Protein AF-A0A2V5PJJ2-F1 (afdb_monomer)

Foldseek 3Di:
DDDDDDDPPDDDDDDDDDDDDDDPDPDDDDDDDDDDDDDDDDDCDDDDPDDPDPPPPPDPDPDDDPPDPQEFEEEEADPDPVLVVVLVVLCVVVVHHYDYDYDHDPVVLVVCLVPPPGQEYEYEQDHPPQGVLNSLVVCCVSPVLHAYEYEYQDDDPVNLVVCVVSPHQYYHYSVPSNCVVVSSVVSSVVSVVVVVVVVVVVVVVVVVVVVLCVQQVDQQKWKFWAFLQQATQDTHNNVCNVQVDDCVRRHRHHPCQFPDPVCVVVVVSVVQSVCCLVVQKDWDFDWTAHPVRDIFTKTKIKGFDADPVRHTGTIIIMIGTCRVVVVVVVVVVVVVVVVVVVVVVVVVVVVVVLVVCLVVLVVVLVVLLVVLVVQLVVLVCCCVPPVVPDDPVVVVVSVVSNVVSVVVNVVSVVSNVVSDDPVPPVPDDDDD

Radius of gyration: 50.94 Å; Cα contacts (8 Å, |Δi|>4): 460; chains: 1; bounding box: 122×83×133 Å

Solvent-accessible surface area (backbone atoms only — not comparable to full-atom values): 25271 Å² total; per-residue (Å²): 135,90,82,89,84,84,83,85,84,74,77,82,83,83,84,81,80,87,82,81,95,82,85,85,85,85,73,100,69,89,80,81,89,80,82,89,80,86,86,87,83,94,72,95,72,77,81,80,77,83,78,92,65,91,76,82,72,87,64,81,76,90,78,69,83,71,77,74,73,82,51,44,36,37,36,34,40,50,82,51,69,67,58,55,52,52,54,52,48,52,39,49,75,71,70,53,54,64,49,79,46,81,29,69,48,64,68,52,48,52,51,40,59,74,78,48,77,52,54,32,36,41,26,33,50,87,39,90,95,50,42,30,68,61,50,46,56,51,39,49,73,79,42,65,67,43,35,36,29,39,44,30,86,75,78,57,74,68,58,55,51,51,42,53,74,74,59,46,70,48,74,35,42,62,90,45,50,85,52,41,56,64,50,52,56,48,43,44,50,55,33,48,52,51,51,51,50,54,52,51,53,50,53,48,52,51,51,52,51,53,52,50,52,58,53,44,68,39,55,79,36,23,44,32,36,26,38,78,86,41,24,23,76,47,67,26,53,5,29,28,70,70,33,62,45,54,56,93,78,43,59,71,40,55,60,56,73,34,42,46,73,68,46,52,75,69,42,45,57,60,49,47,53,49,43,7,63,75,70,44,47,31,76,49,78,45,71,31,40,30,71,87,64,51,75,44,36,29,41,38,40,36,32,46,37,58,51,98,86,65,50,80,63,19,29,44,38,40,37,32,77,39,44,69,60,54,50,52,53,49,50,52,51,53,51,50,54,52,49,55,49,52,50,52,53,51,51,52,51,52,51,52,51,52,53,49,50,57,50,52,51,53,48,52,45,51,66,54,45,56,60,39,51,52,50,42,52,51,47,51,48,45,54,71,76,46,42,90,81,49,58,69,73,58,51,53,52,53,48,52,52,42,52,49,37,51,51,51,53,51,51,44,51,47,56,66,60,70,61,62,70,76,87,62,72,82,78,70,77,79,91,125

Nearest PDB structures (foldseek):
  8vc9-assembly1_B  TM=4.827E-01  e=1.337E-12  Leptospira interrogans serovar Copenhageni
  8vc9-assembly3_E  TM=4.798E-01  e=1.418E-12  Leptospira interrogans serovar Copenhageni
  8vc9-assembly2_D  TM=4.820E-01  e=1.693E-12  Leptospira interrogans serovar Copenhageni
  8vc9-assembly3_F  TM=4.786E-01  e=1.119E-11  Leptospira interrogans serovar Copenhageni
  6swl-assembly2_B  TM=8.635E-01  e=5.830E-06  Geobacillus stearothermophilus

Structure (mmCIF, N/CA/C/O backbone):
data_AF-A0A2V5PJJ2-F1
#
_entry.id   AF-A0A2V5PJJ2-F1
#
loop_
_atom_site.group_PDB
_atom_site.id
_atom_site.type_symbol
_atom_site.label_atom_id
_atom_site.label_alt_id
_atom_site.label_comp_id
_atom_site.label_asym_id
_atom_site.label_entity_id
_atom_site.label_seq_id
_atom_site.pdbx_PDB_ins_code
_atom_site.Cartn_x
_atom_site.Cartn_y
_atom_site.Cartn_z
_atom_site.occupancy
_atom_site.B_iso_or_equiv
_atom_site.auth_seq_id
_atom_site.auth_comp_id
_atom_site.auth_asym_id
_atom_site.auth_atom_id
_atom_site.pdbx_PDB_model_num
ATOM 1 N N . MET A 1 1 ? -48.631 -39.611 38.299 1.00 34.31 1 MET A N 1
ATOM 2 C CA . MET A 1 1 ? -47.329 -39.352 38.954 1.00 34.31 1 MET A CA 1
ATOM 3 C C . MET A 1 1 ? -46.693 -38.197 38.195 1.00 34.31 1 MET A C 1
ATOM 5 O O . MET A 1 1 ? -46.495 -38.346 37.002 1.00 34.31 1 MET A O 1
ATOM 9 N N . ASN A 1 2 ? -46.783 -36.979 38.740 1.00 28.08 2 ASN A N 1
ATOM 10 C CA . ASN A 1 2 ? -45.735 -36.306 39.544 1.00 28.08 2 ASN A CA 1
ATOM 11 C C . ASN A 1 2 ? -44.535 -35.857 38.683 1.00 28.08 2 ASN A C 1
ATOM 13 O O . ASN A 1 2 ? -43.983 -36.711 38.009 1.00 28.08 2 ASN A O 1
ATOM 17 N N . VAL A 1 3 ? -43.994 -34.630 38.684 1.00 30.36 3 VAL A N 1
ATOM 18 C CA . VAL A 1 3 ? -44.287 -33.280 39.227 1.00 30.36 3 VAL A CA 1
ATOM 19 C C . VAL A 1 3 ? -43.427 -32.291 38.392 1.00 30.36 3 VAL A C 1
ATOM 21 O O . VAL A 1 3 ? -42.408 -32.683 37.837 1.00 30.36 3 VAL A O 1
ATOM 24 N N . ALA A 1 4 ? -43.875 -31.033 38.331 1.00 31.45 4 ALA A N 1
ATOM 25 C CA . ALA A 1 4 ? -43.323 -29.788 37.771 1.00 31.45 4 ALA A CA 1
ATOM 26 C C . ALA A 1 4 ? -41.798 -29.494 37.779 1.00 31.45 4 ALA A C 1
ATOM 28 O O . ALA A 1 4 ? -41.095 -29.831 38.726 1.00 31.45 4 ALA A O 1
ATOM 29 N N . ALA A 1 5 ? -41.378 -28.649 36.819 1.00 31.38 5 ALA A N 1
ATOM 30 C CA . ALA A 1 5 ? -40.707 -27.349 37.046 1.00 31.38 5 ALA A CA 1
ATOM 31 C C . ALA A 1 5 ? -40.902 -26.418 35.810 1.00 31.38 5 ALA A C 1
ATOM 33 O O . ALA A 1 5 ? -41.086 -26.944 34.713 1.00 31.38 5 ALA A O 1
ATOM 34 N N . PRO A 1 6 ? -40.936 -25.074 35.961 1.00 36.25 6 PRO A N 1
ATOM 35 C CA . PRO A 1 6 ? -41.589 -24.159 35.015 1.00 36.25 6 PRO A CA 1
ATOM 36 C C . PRO A 1 6 ? -40.621 -23.446 34.051 1.00 36.25 6 PRO A C 1
ATOM 38 O O . PRO A 1 6 ? -39.551 -23.000 34.457 1.00 36.25 6 PRO A O 1
ATOM 41 N N . GLU A 1 7 ? -41.028 -23.281 32.787 1.00 37.22 7 GLU A N 1
ATOM 42 C CA . GLU A 1 7 ? -40.354 -22.403 31.821 1.00 37.22 7 GLU A CA 1
ATOM 43 C C . GLU A 1 7 ? -40.846 -20.956 31.980 1.00 37.22 7 GLU A C 1
ATOM 45 O O . GLU A 1 7 ? -42.015 -20.633 31.754 1.00 37.22 7 GLU A O 1
ATOM 50 N N . ASP A 1 8 ? -39.921 -20.085 32.384 1.00 33.59 8 ASP A N 1
ATOM 51 C CA . ASP A 1 8 ? -40.071 -18.634 32.458 1.00 33.59 8 ASP A CA 1
ATOM 52 C C . ASP A 1 8 ? -40.306 -18.027 31.061 1.00 33.59 8 ASP A C 1
ATOM 54 O O . ASP A 1 8 ? -39.381 -17.663 30.333 1.00 33.59 8 ASP A O 1
ATOM 58 N N . GLY A 1 9 ? -41.577 -17.861 30.698 1.00 41.53 9 GLY A N 1
ATOM 59 C CA . GLY A 1 9 ? -42.033 -17.099 29.535 1.00 41.53 9 GLY A CA 1
ATOM 60 C C . GLY A 1 9 ? -41.952 -15.581 29.737 1.00 41.53 9 GLY A C 1
ATOM 61 O O . GLY A 1 9 ? -42.978 -14.901 29.738 1.00 41.53 9 GLY A O 1
ATOM 62 N N . ARG A 1 10 ? -40.743 -15.023 29.899 1.00 32.12 10 ARG A N 1
ATOM 63 C CA . ARG A 1 10 ? -40.535 -13.562 29.857 1.00 32.12 10 ARG A CA 1
ATOM 64 C C . ARG A 1 10 ? -40.328 -13.078 28.422 1.00 32.12 10 ARG A C 1
ATOM 66 O O . ARG A 1 10 ? -39.287 -13.307 27.812 1.00 32.12 10 ARG A O 1
ATOM 73 N N . ALA A 1 11 ? -41.326 -12.359 27.916 1.00 36.31 11 ALA A N 1
ATOM 74 C CA . ALA A 1 11 ? -41.232 -11.532 26.718 1.00 36.31 11 ALA A CA 1
ATOM 75 C C . ALA A 1 11 ? -40.171 -10.413 26.885 1.00 36.31 11 ALA A C 1
ATOM 77 O O . ALA A 1 11 ? -39.984 -9.910 27.997 1.00 36.31 11 ALA A O 1
ATOM 78 N N . PRO A 1 12 ? -39.475 -9.996 25.809 1.00 34.31 12 PRO A N 1
ATOM 79 C CA . PRO A 1 12 ? -38.529 -8.880 25.858 1.00 34.31 12 PRO A CA 1
ATOM 80 C C . PRO A 1 12 ? -39.252 -7.531 26.088 1.00 34.31 12 PRO A C 1
ATOM 82 O O . PRO A 1 12 ? -40.381 -7.362 25.626 1.00 34.31 12 PRO A O 1
ATOM 85 N N . PRO A 1 13 ? -38.627 -6.554 26.776 1.00 32.12 13 PRO A N 1
ATOM 86 C CA . PRO A 1 13 ? -39.255 -5.267 27.089 1.00 32.12 13 PRO A CA 1
ATOM 87 C C . PRO A 1 13 ? -39.427 -4.362 25.846 1.00 32.12 13 PRO A C 1
ATOM 89 O O . PRO A 1 13 ? -38.644 -4.463 24.896 1.00 32.12 13 PRO A O 1
ATOM 92 N N . PRO A 1 14 ? -40.423 -3.452 25.842 1.00 33.00 14 PRO A N 1
ATOM 93 C CA . PRO A 1 14 ? -40.750 -2.615 24.689 1.00 33.00 14 PRO A CA 1
ATOM 94 C C . PRO A 1 14 ? -39.746 -1.473 24.460 1.00 33.00 14 PRO A C 1
ATOM 96 O O . PRO A 1 14 ? -39.260 -0.829 25.389 1.00 33.00 14 PRO A O 1
ATOM 99 N N . LEU A 1 15 ? -39.477 -1.202 23.179 1.00 31.00 15 LEU A N 1
ATOM 100 C CA . LEU A 1 15 ? -38.665 -0.091 22.679 1.00 31.00 15 LEU A CA 1
ATOM 101 C C . LEU A 1 15 ? -39.305 1.264 23.040 1.00 31.00 15 LEU A C 1
ATOM 103 O O . LEU A 1 15 ? -40.432 1.557 22.639 1.00 31.00 15 LEU A O 1
ATOM 107 N N . LEU A 1 16 ? -38.557 2.101 23.762 1.00 29.33 16 LEU A N 1
ATOM 108 C CA . LEU A 1 16 ? -38.912 3.482 24.100 1.00 29.33 16 LEU A CA 1
ATOM 109 C C . LEU A 1 16 ? -39.176 4.326 22.838 1.00 29.33 16 LEU A C 1
ATOM 111 O O . LEU A 1 16 ? -38.367 4.364 21.908 1.00 29.33 16 LEU A O 1
ATOM 115 N N . ARG A 1 17 ? -40.308 5.042 22.829 1.00 30.59 17 ARG A N 1
ATOM 116 C CA . ARG A 1 17 ? -40.621 6.094 21.847 1.00 30.59 17 ARG A CA 1
ATOM 117 C C . ARG A 1 17 ? -39.748 7.337 22.111 1.00 30.59 17 ARG A C 1
ATOM 119 O O . ARG A 1 17 ? -39.588 7.705 23.272 1.00 30.59 17 ARG A O 1
ATOM 126 N N . PRO A 1 18 ? -39.227 8.026 21.080 1.00 31.95 18 PRO A N 1
ATOM 127 C CA . PRO A 1 18 ? -38.468 9.261 21.270 1.00 31.95 18 PRO A CA 1
ATOM 128 C C . PRO A 1 18 ? -39.393 10.457 21.548 1.00 31.95 18 PRO A C 1
ATOM 130 O O . PRO A 1 18 ? -40.303 10.742 20.767 1.00 31.95 18 PRO A O 1
ATOM 133 N N . TYR A 1 19 ? -39.127 11.165 22.647 1.00 29.16 19 TYR A N 1
ATOM 134 C CA . TYR A 1 19 ? -39.723 12.457 22.990 1.00 29.16 19 TYR A CA 1
ATOM 135 C C . TYR A 1 19 ? -39.132 13.602 22.140 1.00 29.16 19 TYR A C 1
ATOM 137 O O . TYR A 1 19 ? -37.920 13.714 21.980 1.00 29.16 19 TYR A O 1
ATOM 145 N N . ASN A 1 20 ? -40.040 14.432 21.619 1.00 28.12 20 ASN A N 1
ATOM 146 C CA . ASN A 1 20 ? -40.000 15.883 21.383 1.00 28.12 20 ASN A CA 1
ATOM 147 C C . ASN A 1 20 ? -38.699 16.559 20.890 1.00 28.12 20 ASN A C 1
ATOM 149 O O . ASN A 1 20 ? -37.826 16.939 21.665 1.00 28.12 20 ASN A O 1
ATOM 153 N N . LEU A 1 21 ? -38.677 16.865 19.584 1.00 30.42 21 LEU A N 1
ATOM 154 C CA . LEU A 1 21 ? -37.924 17.975 18.987 1.00 30.42 21 LEU A CA 1
ATOM 155 C C . LEU A 1 21 ? -38.714 19.288 19.160 1.00 30.42 21 LEU A C 1
ATOM 157 O O . LEU A 1 21 ? -39.452 19.671 18.261 1.00 30.42 21 LEU A O 1
ATOM 161 N N . GLU A 1 22 ? -38.526 20.003 20.266 1.00 32.28 22 GLU A N 1
ATOM 162 C CA . GLU A 1 22 ? -38.847 21.439 20.363 1.00 32.28 22 GLU A CA 1
ATOM 163 C C . GLU A 1 22 ? -37.824 22.133 21.274 1.00 32.28 22 GLU A C 1
ATOM 165 O O . GLU A 1 22 ? -38.106 22.456 22.419 1.00 32.28 22 GLU A O 1
ATOM 170 N N . PHE A 1 23 ? -36.589 22.312 20.785 1.00 30.09 23 PHE A N 1
ATOM 171 C CA . PHE A 1 23 ? -35.569 23.133 21.468 1.00 30.09 23 PHE A CA 1
ATOM 172 C C . PHE A 1 23 ? -34.610 23.887 20.514 1.00 30.09 23 PHE A C 1
ATOM 174 O O . PHE A 1 23 ? -33.620 24.459 20.956 1.00 30.09 23 PHE A O 1
ATOM 181 N N . PHE A 1 24 ? -34.892 23.940 19.202 1.00 31.02 24 PHE A N 1
ATOM 182 C CA . PHE A 1 24 ? -33.995 24.524 18.182 1.00 31.02 24 PHE A CA 1
ATOM 183 C C . PHE A 1 24 ? -34.667 25.595 17.297 1.00 31.02 24 PHE A C 1
ATOM 185 O O . PHE A 1 24 ? -34.608 25.534 16.072 1.00 31.02 24 PHE A O 1
ATOM 192 N N . THR A 1 25 ? -35.291 26.611 17.899 1.00 33.81 25 THR A N 1
ATOM 193 C CA . THR A 1 25 ? -35.859 27.766 17.162 1.00 33.81 25 THR A CA 1
ATOM 194 C C . THR A 1 25 ? -35.338 29.134 17.617 1.00 33.81 25 THR A C 1
ATOM 196 O O . THR A 1 25 ? -35.936 30.149 17.278 1.00 33.81 25 THR A O 1
ATOM 199 N N . MET A 1 26 ? -34.193 29.204 18.315 1.00 30.38 26 MET A N 1
ATOM 200 C CA . MET A 1 26 ? -33.644 30.489 18.798 1.00 30.38 26 MET A CA 1
ATOM 201 C C . MET A 1 26 ? -32.336 30.963 18.130 1.00 30.38 26 MET A C 1
ATOM 203 O O . MET A 1 26 ? -31.901 32.076 18.394 1.00 30.38 26 MET A O 1
ATOM 207 N N . TRP A 1 27 ? -31.728 30.193 17.219 1.00 31.12 27 TRP A N 1
ATOM 208 C CA . TRP A 1 27 ? -30.491 30.602 16.524 1.00 31.12 27 TRP A CA 1
ATOM 209 C C . TRP A 1 27 ? -30.518 30.207 15.045 1.00 31.12 27 TRP A C 1
ATOM 211 O O . TRP A 1 27 ? -29.916 29.212 14.663 1.00 31.12 27 TRP A O 1
ATOM 221 N N . GLY A 1 28 ? -31.257 30.962 14.223 1.00 35.97 28 GLY A N 1
ATOM 222 C CA . GLY A 1 28 ? -31.558 30.687 12.809 1.00 35.97 28 GLY A CA 1
ATOM 223 C C . GLY A 1 28 ? -30.394 30.211 11.923 1.00 35.97 28 GLY A C 1
ATOM 224 O O . GLY A 1 28 ? -29.808 30.992 11.179 1.00 35.97 28 GLY A O 1
ATOM 225 N N . VAL A 1 29 ? -30.142 28.900 11.929 1.00 32.53 29 VAL A N 1
ATOM 226 C CA . VAL A 1 29 ? -29.219 28.186 11.037 1.00 32.53 29 VAL A CA 1
ATOM 227 C C . VAL A 1 29 ? -29.986 27.017 10.395 1.00 32.53 29 VAL A C 1
ATOM 229 O O . VAL A 1 29 ? -30.621 26.244 11.115 1.00 32.53 29 VAL A O 1
ATOM 232 N N . PRO A 1 30 ? -29.980 26.857 9.058 1.00 31.14 30 PRO A N 1
ATOM 233 C CA . PRO A 1 30 ? -30.742 25.805 8.386 1.00 31.14 30 PRO A CA 1
ATOM 234 C C . PRO A 1 30 ? -30.088 24.419 8.539 1.00 31.14 30 PRO A C 1
ATOM 236 O O . PRO A 1 30 ? -28.897 24.248 8.281 1.00 31.14 30 PRO A O 1
ATOM 239 N N . LEU A 1 31 ? -30.882 23.406 8.910 1.00 33.09 31 LEU A N 1
ATOM 240 C CA . LEU A 1 31 ? -30.454 22.003 9.008 1.00 33.09 31 LEU A CA 1
ATOM 241 C C . LEU A 1 31 ? -30.411 21.303 7.628 1.00 33.09 31 LEU A C 1
ATOM 243 O O . LEU A 1 31 ? -31.325 21.484 6.816 1.00 33.09 31 LEU A O 1
ATOM 247 N N . PRO A 1 32 ? -29.415 20.433 7.362 1.00 29.34 32 PRO A N 1
ATOM 248 C CA . PRO A 1 32 ? -29.382 19.578 6.177 1.00 29.34 32 PRO A CA 1
ATOM 249 C C . PRO A 1 32 ? -30.393 18.420 6.286 1.00 29.34 32 PRO A C 1
ATOM 251 O O . PRO A 1 32 ? -30.570 17.809 7.339 1.00 29.34 32 PRO A O 1
ATOM 254 N N . LYS A 1 33 ? -31.062 18.093 5.173 1.00 29.94 33 LYS A N 1
ATOM 255 C CA . LYS A 1 33 ? -32.092 17.040 5.097 1.00 29.94 33 LYS A CA 1
ATOM 256 C C . LYS A 1 33 ? -31.496 15.645 5.354 1.00 29.94 33 LYS A C 1
ATOM 258 O O . LYS A 1 33 ? -30.850 15.079 4.475 1.00 29.94 33 LYS A O 1
ATOM 263 N N . LEU A 1 34 ? -31.786 15.055 6.514 1.00 28.03 34 LEU A N 1
ATOM 264 C CA . LEU A 1 34 ? -31.514 13.645 6.823 1.00 28.03 34 LEU A CA 1
ATOM 265 C C . LEU A 1 34 ? -32.703 12.761 6.404 1.00 28.03 34 LEU A C 1
ATOM 267 O O . LEU A 1 34 ? -33.797 12.850 6.961 1.00 28.03 34 LEU A O 1
ATOM 271 N N . ARG A 1 35 ? -32.485 11.884 5.414 1.00 29.08 35 ARG A N 1
ATOM 272 C CA . ARG A 1 35 ? -33.383 10.765 5.074 1.00 29.08 35 ARG A CA 1
ATOM 273 C C . ARG A 1 35 ? -33.261 9.674 6.147 1.00 29.08 35 ARG A C 1
ATOM 275 O O . ARG A 1 35 ? -32.163 9.190 6.403 1.00 29.08 35 ARG A O 1
ATOM 282 N N . ARG A 1 36 ? -34.389 9.260 6.735 1.00 26.20 36 ARG A N 1
ATOM 283 C CA . ARG A 1 36 ? -34.495 8.086 7.621 1.00 26.20 36 ARG A CA 1
ATOM 284 C C . ARG A 1 36 ? -34.288 6.788 6.823 1.00 26.20 36 ARG A C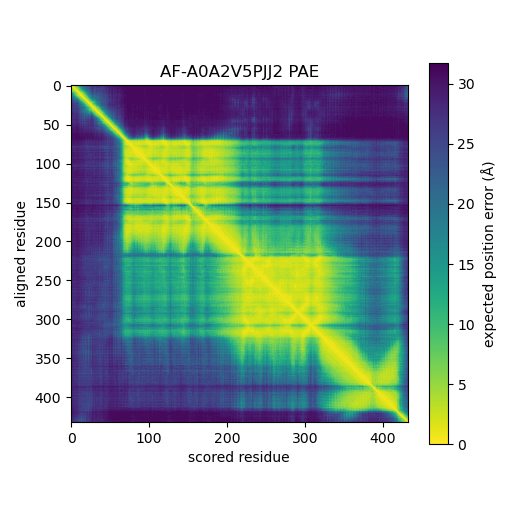 1
ATOM 286 O O . ARG A 1 36 ? -34.937 6.606 5.798 1.00 26.20 36 ARG A O 1
ATOM 293 N N . PHE A 1 37 ? -33.463 5.876 7.336 1.00 26.89 37 PHE A N 1
ATOM 294 C CA . PHE A 1 37 ? -33.451 4.454 6.964 1.00 26.89 37 PHE A CA 1
ATOM 295 C C . PHE A 1 37 ? -33.938 3.621 8.165 1.00 26.89 37 PHE A C 1
ATOM 297 O O . PHE A 1 37 ? -33.459 3.862 9.273 1.00 26.89 37 PHE A O 1
ATOM 304 N N . PRO A 1 38 ? -34.866 2.660 7.992 1.00 30.97 38 PRO A N 1
ATOM 305 C CA . PRO A 1 38 ? -35.230 1.706 9.038 1.00 30.97 38 PRO A CA 1
ATOM 306 C C . PRO A 1 38 ? -34.303 0.474 9.045 1.00 30.97 38 PRO A C 1
ATOM 308 O O . PRO A 1 38 ? -33.752 0.081 8.015 1.00 30.97 38 PRO A O 1
ATOM 311 N N . HIS A 1 39 ? -34.147 -0.145 10.219 1.00 26.19 39 HIS A N 1
ATOM 312 C CA . HIS A 1 39 ? -33.363 -1.363 10.444 1.00 26.19 39 HIS A CA 1
ATOM 313 C C . HIS A 1 39 ? -34.140 -2.665 10.141 1.00 26.19 39 HIS A C 1
ATOM 315 O O . HIS A 1 39 ? -35.292 -2.804 10.531 1.00 26.19 39 HIS A O 1
ATOM 321 N N . ARG A 1 40 ? -33.387 -3.626 9.570 1.00 29.72 40 ARG A N 1
ATOM 322 C CA . ARG A 1 40 ? -33.490 -5.109 9.572 1.00 29.72 40 ARG A CA 1
ATOM 323 C C . ARG A 1 40 ? -34.710 -5.801 8.932 1.00 29.72 40 ARG A C 1
ATOM 325 O O . ARG A 1 40 ? -35.758 -5.925 9.545 1.00 29.72 40 ARG A O 1
ATOM 332 N N . ASN A 1 41 ? -34.473 -6.466 7.794 1.00 25.38 41 ASN A N 1
ATOM 333 C CA . ASN A 1 41 ? -34.427 -7.937 7.721 1.00 25.38 41 ASN A CA 1
ATOM 334 C C . ASN A 1 41 ? -33.809 -8.416 6.394 1.00 25.38 41 ASN A C 1
ATOM 336 O O . ASN A 1 41 ? -33.916 -7.768 5.357 1.00 25.38 41 ASN A O 1
ATOM 340 N N . SER A 1 42 ? -33.120 -9.548 6.470 1.00 28.88 42 SER A N 1
ATOM 341 C CA . SER A 1 42 ? -32.433 -10.267 5.400 1.00 28.88 42 SER A CA 1
ATOM 342 C C . SER A 1 42 ? -33.382 -10.818 4.331 1.00 28.88 42 SER A C 1
ATOM 344 O O . SER A 1 42 ? -34.179 -11.692 4.646 1.00 28.88 42 SER A O 1
ATOM 346 N N . VAL A 1 43 ? -33.201 -10.405 3.072 1.00 25.45 43 VAL A N 1
ATOM 347 C CA . VAL A 1 43 ? -33.351 -11.245 1.867 1.00 25.45 43 VAL A CA 1
ATOM 348 C C . VAL A 1 43 ? -32.394 -10.678 0.811 1.00 25.45 43 VAL A C 1
ATOM 350 O O . VAL A 1 43 ? -32.633 -9.605 0.256 1.00 25.45 43 VAL A O 1
ATOM 353 N N . LEU A 1 44 ? -31.292 -11.380 0.530 1.00 26.55 44 LEU A N 1
ATOM 354 C CA . LEU A 1 44 ? -30.521 -11.171 -0.699 1.00 26.55 44 LEU A CA 1
ATOM 355 C C . LEU A 1 44 ? -31.448 -11.503 -1.873 1.00 26.55 44 LEU A C 1
ATOM 357 O O . LEU A 1 44 ? -31.682 -12.666 -2.187 1.00 26.55 44 LEU A O 1
ATOM 361 N N . THR A 1 45 ? -32.016 -10.467 -2.481 1.00 22.34 45 THR A N 1
ATOM 362 C CA . THR A 1 45 ? -32.741 -10.561 -3.755 1.00 22.34 45 THR A CA 1
ATOM 363 C C . THR A 1 45 ? -31.755 -10.125 -4.849 1.00 22.34 45 THR A C 1
ATOM 365 O O . THR A 1 45 ? -30.903 -9.270 -4.594 1.00 22.34 45 THR A O 1
ATOM 368 N N . PRO A 1 46 ? -31.767 -10.779 -6.018 1.00 24.38 46 PRO A N 1
ATOM 369 C CA . PRO A 1 46 ? -30.583 -11.006 -6.833 1.00 24.38 46 PRO A CA 1
ATOM 370 C C . PRO A 1 46 ? -30.132 -9.749 -7.579 1.00 24.38 46 PRO A C 1
ATOM 372 O O . PRO A 1 46 ? -30.939 -8.886 -7.928 1.00 24.38 46 PRO A O 1
ATOM 375 N N . LEU A 1 47 ? -28.825 -9.688 -7.852 1.00 26.42 47 LEU A N 1
ATOM 376 C CA . LEU A 1 47 ? -28.192 -8.690 -8.717 1.00 26.42 47 LEU A CA 1
ATOM 377 C C . LEU A 1 47 ? -29.030 -8.468 -9.993 1.00 26.42 47 LEU A C 1
ATOM 379 O O . LEU A 1 47 ? -29.389 -9.448 -10.658 1.00 26.42 47 LEU A O 1
ATOM 383 N N . PRO A 1 48 ? -29.344 -7.214 -10.367 1.00 24.95 48 PRO A N 1
ATOM 384 C CA . PRO A 1 48 ? -30.133 -6.949 -11.558 1.00 24.95 48 PRO A CA 1
ATOM 385 C C . PRO A 1 48 ? -29.393 -7.450 -12.802 1.00 24.95 48 PRO A C 1
ATOM 387 O O . PRO A 1 48 ? -28.214 -7.163 -13.023 1.00 24.95 48 PRO A O 1
ATOM 390 N N . LYS A 1 49 ? -30.119 -8.215 -13.623 1.00 30.64 49 LYS A N 1
ATOM 391 C CA . LYS A 1 49 ? -29.696 -8.650 -14.956 1.00 30.64 49 LYS A CA 1
ATOM 392 C C . LYS A 1 49 ? -29.231 -7.443 -15.776 1.00 30.64 49 LYS A C 1
ATOM 394 O O . LYS A 1 49 ? -29.932 -6.438 -15.835 1.00 30.64 49 LYS A O 1
ATOM 399 N N . ARG A 1 50 ? -28.066 -7.609 -16.419 1.00 35.50 50 ARG A N 1
ATOM 400 C CA . ARG A 1 50 ? -27.521 -6.851 -17.563 1.00 35.50 50 ARG A CA 1
ATOM 401 C C . ARG A 1 50 ? -28.280 -5.556 -17.885 1.00 35.50 50 ARG A C 1
ATOM 403 O O . ARG A 1 50 ? -29.193 -5.557 -18.705 1.00 35.50 50 ARG A O 1
ATOM 410 N N . VAL A 1 51 ? -27.808 -4.438 -17.341 1.00 28.70 51 VAL A N 1
ATOM 411 C CA . VAL A 1 51 ? -28.046 -3.136 -17.968 1.00 28.70 51 VAL A CA 1
ATOM 412 C C . VAL A 1 51 ? -26.971 -2.959 -19.035 1.00 28.70 51 VAL A C 1
ATOM 414 O O . VAL A 1 51 ? -25.808 -2.692 -18.738 1.00 28.70 51 VAL A O 1
ATOM 417 N N . SER A 1 52 ? -27.359 -3.155 -20.294 1.00 35.41 52 SER A N 1
ATOM 418 C CA . SER A 1 52 ? -26.591 -2.761 -21.474 1.00 35.41 52 SER A CA 1
ATOM 419 C C . SER A 1 52 ? -26.533 -1.231 -21.553 1.00 35.41 52 SER A C 1
ATOM 421 O O . SER A 1 52 ? -27.268 -0.601 -22.309 1.00 35.41 52 SER A O 1
ATOM 423 N N . GLY A 1 53 ? -25.686 -0.621 -20.730 1.00 25.80 53 GLY A N 1
ATOM 424 C CA . GLY A 1 53 ? -25.388 0.806 -20.758 1.00 25.80 53 GLY A CA 1
ATOM 425 C C . GLY A 1 53 ? -23.912 0.995 -21.066 1.00 25.80 53 GLY A C 1
ATOM 426 O O . GLY A 1 53 ? -23.065 0.652 -20.247 1.00 25.80 53 GLY A O 1
ATOM 427 N N . LYS A 1 54 ? -23.596 1.521 -22.253 1.00 30.88 54 LYS A N 1
ATOM 428 C CA . LYS A 1 54 ? -22.242 1.943 -22.636 1.00 30.88 54 LYS A CA 1
ATOM 429 C C . LYS A 1 54 ? -21.757 3.026 -21.663 1.00 30.88 54 LYS A C 1
ATOM 431 O O . LYS A 1 54 ? -21.994 4.210 -21.884 1.00 30.88 54 LYS A O 1
ATOM 436 N N . VAL A 1 55 ? -21.061 2.630 -20.600 1.00 27.83 55 VAL A N 1
ATOM 437 C CA . VAL A 1 55 ? -20.281 3.554 -19.772 1.00 27.83 55 VAL A CA 1
ATOM 438 C C . VAL A 1 55 ? -19.016 3.883 -20.554 1.00 27.83 55 VAL A C 1
ATOM 440 O O . VAL A 1 55 ? -18.107 3.068 -20.697 1.00 27.83 55 VAL A O 1
ATOM 443 N N . ARG A 1 56 ? -18.992 5.086 -21.126 1.00 26.11 56 ARG A N 1
ATOM 444 C CA . ARG A 1 56 ? -17.859 5.629 -21.874 1.00 26.11 56 ARG A CA 1
ATOM 445 C C . ARG A 1 56 ? -16.774 6.031 -20.868 1.00 26.11 56 ARG A C 1
ATOM 447 O O . ARG A 1 56 ? -16.675 7.190 -20.477 1.00 26.11 56 ARG A O 1
ATOM 454 N N . TYR A 1 57 ? -15.977 5.063 -20.426 1.00 26.20 57 TYR A N 1
ATOM 455 C CA . TYR A 1 57 ? -14.712 5.341 -19.753 1.00 26.20 57 TYR A CA 1
ATOM 456 C C . TYR A 1 57 ? -13.820 6.122 -20.726 1.00 26.20 57 TYR A C 1
ATOM 458 O O . TYR A 1 57 ? -13.416 5.600 -21.763 1.00 26.20 57 TYR A O 1
ATOM 466 N N . ARG A 1 58 ? -13.480 7.373 -20.395 1.00 29.83 58 ARG A N 1
ATOM 467 C CA . ARG A 1 58 ? -12.324 8.071 -20.984 1.00 29.83 58 ARG A CA 1
ATOM 468 C C . ARG A 1 58 ? -11.037 7.507 -20.364 1.00 29.83 58 ARG A C 1
ATOM 470 O O . ARG A 1 58 ? -10.273 8.222 -19.728 1.00 29.83 58 ARG A O 1
ATOM 477 N N . GLY A 1 59 ? -10.824 6.203 -20.518 1.00 27.14 59 GLY A N 1
ATOM 478 C CA . GLY A 1 59 ? -9.506 5.604 -20.368 1.00 27.14 59 GLY A CA 1
ATOM 479 C C . GLY A 1 59 ? -8.739 5.891 -21.649 1.00 27.14 59 GLY A C 1
ATOM 480 O O . GLY A 1 59 ? -9.201 5.527 -22.729 1.00 27.14 59 GLY A O 1
ATOM 481 N N . LYS A 1 60 ? -7.598 6.582 -21.560 1.00 31.81 60 LYS A N 1
ATOM 482 C CA . LYS A 1 60 ? -6.625 6.557 -22.654 1.00 31.81 60 LYS A CA 1
ATOM 483 C C . LYS A 1 60 ? -6.244 5.092 -22.848 1.00 31.81 60 LYS A C 1
ATOM 485 O O . LYS A 1 60 ? -5.677 4.484 -21.946 1.00 31.81 60 LYS A O 1
ATOM 490 N N . ALA A 1 61 ? -6.646 4.534 -23.983 1.00 27.80 61 ALA A N 1
ATOM 491 C CA . ALA A 1 61 ? -6.290 3.195 -24.401 1.00 27.80 61 ALA A CA 1
ATOM 492 C C . ALA A 1 61 ? -4.762 3.095 -24.460 1.00 27.80 61 ALA A C 1
ATOM 494 O O . ALA A 1 61 ? -4.125 3.691 -25.323 1.00 27.80 61 ALA A O 1
ATOM 495 N N . TYR A 1 62 ? -4.178 2.356 -23.523 1.00 31.28 62 TYR A N 1
ATOM 496 C CA . TYR A 1 62 ? -2.840 1.799 -23.670 1.00 31.28 62 TYR A CA 1
ATOM 497 C C . TYR A 1 62 ? -2.994 0.424 -24.309 1.00 31.28 62 TYR A C 1
ATOM 499 O O . TYR A 1 62 ? -2.825 -0.578 -23.641 1.00 31.28 62 TYR A O 1
ATOM 507 N N . MET A 1 63 ? -3.422 0.389 -25.567 1.00 32.72 63 MET A N 1
ATOM 508 C CA . MET A 1 63 ? -3.294 -0.749 -26.478 1.00 32.72 63 MET A CA 1
ATOM 509 C C . MET A 1 63 ? -3.659 -0.233 -27.863 1.00 32.72 63 MET A C 1
ATOM 511 O O . MET A 1 63 ? -4.827 -0.184 -28.220 1.00 32.72 63 MET A O 1
ATOM 515 N N . GLU A 1 64 ? -2.650 0.217 -28.591 1.00 31.73 64 GLU A N 1
ATOM 516 C CA . GLU A 1 64 ? -2.526 0.090 -30.041 1.00 31.73 64 GLU A CA 1
ATOM 517 C C . GLU A 1 64 ? -1.135 0.628 -30.365 1.00 31.73 64 GLU A C 1
ATOM 519 O O . GLU A 1 64 ? -0.786 1.751 -29.990 1.00 31.73 64 GLU A O 1
ATOM 524 N N . GLY A 1 65 ? -0.296 -0.200 -30.994 1.00 34.91 65 GLY A N 1
ATOM 525 C CA . GLY A 1 65 ? 0.913 0.305 -31.628 1.00 34.91 65 GLY A CA 1
ATOM 526 C C . GLY A 1 65 ? 0.493 1.479 -32.499 1.00 34.91 65 GLY A C 1
ATOM 527 O O . GLY A 1 65 ? -0.347 1.303 -33.381 1.00 34.91 65 GLY A O 1
ATOM 528 N N . GLY A 1 66 ? 1.001 2.676 -32.183 1.00 30.20 66 GLY A N 1
ATOM 529 C CA . GLY A 1 66 ? 0.690 3.878 -32.949 1.00 30.20 66 GLY A CA 1
ATOM 530 C C . GLY A 1 66 ? 0.829 3.575 -34.442 1.00 30.20 66 GLY A C 1
ATOM 531 O O . GLY A 1 66 ? 1.701 2.772 -34.792 1.00 30.20 66 GLY A O 1
ATOM 532 N N . PRO A 1 67 ? -0.042 4.145 -35.295 1.00 38.03 67 PRO A N 1
ATOM 533 C CA . PRO A 1 67 ? -0.139 3.760 -36.696 1.00 38.03 67 PRO A CA 1
ATOM 534 C C . PRO A 1 67 ? 1.265 3.712 -37.281 1.00 38.03 67 PRO A C 1
ATOM 536 O O . PRO A 1 67 ? 2.018 4.682 -37.134 1.00 38.03 67 PRO A O 1
ATOM 539 N N . ALA A 1 68 ? 1.631 2.563 -37.861 1.00 50.41 68 ALA A N 1
ATOM 540 C CA . ALA A 1 68 ? 2.901 2.408 -38.552 1.00 50.41 68 ALA A CA 1
ATOM 541 C C . ALA A 1 68 ? 3.069 3.644 -39.434 1.00 50.41 68 ALA A C 1
ATOM 543 O O . ALA A 1 68 ? 2.167 3.966 -40.213 1.00 50.41 68 ALA A O 1
ATOM 544 N N . LYS A 1 69 ? 4.148 4.408 -39.222 1.00 59.69 69 LYS A N 1
ATOM 545 C CA . LYS A 1 69 ? 4.409 5.605 -40.019 1.00 59.69 69 LYS A CA 1
ATOM 546 C C . LYS A 1 69 ? 4.304 5.190 -41.480 1.00 59.69 69 LYS A C 1
ATOM 548 O O . LYS A 1 69 ? 5.114 4.401 -41.954 1.00 59.69 69 LYS A O 1
ATOM 553 N N . ASN A 1 70 ? 3.297 5.720 -42.168 1.00 69.25 70 ASN A N 1
ATOM 554 C CA . ASN A 1 70 ? 3.030 5.365 -43.557 1.00 69.25 70 ASN A CA 1
ATOM 555 C C . ASN A 1 70 ? 4.128 5.881 -44.497 1.00 69.25 70 ASN A C 1
ATOM 557 O O . ASN A 1 70 ? 4.103 5.577 -45.678 1.00 69.25 70 ASN A O 1
ATOM 561 N N . GLU A 1 71 ? 5.056 6.689 -43.981 1.00 88.44 71 GLU A N 1
ATOM 562 C CA . GLU A 1 71 ? 6.156 7.306 -44.701 1.00 88.44 71 GLU A CA 1
ATOM 563 C C . GLU A 1 71 ? 7.330 7.516 -43.730 1.00 88.44 71 GLU A C 1
ATOM 565 O O . GLU A 1 71 ? 7.153 8.117 -42.664 1.00 88.44 71 GLU A O 1
ATOM 570 N N . ILE A 1 72 ? 8.521 7.013 -44.070 1.00 92.44 72 ILE A N 1
ATOM 571 C CA . ILE A 1 72 ? 9.733 7.203 -43.258 1.00 92.44 72 ILE A CA 1
ATOM 572 C C . ILE A 1 72 ? 10.441 8.513 -43.616 1.00 92.44 72 ILE A C 1
ATOM 574 O O . ILE A 1 72 ? 10.407 8.960 -44.761 1.00 92.44 72 ILE A O 1
ATOM 578 N N . ARG A 1 73 ? 11.117 9.141 -42.655 1.00 94.38 73 ARG A N 1
ATOM 579 C CA . ARG A 1 73 ? 11.942 10.333 -42.896 1.00 94.38 73 ARG A CA 1
ATOM 580 C C . ARG A 1 73 ? 13.411 9.946 -43.004 1.00 94.38 73 ARG A C 1
ATOM 582 O O . ARG A 1 73 ? 13.998 9.490 -42.027 1.00 94.38 73 ARG A O 1
ATOM 589 N N . VAL A 1 74 ? 13.993 10.148 -44.174 1.00 95.75 74 VAL A N 1
ATOM 590 C CA . VAL A 1 74 ? 15.392 9.852 -44.480 1.00 95.75 74 VAL A CA 1
ATOM 591 C C . VAL A 1 74 ? 16.157 11.170 -44.520 1.00 95.75 74 VAL A C 1
ATOM 593 O O . VAL A 1 74 ? 15.829 12.049 -45.316 1.00 95.75 74 VAL A O 1
ATOM 596 N N . LEU A 1 75 ? 17.164 11.314 -43.663 1.00 96.69 75 LEU A N 1
ATOM 597 C CA . LEU A 1 75 ? 18.137 12.401 -43.764 1.00 96.69 75 LEU A CA 1
ATOM 598 C C . LEU A 1 75 ? 19.351 11.869 -44.522 1.00 96.69 75 LEU A C 1
ATOM 600 O O . LEU A 1 75 ? 19.931 10.870 -44.106 1.00 96.69 75 LEU A O 1
ATOM 604 N N . VAL A 1 76 ? 19.704 12.508 -45.633 1.00 96.00 76 VAL A N 1
ATOM 605 C CA . VAL A 1 76 ? 20.836 12.112 -46.474 1.00 96.00 76 VAL A CA 1
ATOM 606 C C . VAL A 1 76 ? 21.910 13.189 -46.389 1.00 96.00 76 VAL A C 1
ATOM 608 O O . VAL A 1 76 ? 21.685 14.309 -46.844 1.00 96.00 76 VAL A O 1
ATOM 611 N N . LEU A 1 77 ? 23.052 12.856 -45.791 1.00 94.81 77 LEU A N 1
ATOM 612 C CA . LEU A 1 77 ? 24.235 13.708 -45.734 1.00 94.81 77 LEU A CA 1
ATOM 613 C C . LEU A 1 77 ? 25.170 13.322 -46.890 1.00 94.81 77 LEU A C 1
ATOM 615 O O . LEU A 1 77 ? 25.815 12.279 -46.839 1.00 94.81 77 LEU A O 1
ATOM 619 N N . GLU A 1 78 ? 25.166 14.123 -47.955 1.00 92.25 78 GLU A N 1
ATOM 620 C CA . GLU A 1 78 ? 25.803 13.790 -49.238 1.00 92.25 78 GLU A CA 1
ATOM 621 C C . GLU A 1 78 ? 26.070 15.065 -50.057 1.00 92.25 78 GLU A C 1
ATOM 623 O O . GLU A 1 78 ? 25.131 15.810 -50.362 1.00 92.25 78 GLU A O 1
ATOM 628 N N . ASP A 1 79 ? 27.318 15.305 -50.463 1.00 89.56 79 ASP A N 1
ATOM 629 C CA . ASP A 1 79 ? 27.771 16.478 -51.230 1.00 89.56 79 ASP A CA 1
ATOM 630 C C . ASP A 1 79 ? 27.593 16.310 -52.753 1.00 89.56 79 ASP A C 1
ATOM 632 O O . ASP A 1 79 ? 27.516 17.303 -53.484 1.00 89.56 79 ASP A O 1
ATOM 636 N N . VAL A 1 80 ? 27.363 15.081 -53.231 1.00 89.25 80 VAL A N 1
ATOM 637 C CA . VAL A 1 80 ? 27.035 14.796 -54.634 1.00 89.25 80 VAL A CA 1
ATOM 638 C C . VAL A 1 80 ? 25.529 14.587 -54.838 1.00 89.25 80 VAL A C 1
ATOM 640 O O . VAL A 1 80 ? 24.945 13.559 -54.498 1.00 89.25 80 VAL A O 1
ATOM 643 N N . ALA A 1 81 ? 24.869 15.540 -55.507 1.00 89.25 81 ALA A N 1
ATOM 644 C CA . ALA A 1 81 ? 23.425 15.477 -55.778 1.00 89.25 81 ALA A CA 1
ATOM 645 C C . ALA A 1 81 ? 22.992 14.204 -56.535 1.00 89.25 81 ALA A C 1
ATOM 647 O O . ALA A 1 81 ? 21.898 13.684 -56.303 1.00 89.25 81 ALA A O 1
ATOM 648 N N . ALA A 1 82 ? 23.844 13.704 -57.437 1.00 89.44 82 ALA A N 1
ATOM 649 C CA . ALA A 1 82 ? 23.578 12.499 -58.220 1.00 89.44 82 ALA A CA 1
ATOM 650 C C . ALA A 1 82 ? 23.457 11.243 -57.338 1.00 89.44 82 ALA A C 1
ATOM 652 O O . ALA A 1 82 ? 22.582 10.410 -57.585 1.00 89.44 82 ALA A O 1
ATOM 653 N N . ASP A 1 83 ? 24.247 11.142 -56.269 1.00 89.25 83 ASP A N 1
ATOM 654 C CA . ASP A 1 83 ? 24.224 9.989 -55.365 1.00 89.25 83 ASP A CA 1
ATOM 655 C C . ASP A 1 83 ? 22.924 9.947 -54.556 1.00 89.25 83 ASP A C 1
ATOM 657 O O . ASP A 1 83 ? 22.308 8.890 -54.405 1.00 89.25 83 ASP A O 1
ATOM 661 N N . VAL A 1 84 ? 22.403 11.112 -54.158 1.00 91.44 84 VAL A N 1
ATOM 662 C CA . VAL A 1 84 ? 21.077 11.220 -53.525 1.00 91.44 84 VAL A CA 1
ATOM 663 C C . VAL A 1 84 ? 19.957 10.786 -54.472 1.00 91.44 84 VAL A C 1
ATOM 665 O O . VAL A 1 84 ? 18.989 10.151 -54.041 1.00 91.44 84 VAL A O 1
ATOM 668 N N . VAL A 1 85 ? 20.069 11.088 -55.771 1.00 93.19 85 VAL A N 1
ATOM 669 C CA . VAL A 1 85 ? 19.103 10.621 -56.780 1.00 93.19 85 VAL A CA 1
ATOM 670 C C . VAL A 1 85 ? 19.124 9.094 -56.883 1.00 93.19 85 VAL A C 1
ATOM 672 O O . VAL A 1 85 ? 18.051 8.487 -56.910 1.00 93.19 85 VAL A O 1
ATOM 675 N N . LEU A 1 86 ? 20.307 8.471 -56.876 1.00 91.12 86 LEU A N 1
ATOM 676 C CA . LEU A 1 86 ? 20.461 7.011 -56.913 1.00 91.12 86 LEU A CA 1
ATOM 677 C C . LEU A 1 86 ? 19.919 6.335 -55.645 1.00 91.12 86 LEU A C 1
ATOM 679 O O . LEU A 1 86 ? 19.142 5.384 -55.741 1.00 91.12 86 LEU A O 1
ATOM 683 N N . ILE A 1 87 ? 20.247 6.865 -54.463 1.00 92.75 87 ILE A N 1
ATOM 684 C CA . ILE A 1 87 ? 19.702 6.416 -53.171 1.00 92.75 87 ILE A CA 1
ATOM 685 C C . ILE A 1 87 ? 18.169 6.459 -53.200 1.00 92.75 87 ILE A C 1
ATOM 687 O O . ILE A 1 87 ? 17.498 5.465 -52.912 1.00 92.75 87 ILE A O 1
ATOM 691 N N . ASN A 1 88 ? 17.598 7.596 -53.606 1.00 93.62 88 ASN A N 1
ATOM 692 C CA . ASN A 1 88 ? 16.150 7.766 -53.682 1.00 93.62 88 ASN A CA 1
ATOM 693 C C . ASN A 1 88 ? 15.510 6.839 -54.731 1.00 93.62 88 ASN A C 1
ATOM 695 O O . ASN A 1 88 ? 14.386 6.378 -54.523 1.00 93.62 88 ASN A O 1
ATOM 699 N N . HIS A 1 89 ? 16.192 6.559 -55.847 1.00 92.94 89 HIS A N 1
ATOM 700 C CA . HIS A 1 89 ? 15.719 5.615 -56.859 1.00 92.94 89 HIS A CA 1
ATOM 701 C C . HIS A 1 89 ? 15.589 4.198 -56.289 1.00 92.94 89 HIS A C 1
ATOM 703 O O . HIS A 1 89 ? 14.523 3.595 -56.419 1.00 92.94 89 HIS A O 1
ATOM 709 N N . GLU A 1 90 ? 16.616 3.690 -55.602 1.00 92.31 90 GLU A N 1
ATOM 710 C CA . GLU A 1 90 ? 16.588 2.341 -55.017 1.00 92.31 90 GLU A CA 1
ATOM 711 C C . GLU A 1 90 ? 15.522 2.203 -53.919 1.00 92.31 90 GLU A C 1
ATOM 713 O O . GLU A 1 90 ? 14.774 1.221 -53.895 1.00 92.31 90 GLU A O 1
ATOM 718 N N . LEU A 1 91 ? 15.365 3.218 -53.059 1.00 91.81 91 LEU A N 1
ATOM 719 C CA . LEU A 1 91 ? 14.305 3.231 -52.045 1.00 91.81 91 LEU A CA 1
ATOM 720 C C . LEU A 1 91 ? 12.897 3.205 -52.680 1.00 91.81 91 LEU A C 1
ATOM 722 O O . LEU A 1 91 ? 12.032 2.449 -52.227 1.00 91.81 91 LEU A O 1
ATOM 726 N N . ARG A 1 92 ? 12.668 3.983 -53.754 1.00 92.38 92 ARG A N 1
ATOM 727 C CA . ARG A 1 92 ? 11.381 4.016 -54.484 1.00 92.38 92 ARG A CA 1
ATOM 728 C C . ARG A 1 92 ? 11.101 2.709 -55.213 1.00 92.38 92 ARG A C 1
ATOM 730 O O . ARG A 1 92 ? 9.979 2.214 -55.156 1.00 92.38 92 ARG A O 1
ATOM 737 N N . LYS A 1 93 ? 12.111 2.139 -55.873 1.00 91.25 93 LYS A N 1
ATOM 738 C CA . LYS A 1 93 ? 12.019 0.871 -56.611 1.00 91.25 93 LYS A CA 1
ATOM 739 C C . LYS A 1 93 ? 11.549 -0.277 -55.720 1.00 91.25 93 LYS A C 1
ATOM 741 O O . LYS A 1 93 ? 10.791 -1.130 -56.168 1.00 91.25 93 LYS A O 1
ATOM 746 N N . ALA A 1 94 ? 11.946 -0.275 -54.450 1.00 87.62 94 ALA A N 1
ATOM 747 C CA . ALA A 1 94 ? 11.513 -1.270 -53.475 1.00 87.62 94 ALA A CA 1
ATOM 748 C C . ALA A 1 94 ? 10.162 -0.965 -52.795 1.00 87.62 94 ALA A C 1
ATOM 750 O O . ALA A 1 94 ? 9.775 -1.673 -51.857 1.00 87.62 94 ALA A O 1
ATOM 751 N N . GLY A 1 95 ? 9.456 0.083 -53.235 1.00 86.62 95 GLY A N 1
ATOM 752 C CA . GLY A 1 95 ? 8.135 0.458 -52.734 1.00 86.62 95 GLY A CA 1
ATOM 753 C C . GLY A 1 95 ? 8.135 0.977 -51.296 1.00 86.62 95 GLY A C 1
ATOM 754 O O . GLY A 1 95 ? 7.120 0.864 -50.614 1.00 86.62 95 GLY A O 1
ATOM 755 N N . LEU A 1 96 ? 9.262 1.497 -50.800 1.00 86.19 96 LEU A N 1
ATOM 756 C CA . LEU A 1 96 ? 9.325 2.107 -49.476 1.00 86.19 96 LEU A CA 1
ATOM 757 C C . LEU A 1 96 ? 8.758 3.536 -49.566 1.00 86.19 96 LEU A C 1
ATOM 759 O O . LEU A 1 96 ? 9.280 4.332 -50.345 1.00 86.19 96 LEU A O 1
ATOM 763 N N . PRO A 1 97 ? 7.709 3.900 -48.815 1.00 90.31 97 PRO A N 1
ATOM 764 C CA . PRO A 1 97 ? 7.242 5.280 -48.768 1.00 90.31 97 PRO A CA 1
ATOM 765 C C . PRO A 1 97 ? 8.181 6.114 -47.887 1.00 90.31 97 PRO A C 1
ATOM 767 O O . PRO A 1 97 ? 8.399 5.780 -46.720 1.00 90.31 97 PRO A O 1
ATOM 770 N N . PHE A 1 98 ? 8.751 7.195 -48.425 1.00 93.94 98 PHE A N 1
ATOM 771 C CA . PHE A 1 98 ? 9.675 8.050 -47.678 1.00 93.94 98 PHE A CA 1
ATOM 772 C C . PHE A 1 98 ? 9.649 9.519 -48.110 1.00 93.94 98 PHE A C 1
ATOM 774 O O . PHE A 1 98 ? 9.421 9.837 -49.277 1.00 93.94 98 PHE A O 1
ATOM 781 N N . ARG A 1 99 ? 10.033 10.395 -47.175 1.00 94.00 99 ARG A N 1
ATOM 782 C CA . ARG A 1 99 ? 10.537 11.747 -47.455 1.00 94.00 99 ARG A CA 1
ATOM 783 C C . ARG A 1 99 ? 12.037 11.758 -47.279 1.00 94.00 99 ARG A C 1
ATOM 785 O O . ARG A 1 99 ? 12.528 11.287 -46.259 1.00 94.00 99 ARG A O 1
ATOM 792 N N . SER A 1 100 ? 12.744 12.306 -48.256 1.00 94.12 100 SER A N 1
ATOM 793 C CA . SER A 1 100 ? 14.198 12.429 -48.228 1.00 94.12 100 SER A CA 1
ATOM 794 C C . SER A 1 100 ? 14.573 13.900 -48.162 1.00 94.12 100 SER A C 1
ATOM 796 O O . SER A 1 100 ? 14.087 14.694 -48.968 1.00 94.12 100 SER A O 1
ATOM 798 N N . GLN A 1 101 ? 15.398 14.250 -47.181 1.00 95.38 101 GLN A N 1
ATOM 799 C CA . GLN A 1 101 ? 15.980 15.575 -47.030 1.00 95.38 101 GLN A CA 1
ATOM 800 C C . GLN A 1 101 ? 17.487 15.453 -47.207 1.00 95.38 101 GLN A C 1
ATOM 802 O O . GLN A 1 101 ? 18.142 14.739 -46.451 1.00 95.38 101 GLN A O 1
ATOM 807 N N . ARG A 1 102 ? 18.029 16.164 -48.195 1.00 95.44 102 ARG A N 1
ATOM 808 C CA . ARG A 1 102 ? 19.472 16.266 -48.405 1.00 95.44 102 ARG A CA 1
ATOM 809 C C . ARG A 1 102 ? 20.053 17.388 -47.549 1.00 95.44 102 ARG A C 1
ATOM 811 O O . ARG A 1 102 ? 19.419 18.437 -47.417 1.00 95.44 102 ARG A O 1
ATOM 818 N N . VAL A 1 103 ? 21.241 17.154 -47.011 1.00 94.38 103 VAL A N 1
ATOM 819 C CA . VAL A 1 103 ? 22.106 18.146 -46.368 1.00 94.38 103 VAL A CA 1
ATOM 820 C C . VAL A 1 103 ? 23.547 17.913 -46.809 1.00 94.38 103 VAL A C 1
ATOM 822 O O . VAL A 1 103 ? 23.927 16.782 -47.106 1.00 94.38 103 VAL A O 1
ATOM 825 N N . GLU A 1 104 ? 24.334 18.978 -46.867 1.00 91.81 104 GLU A N 1
ATOM 826 C CA . GLU A 1 104 ? 25.726 18.938 -47.335 1.00 91.81 104 GLU A CA 1
ATOM 827 C C . GLU A 1 104 ? 26.683 19.429 -46.244 1.00 91.81 104 GLU A C 1
ATOM 829 O O . GLU A 1 104 ? 27.806 18.947 -46.120 1.00 91.81 104 GLU A O 1
ATOM 834 N N . THR A 1 105 ? 26.229 20.364 -45.403 1.00 92.31 105 THR A N 1
ATOM 835 C CA . THR A 1 105 ? 27.077 20.996 -44.385 1.00 92.31 105 THR A CA 1
ATOM 836 C C . THR A 1 105 ? 26.713 20.580 -42.961 1.00 92.31 105 THR A C 1
ATOM 838 O O . THR A 1 105 ? 25.573 20.229 -42.644 1.00 92.31 105 THR A O 1
ATOM 841 N N . LYS A 1 106 ? 27.678 20.708 -42.040 1.00 92.38 106 LYS A N 1
ATOM 842 C CA . LYS A 1 106 ? 27.462 20.487 -40.600 1.00 92.38 106 LYS A CA 1
ATOM 843 C C . LYS A 1 106 ? 26.316 21.333 -40.034 1.00 92.38 106 LYS A C 1
ATOM 845 O O . LYS A 1 106 ? 25.560 20.850 -39.194 1.00 92.38 106 LYS A O 1
ATOM 850 N N . ALA A 1 107 ? 26.198 22.589 -40.469 1.00 92.00 107 ALA A N 1
ATOM 851 C CA . ALA A 1 107 ? 25.165 23.504 -39.989 1.00 92.00 107 ALA A CA 1
ATOM 852 C C . ALA A 1 107 ? 23.761 23.025 -40.389 1.00 92.00 107 ALA A C 1
ATOM 854 O O . ALA A 1 107 ? 22.868 22.970 -39.546 1.00 92.00 107 ALA A O 1
ATOM 855 N N . GLU A 1 108 ? 23.594 22.601 -41.643 1.00 92.81 108 GLU A N 1
ATOM 856 C CA . GLU A 1 108 ? 22.340 22.034 -42.145 1.00 92.81 108 GLU A CA 1
ATOM 857 C C . GLU A 1 108 ? 21.991 20.717 -41.446 1.00 92.81 108 GLU A C 1
ATOM 859 O O . GLU A 1 108 ? 20.844 20.517 -41.045 1.00 92.81 108 GLU A O 1
ATOM 864 N N . PHE A 1 109 ? 22.978 19.836 -41.246 1.00 93.69 109 PHE A N 1
ATOM 865 C CA . PHE A 1 109 ? 22.791 18.570 -40.535 1.00 93.69 109 PHE A CA 1
ATOM 866 C C . PHE A 1 109 ? 22.293 18.794 -39.100 1.00 93.69 109 PHE A C 1
ATOM 868 O O . PHE A 1 109 ? 21.299 18.198 -38.684 1.00 93.69 109 PHE A O 1
ATOM 875 N N . LEU A 1 110 ? 22.928 19.708 -38.358 1.00 92.06 110 LEU A N 1
ATOM 876 C CA . LEU A 1 110 ? 22.512 20.075 -37.000 1.00 92.06 110 LEU A CA 1
ATOM 877 C C . LEU A 1 110 ? 21.107 20.687 -36.976 1.00 92.06 110 LEU A C 1
ATOM 879 O O . LEU A 1 110 ? 20.278 20.276 -36.161 1.00 92.06 110 LEU A O 1
ATOM 883 N N . GLN A 1 111 ? 20.823 21.622 -37.887 1.00 91.81 111 GLN A N 1
ATOM 884 C CA . GLN A 1 111 ? 19.514 22.264 -37.985 1.00 91.81 111 GLN A CA 1
ATOM 885 C C . GLN A 1 111 ? 18.408 21.233 -38.242 1.00 91.81 111 GLN A C 1
ATOM 887 O O . GLN A 1 111 ? 17.356 21.289 -37.597 1.00 91.81 111 GLN A O 1
ATOM 892 N N . GLN A 1 112 ? 18.648 20.277 -39.144 1.00 92.06 112 GLN A N 1
ATOM 893 C CA . GLN A 1 112 ? 17.694 19.214 -39.446 1.00 92.06 112 GLN A CA 1
ATOM 894 C C . GLN A 1 112 ? 17.452 18.302 -38.245 1.00 92.06 112 GLN A C 1
ATOM 896 O O . GLN A 1 112 ? 16.296 18.048 -37.916 1.00 92.06 112 GLN A O 1
ATOM 901 N N . LEU A 1 113 ? 18.495 17.868 -37.532 1.00 90.25 113 LEU A N 1
ATOM 902 C CA . LEU A 1 113 ? 18.323 17.018 -36.347 1.00 90.25 113 LEU A CA 1
ATOM 903 C C . LEU A 1 113 ? 17.527 17.697 -35.221 1.00 90.25 113 LEU A C 1
ATOM 905 O O . LEU A 1 113 ? 16.796 17.018 -34.497 1.00 90.25 113 LEU A O 1
ATOM 909 N N . GLU A 1 114 ? 17.640 19.019 -35.079 1.00 86.94 114 GLU A N 1
ATOM 910 C CA . GLU A 1 114 ? 16.916 19.786 -34.058 1.00 86.94 114 GLU A CA 1
ATOM 911 C C . GLU A 1 114 ? 15.441 19.999 -34.402 1.00 86.94 114 GLU A C 1
ATOM 913 O O . GLU A 1 114 ? 14.573 19.816 -33.547 1.00 86.94 114 GLU A O 1
ATOM 918 N N . HIS A 1 115 ? 15.138 20.355 -35.651 1.00 84.25 115 HIS A N 1
ATOM 919 C CA . HIS A 1 115 ? 13.780 20.731 -36.053 1.00 84.25 115 HIS A CA 1
ATOM 920 C C . HIS A 1 115 ? 12.967 19.536 -36.564 1.00 84.25 115 HIS A C 1
ATOM 922 O O . HIS A 1 115 ? 11.736 19.512 -36.449 1.00 84.25 115 HIS A O 1
ATOM 928 N N . HIS A 1 116 ? 13.629 18.524 -37.128 1.00 85.69 116 HIS A N 1
ATOM 929 C CA . HIS A 1 116 ? 12.998 17.430 -37.858 1.00 85.69 116 HIS A CA 1
ATOM 930 C C . HIS A 1 116 ? 13.682 16.090 -37.563 1.00 85.69 116 HIS A C 1
ATOM 932 O O . HIS A 1 116 ? 14.600 15.677 -38.258 1.00 85.69 116 HIS A O 1
ATOM 938 N N . ARG A 1 117 ? 13.182 15.333 -36.573 1.00 86.50 117 ARG A N 1
ATOM 939 C CA . ARG A 1 117 ? 13.752 14.009 -36.250 1.00 86.50 117 ARG A CA 1
ATOM 940 C C . ARG A 1 117 ? 13.621 13.008 -37.415 1.00 86.50 117 ARG A C 1
ATOM 942 O O . ARG A 1 117 ? 12.477 12.622 -37.718 1.00 86.50 117 ARG A O 1
ATOM 949 N N . PRO A 1 118 ? 14.730 12.536 -38.017 1.00 93.88 118 PRO A N 1
ATOM 950 C CA . PRO A 1 118 ? 14.692 11.490 -39.033 1.00 93.88 118 PRO A CA 1
ATOM 951 C C . PRO A 1 118 ? 14.395 10.114 -38.421 1.00 93.88 118 PRO A C 1
ATOM 953 O O . PRO A 1 118 ? 14.544 9.906 -37.219 1.00 93.88 118 PRO A O 1
ATOM 956 N N . ASP A 1 119 ? 13.937 9.190 -39.262 1.00 93.31 119 ASP A N 1
ATOM 957 C CA . ASP A 1 119 ? 13.784 7.768 -38.936 1.00 93.31 119 ASP A CA 1
ATOM 958 C C . ASP A 1 119 ? 15.049 6.972 -39.287 1.00 93.31 119 ASP A C 1
ATOM 960 O O . ASP A 1 119 ? 15.296 5.934 -38.688 1.00 93.31 119 ASP A O 1
ATOM 964 N N . VAL A 1 120 ? 15.859 7.460 -40.231 1.00 95.75 120 VAL A N 1
ATOM 965 C CA . VAL A 1 120 ? 17.169 6.906 -40.596 1.00 95.75 120 VAL A CA 1
ATOM 966 C C . VAL A 1 120 ? 18.060 8.006 -41.172 1.00 95.75 120 VAL A C 1
ATOM 968 O O . VAL A 1 120 ? 17.569 8.917 -41.847 1.00 95.75 120 VAL A O 1
ATOM 971 N N . ILE A 1 121 ? 19.362 7.920 -40.905 1.00 96.81 121 ILE A N 1
ATOM 972 C CA . ILE A 1 121 ? 20.386 8.801 -41.468 1.00 96.81 121 ILE A CA 1
ATOM 973 C C . ILE A 1 121 ? 21.249 7.979 -42.426 1.00 96.81 121 ILE A C 1
ATOM 975 O O . ILE A 1 121 ? 21.792 6.946 -42.038 1.00 96.81 121 ILE A O 1
ATOM 979 N N . LEU A 1 122 ? 21.354 8.437 -43.670 1.00 95.81 122 LEU A N 1
ATOM 980 C CA . LEU A 1 122 ? 22.269 7.907 -44.676 1.00 95.81 122 LEU A CA 1
ATOM 981 C C . LEU A 1 122 ? 23.381 8.933 -44.868 1.00 95.81 122 LEU A C 1
ATOM 983 O O . LEU A 1 122 ? 23.084 10.095 -45.130 1.00 95.81 122 LEU A O 1
ATOM 987 N N . SER A 1 123 ? 24.636 8.532 -44.720 1.00 94.44 123 SER A N 1
ATOM 988 C CA . SER A 1 123 ? 25.766 9.463 -44.787 1.00 94.44 123 SER A CA 1
ATOM 989 C C . SER A 1 123 ? 26.824 8.960 -45.741 1.00 94.44 123 SER A C 1
ATOM 991 O O . SER A 1 123 ? 27.269 7.820 -45.596 1.00 94.44 123 SER A O 1
ATOM 993 N N . ASP A 1 124 ? 27.305 9.818 -46.635 1.00 90.25 124 ASP A N 1
ATOM 994 C CA . ASP A 1 124 ? 28.629 9.589 -47.201 1.00 90.25 124 ASP A CA 1
ATOM 995 C C . ASP A 1 124 ? 29.676 9.725 -46.090 1.00 90.25 124 ASP A C 1
ATOM 997 O O . ASP A 1 124 ? 29.530 10.480 -45.125 1.00 90.25 124 ASP A O 1
ATOM 1001 N N . HIS A 1 125 ? 30.719 8.925 -46.209 1.00 82.44 125 HIS A N 1
ATOM 1002 C CA . HIS A 1 125 ? 31.900 8.986 -45.379 1.00 82.44 125 HIS A CA 1
ATOM 1003 C C . HIS A 1 125 ? 32.832 10.135 -45.817 1.00 82.44 125 HIS A C 1
ATOM 1005 O O . HIS A 1 125 ? 33.375 10.839 -44.965 1.00 82.44 125 HIS A O 1
ATOM 1011 N N . GLY A 1 126 ? 33.019 10.328 -47.130 1.00 76.81 126 GLY A N 1
ATOM 1012 C CA . GLY A 1 126 ? 34.098 11.132 -47.726 1.00 76.81 126 GLY A CA 1
ATOM 1013 C C . GLY A 1 126 ? 33.775 12.601 -48.019 1.00 76.81 126 GLY A C 1
ATOM 1014 O O . GLY A 1 126 ? 34.151 13.096 -49.075 1.00 76.81 126 GLY A O 1
ATOM 1015 N N . LEU A 1 127 ? 33.094 13.295 -47.109 1.00 79.69 127 LEU A N 1
ATOM 1016 C CA . LEU A 1 127 ? 32.575 14.650 -47.340 1.00 79.69 127 LEU A CA 1
ATOM 1017 C C . LEU A 1 127 ? 33.632 15.754 -47.105 1.00 79.69 127 LEU A C 1
ATOM 1019 O O . LEU A 1 127 ? 34.259 15.788 -46.037 1.00 79.69 127 LEU A O 1
ATOM 1023 N N . PRO A 1 128 ? 33.807 16.718 -48.030 1.00 74.50 128 PRO A N 1
ATOM 1024 C CA . PRO A 1 128 ? 34.732 17.835 -47.859 1.00 74.50 128 PRO A CA 1
ATOM 1025 C C . PRO A 1 128 ? 34.323 18.753 -46.694 1.00 74.50 128 PRO A C 1
ATOM 1027 O O . PRO A 1 128 ? 33.289 19.415 -46.729 1.00 74.50 128 PRO A O 1
ATOM 1030 N N . GLY A 1 129 ? 35.152 18.831 -45.650 1.00 77.56 129 GLY A N 1
ATOM 1031 C CA . GLY A 1 129 ? 34.971 19.767 -44.529 1.00 77.56 129 GLY A CA 1
ATOM 1032 C C . GLY A 1 129 ? 33.992 19.328 -43.428 1.00 77.56 129 GLY A C 1
ATOM 1033 O O . GLY A 1 129 ? 33.941 19.978 -42.383 1.00 77.56 129 GLY A O 1
ATOM 1034 N N . PHE A 1 130 ? 33.258 18.226 -43.606 1.00 87.31 130 PHE A N 1
ATOM 1035 C CA . PHE A 1 130 ? 32.424 17.628 -42.559 1.00 87.31 130 PHE A CA 1
ATOM 1036 C C . PHE A 1 130 ? 32.318 16.112 -42.736 1.00 87.31 130 PHE A C 1
ATOM 1038 O O . PHE A 1 130 ? 31.383 15.627 -43.360 1.00 87.31 130 PHE A O 1
ATOM 1045 N N . ASP A 1 131 ? 33.276 15.368 -42.182 1.00 86.12 131 ASP A N 1
ATOM 1046 C CA . ASP A 1 131 ? 33.325 13.915 -42.356 1.00 86.12 131 ASP A CA 1
ATOM 1047 C C . ASP A 1 131 ? 32.132 13.177 -41.711 1.00 86.12 131 ASP A C 1
ATOM 1049 O O . ASP A 1 131 ? 31.523 13.614 -40.723 1.00 86.12 131 ASP A O 1
ATOM 1053 N N . GLY A 1 132 ? 31.797 12.017 -42.281 1.00 86.75 132 GLY A N 1
ATOM 1054 C CA . GLY A 1 132 ? 30.649 11.230 -41.837 1.00 86.75 132 GLY A CA 1
ATOM 1055 C C . GLY A 1 132 ? 30.807 10.616 -40.434 1.00 86.75 132 GLY A C 1
ATOM 1056 O O . GLY A 1 132 ? 29.808 10.341 -39.770 1.00 86.75 132 GLY A O 1
ATOM 1057 N N . PHE A 1 133 ? 32.032 10.444 -39.922 1.00 89.19 133 PHE A N 1
ATOM 1058 C CA . PHE A 1 133 ? 32.264 9.970 -38.547 1.00 89.19 133 PHE A CA 1
ATOM 1059 C C . PHE A 1 133 ? 31.957 11.045 -37.499 1.00 89.19 133 PHE A C 1
ATOM 1061 O O . PHE A 1 133 ? 31.373 10.759 -36.452 1.00 89.19 133 PHE A O 1
ATOM 1068 N N . THR A 1 134 ? 32.273 12.300 -37.798 1.00 90.75 134 THR A N 1
ATOM 1069 C CA . THR A 1 134 ? 31.883 13.461 -37.002 1.00 90.75 134 THR A CA 1
ATOM 1070 C C . THR A 1 134 ? 30.364 13.614 -37.026 1.00 90.75 134 THR A C 1
ATOM 1072 O O . THR A 1 134 ? 29.758 13.888 -35.987 1.00 90.75 134 THR A O 1
ATOM 1075 N N . ALA A 1 135 ? 29.722 13.375 -38.175 1.00 92.25 135 ALA A N 1
ATOM 1076 C CA . ALA A 1 135 ? 28.264 13.335 -38.273 1.00 92.25 135 ALA A CA 1
ATOM 1077 C C . ALA A 1 135 ? 27.646 12.215 -37.416 1.00 92.25 135 ALA A C 1
ATOM 1079 O O . ALA A 1 135 ? 26.664 12.464 -36.713 1.00 92.25 135 ALA A O 1
ATOM 1080 N N . LEU A 1 136 ? 28.243 11.018 -37.396 1.00 93.25 136 LEU A N 1
ATOM 1081 C CA . LEU A 1 136 ? 27.827 9.913 -36.526 1.00 93.25 136 LEU A CA 1
ATOM 1082 C C . LEU A 1 136 ? 27.950 10.276 -35.041 1.00 93.25 136 LEU A C 1
ATOM 1084 O O . LEU A 1 136 ? 27.021 10.024 -34.275 1.00 93.25 136 LEU A O 1
ATOM 1088 N N . ALA A 1 137 ? 29.060 10.891 -34.626 1.00 91.62 137 ALA A N 1
ATOM 1089 C CA . ALA A 1 137 ? 29.245 11.330 -33.242 1.00 91.62 137 ALA A CA 1
ATOM 1090 C C . ALA A 1 137 ? 28.154 12.330 -32.815 1.00 91.62 137 ALA A C 1
ATOM 1092 O O . ALA A 1 137 ? 27.568 12.193 -31.742 1.00 91.62 137 ALA A O 1
ATOM 1093 N N . ILE A 1 138 ? 27.815 13.282 -33.692 1.00 92.81 138 ILE A N 1
ATOM 1094 C CA . ILE A 1 138 ? 26.717 14.236 -33.475 1.00 92.81 138 ILE A CA 1
ATOM 1095 C C . ILE A 1 138 ? 25.361 13.519 -33.406 1.00 92.81 138 ILE A C 1
ATOM 1097 O O . ILE A 1 138 ? 24.541 13.825 -32.539 1.00 92.81 138 ILE A O 1
ATOM 1101 N N . ALA A 1 139 ? 25.108 12.570 -34.310 1.00 93.31 139 ALA A N 1
ATOM 1102 C CA . ALA A 1 139 ? 23.861 11.813 -34.338 1.00 93.31 139 ALA A CA 1
ATOM 1103 C C . ALA A 1 139 ? 23.680 10.968 -33.070 1.00 93.31 139 ALA A C 1
ATOM 1105 O O . ALA A 1 139 ? 22.579 10.911 -32.530 1.00 93.31 139 ALA A O 1
ATOM 1106 N N . LYS A 1 140 ? 24.751 10.367 -32.545 1.00 91.62 140 LYS A N 1
ATOM 1107 C CA . LYS A 1 140 ? 24.714 9.613 -31.285 1.00 91.62 140 LYS A CA 1
ATOM 1108 C C . LYS A 1 140 ? 24.372 10.478 -30.078 1.00 91.62 140 LYS A C 1
ATOM 1110 O O . LYS A 1 140 ? 23.648 10.018 -29.204 1.00 91.62 140 LYS A O 1
ATOM 1115 N N . ASP A 1 141 ? 24.864 11.711 -30.041 1.00 92.25 141 ASP A N 1
ATOM 1116 C CA . ASP A 1 141 ? 24.566 12.653 -28.961 1.00 92.25 141 ASP A CA 1
ATOM 1117 C C . ASP A 1 141 ? 23.111 13.156 -29.027 1.00 92.25 141 ASP A C 1
ATOM 1119 O O . ASP A 1 141 ? 22.367 13.095 -28.048 1.00 92.25 141 ASP A O 1
ATOM 1123 N N . LYS A 1 142 ? 22.651 13.592 -30.208 1.00 91.00 142 LYS A N 1
ATOM 1124 C CA . LYS A 1 142 ? 21.319 14.211 -30.361 1.00 91.00 142 LYS A CA 1
ATOM 1125 C C . LYS A 1 142 ? 20.175 13.209 -30.540 1.00 91.00 142 LYS A C 1
ATOM 1127 O O . LYS A 1 142 ? 19.040 13.460 -30.115 1.00 91.00 142 LYS A O 1
ATOM 1132 N N . CYS A 1 143 ? 20.427 12.090 -31.211 1.00 90.50 143 CYS A N 1
ATOM 1133 C CA . CYS A 1 143 ? 19.423 11.090 -31.566 1.00 90.50 143 CYS A CA 1
ATOM 1134 C C . CYS A 1 143 ? 19.995 9.655 -31.554 1.00 90.50 143 CYS A C 1
ATOM 1136 O O . CYS A 1 143 ? 19.994 8.992 -32.592 1.00 90.50 143 CYS A O 1
ATOM 1138 N N . PRO A 1 144 ? 20.408 9.136 -30.381 1.00 89.19 144 PRO A N 1
ATOM 1139 C CA . PRO A 1 144 ? 21.062 7.824 -30.249 1.00 89.19 144 PRO A CA 1
ATOM 1140 C C . PRO A 1 144 ? 20.226 6.644 -30.765 1.00 89.19 144 PRO A C 1
ATOM 1142 O O . PRO A 1 144 ? 20.766 5.608 -31.146 1.00 89.19 144 PRO A O 1
ATOM 1145 N N . ASP A 1 145 ? 18.902 6.792 -30.792 1.00 89.12 145 ASP A N 1
ATOM 1146 C CA . ASP A 1 145 ? 17.985 5.745 -31.243 1.00 89.12 145 ASP A CA 1
ATOM 1147 C C . ASP A 1 145 ? 17.838 5.672 -32.769 1.00 89.12 145 ASP A C 1
ATOM 1149 O O . ASP A 1 145 ? 17.273 4.702 -33.277 1.00 89.12 145 ASP A O 1
ATOM 1153 N N . VAL A 1 146 ? 18.309 6.687 -33.503 1.00 93.38 146 VAL A N 1
ATOM 1154 C CA . VAL A 1 146 ? 18.152 6.761 -34.958 1.00 93.38 146 VAL A CA 1
ATOM 1155 C C . VAL A 1 146 ? 19.277 5.979 -35.635 1.00 93.38 146 VAL A C 1
ATOM 1157 O O . VAL A 1 146 ? 20.449 6.251 -35.373 1.00 93.38 146 VAL A O 1
ATOM 1160 N N . PRO A 1 147 ? 18.955 5.026 -36.525 1.00 95.19 147 PRO A N 1
ATOM 1161 C CA . PRO A 1 147 ? 19.964 4.280 -37.248 1.00 95.19 147 PRO A CA 1
ATOM 1162 C C . PRO A 1 147 ? 20.769 5.192 -38.175 1.00 95.19 147 PRO A C 1
ATOM 1164 O O . PRO A 1 147 ? 20.204 5.976 -38.942 1.00 95.19 147 PRO A O 1
ATOM 1167 N N . PHE A 1 148 ? 22.089 5.045 -38.115 1.00 95.69 148 PHE A N 1
ATOM 1168 C CA . PHE A 1 148 ? 23.047 5.765 -38.948 1.00 95.69 148 PHE A CA 1
ATOM 1169 C C . PHE A 1 148 ? 23.759 4.759 -39.848 1.00 95.69 148 PHE A C 1
ATOM 1171 O O . PHE A 1 148 ? 24.425 3.849 -39.348 1.00 95.69 148 PHE A O 1
ATOM 1178 N N . ILE A 1 149 ? 23.582 4.897 -41.159 1.00 94.56 149 ILE A N 1
ATOM 1179 C CA . ILE A 1 149 ? 24.107 3.971 -42.162 1.00 94.56 149 ILE A CA 1
ATOM 1180 C C . ILE A 1 149 ? 25.048 4.733 -43.086 1.00 94.56 149 ILE A C 1
ATOM 1182 O O . ILE A 1 149 ? 24.658 5.729 -43.699 1.00 94.56 149 ILE A O 1
ATOM 1186 N N . PHE A 1 150 ? 26.274 4.242 -43.225 1.00 93.00 150 PHE A N 1
ATOM 1187 C CA . PHE A 1 150 ? 27.211 4.803 -44.194 1.00 93.00 150 PHE A CA 1
ATOM 1188 C C . PHE A 1 150 ? 26.890 4.339 -45.616 1.00 93.00 150 PHE A C 1
ATOM 1190 O O . PHE A 1 150 ? 26.614 3.164 -45.838 1.00 93.00 150 PHE A O 1
ATOM 1197 N N . VAL A 1 151 ? 26.967 5.241 -46.592 1.00 91.38 151 VAL A N 1
ATOM 1198 C CA . VAL A 1 151 ? 26.845 4.948 -48.023 1.00 91.38 151 VAL A CA 1
ATOM 1199 C C . VAL A 1 151 ? 28.139 5.397 -48.703 1.00 91.38 151 VAL A C 1
ATOM 1201 O O . VAL A 1 151 ? 28.313 6.576 -48.969 1.00 91.38 151 VAL A O 1
ATOM 1204 N N . THR A 1 152 ? 29.073 4.476 -48.951 1.00 86.25 152 THR A N 1
ATOM 1205 C CA . THR A 1 152 ? 30.473 4.806 -49.311 1.00 86.25 152 THR A CA 1
ATOM 1206 C C . THR A 1 152 ? 30.920 4.198 -50.648 1.00 86.25 152 THR A C 1
ATOM 1208 O O . THR A 1 152 ? 30.472 3.116 -51.029 1.00 86.25 152 THR A O 1
ATOM 1211 N N . SER A 1 153 ? 31.803 4.880 -51.385 1.00 79.44 153 SER A N 1
ATOM 1212 C CA . SER A 1 153 ? 32.321 4.460 -52.701 1.00 79.44 153 SER A CA 1
ATOM 1213 C C . SER A 1 153 ? 33.432 3.403 -52.642 1.00 79.44 153 SER A C 1
ATOM 1215 O O . SER A 1 153 ? 33.585 2.637 -53.596 1.00 79.44 153 SER A O 1
ATOM 1217 N N . ALA A 1 154 ? 34.162 3.302 -51.530 1.00 67.69 154 ALA A N 1
ATOM 1218 C CA . ALA A 1 154 ? 35.209 2.306 -51.325 1.00 67.69 154 ALA A CA 1
ATOM 1219 C C . ALA A 1 154 ? 35.331 1.935 -49.840 1.00 67.69 154 ALA A C 1
ATOM 1221 O O . ALA A 1 154 ? 35.208 2.791 -48.965 1.00 67.69 154 ALA A O 1
ATOM 1222 N N . LEU A 1 155 ? 35.603 0.658 -49.559 1.00 63.00 155 LEU A N 1
ATOM 1223 C CA . LEU A 1 155 ? 35.959 0.187 -48.220 1.00 63.00 155 LEU A CA 1
ATOM 1224 C C . LEU A 1 155 ? 37.250 -0.624 -48.298 1.00 63.00 155 LEU A C 1
ATOM 1226 O O . LEU A 1 155 ? 37.294 -1.657 -48.963 1.00 63.00 155 LEU A O 1
ATOM 1230 N N . GLY A 1 156 ? 38.288 -0.149 -47.611 1.00 63.25 156 GLY A N 1
ATOM 1231 C CA . GLY A 1 156 ? 39.372 -1.009 -47.141 1.00 63.25 156 GLY A CA 1
ATOM 1232 C C . GLY A 1 156 ? 38.944 -1.760 -45.872 1.00 63.25 156 GLY A C 1
ATOM 1233 O O . GLY A 1 156 ? 37.971 -1.372 -45.217 1.00 63.25 156 GLY A O 1
ATOM 1234 N N . GLU A 1 157 ? 39.663 -2.825 -45.506 1.00 59.66 157 GLU A N 1
ATOM 1235 C CA . GLU A 1 157 ? 39.385 -3.608 -44.287 1.00 59.66 157 GLU A CA 1
ATOM 1236 C C . GLU A 1 157 ? 39.409 -2.736 -43.015 1.00 59.66 157 GLU A C 1
ATOM 1238 O O . GLU A 1 157 ? 38.495 -2.826 -42.197 1.00 59.66 157 GLU A O 1
ATOM 1243 N N . GLU A 1 158 ? 40.366 -1.808 -42.896 1.00 61.66 158 GLU A N 1
ATOM 1244 C CA . GLU A 1 158 ? 40.487 -0.884 -41.752 1.00 61.66 158 GLU A CA 1
ATOM 1245 C C . GLU A 1 158 ? 39.264 0.033 -41.586 1.00 61.66 158 GLU A C 1
ATOM 1247 O O . GLU A 1 158 ? 38.764 0.230 -40.478 1.00 61.66 158 GLU A O 1
ATOM 1252 N N . LEU A 1 159 ? 38.716 0.538 -42.695 1.00 63.12 159 LEU A N 1
ATOM 1253 C CA . LEU A 1 159 ? 37.570 1.453 -42.673 1.00 63.12 159 LEU A CA 1
ATOM 1254 C C . LEU A 1 159 ? 36.260 0.728 -42.305 1.00 63.12 159 LEU A C 1
ATOM 1256 O O . LEU A 1 159 ? 35.344 1.323 -41.733 1.00 63.12 159 LEU A O 1
ATOM 1260 N N . THR A 1 160 ? 36.185 -0.580 -42.577 1.00 65.44 160 THR A N 1
ATOM 1261 C CA . THR A 1 160 ? 35.058 -1.432 -42.165 1.00 65.44 160 THR A CA 1
ATOM 1262 C C . THR A 1 160 ? 35.068 -1.655 -40.650 1.00 65.44 160 THR A C 1
ATOM 1264 O O . THR A 1 160 ? 34.022 -1.558 -40.010 1.00 65.44 160 THR A O 1
ATOM 1267 N N . ILE A 1 161 ? 36.247 -1.879 -40.057 1.00 63.59 161 ILE A N 1
ATOM 1268 C CA . ILE A 1 161 ? 36.419 -2.033 -38.602 1.00 63.59 161 ILE A CA 1
ATOM 1269 C C . ILE A 1 161 ? 36.053 -0.727 -37.883 1.00 63.59 161 ILE A C 1
ATOM 1271 O O . ILE A 1 161 ? 35.206 -0.730 -36.988 1.00 63.59 161 ILE A O 1
ATOM 1275 N N . GLN A 1 162 ? 36.583 0.406 -38.352 1.00 72.75 162 GLN A N 1
ATOM 1276 C CA . GLN A 1 162 ? 36.307 1.727 -37.778 1.00 72.75 162 GLN A CA 1
ATOM 1277 C C . GLN A 1 162 ? 34.810 2.095 -37.817 1.00 72.75 162 GLN A C 1
ATOM 1279 O O . GLN A 1 162 ? 34.297 2.755 -36.910 1.00 72.75 162 GLN A O 1
ATOM 1284 N N . THR A 1 163 ? 34.075 1.635 -38.833 1.00 77.38 163 THR A N 1
ATOM 1285 C CA . THR A 1 163 ? 32.623 1.852 -38.959 1.00 77.38 163 THR A CA 1
ATOM 1286 C C . THR A 1 163 ? 31.828 1.200 -37.824 1.00 77.38 163 THR A C 1
ATOM 1288 O O . THR A 1 163 ? 30.921 1.818 -37.261 1.00 77.38 163 THR A O 1
ATOM 1291 N N . PHE A 1 164 ? 32.191 -0.023 -37.438 1.00 78.12 164 PHE A N 1
ATOM 1292 C CA . PHE A 1 164 ? 31.522 -0.717 -36.339 1.00 78.12 164 PHE A CA 1
ATOM 1293 C C . PHE A 1 164 ? 32.038 -0.278 -34.967 1.00 78.12 164 PHE A C 1
ATOM 1295 O O . PHE A 1 164 ? 31.233 -0.120 -34.051 1.00 78.12 164 PHE A O 1
ATOM 1302 N N . GLU A 1 165 ? 33.336 0.003 -34.821 1.00 79.12 165 GLU A N 1
ATOM 1303 C CA . GLU A 1 165 ? 33.906 0.517 -33.565 1.00 79.12 165 GLU A CA 1
ATOM 1304 C C . GLU A 1 165 ? 33.354 1.899 -33.199 1.00 79.12 165 GLU A C 1
ATOM 1306 O O . GLU A 1 165 ? 33.014 2.165 -32.045 1.00 79.12 165 GLU A O 1
ATOM 1311 N N . SER A 1 166 ? 33.169 2.768 -34.194 1.00 81.69 166 SER A N 1
ATOM 1312 C CA . SER A 1 166 ? 32.504 4.063 -34.012 1.00 81.69 166 SER A CA 1
ATOM 1313 C C . SER A 1 166 ? 30.996 3.933 -33.774 1.00 81.69 166 SER A C 1
ATOM 1315 O O . SER A 1 166 ? 30.354 4.910 -33.387 1.00 81.69 166 SER A O 1
ATOM 1317 N N . GLY A 1 167 ? 30.437 2.727 -33.937 1.00 84.62 167 GLY A N 1
ATOM 1318 C CA . GLY A 1 167 ? 29.064 2.313 -33.662 1.00 84.62 167 GLY A CA 1
ATOM 1319 C C . GLY A 1 167 ? 28.013 2.918 -34.585 1.00 84.62 167 GLY A C 1
ATOM 1320 O O . GLY A 1 167 ? 26.936 3.291 -34.113 1.00 84.62 167 GLY A O 1
ATOM 1321 N N . ALA A 1 168 ? 28.323 3.012 -35.879 1.00 88.75 168 ALA A N 1
ATOM 1322 C CA . ALA A 1 168 ? 27.291 3.104 -36.902 1.00 88.75 168 ALA A CA 1
ATOM 1323 C C . ALA A 1 168 ? 26.416 1.847 -36.875 1.00 88.75 168 ALA A C 1
ATOM 1325 O O . ALA A 1 168 ? 26.831 0.780 -36.423 1.00 88.75 168 ALA A O 1
ATOM 1326 N N . THR A 1 169 ? 25.181 1.976 -37.350 1.00 90.38 169 THR A N 1
ATOM 1327 C CA . THR A 1 169 ? 24.258 0.839 -37.399 1.00 90.38 169 THR A CA 1
ATOM 1328 C C . THR A 1 169 ? 24.648 -0.141 -38.495 1.00 90.38 169 THR A C 1
ATOM 1330 O O . THR A 1 169 ? 24.547 -1.347 -38.293 1.00 90.38 169 THR A O 1
ATOM 1333 N N . ASP A 1 170 ? 25.070 0.370 -39.653 1.00 91.31 170 ASP A N 1
ATOM 1334 C CA . ASP A 1 170 ? 25.475 -0.453 -40.790 1.00 91.31 170 ASP A CA 1
ATOM 1335 C C . ASP A 1 170 ? 26.204 0.373 -41.864 1.00 91.31 170 ASP A C 1
ATOM 1337 O O . ASP A 1 170 ? 26.365 1.590 -41.728 1.00 91.31 170 ASP A O 1
ATOM 1341 N N . TYR A 1 171 ? 26.575 -0.269 -42.971 1.00 90.88 171 TYR A N 1
ATOM 1342 C CA . TYR A 1 171 ? 27.073 0.402 -44.168 1.00 90.88 171 TYR A CA 1
ATOM 1343 C C . TYR A 1 171 ? 26.565 -0.235 -45.470 1.00 90.88 171 TYR A C 1
ATOM 1345 O O . TYR A 1 171 ? 26.135 -1.386 -45.525 1.00 90.88 171 TYR A O 1
ATOM 1353 N N . VAL A 1 172 ? 26.649 0.528 -46.559 1.00 91.12 172 VAL A N 1
ATOM 1354 C CA . VAL A 1 172 ? 26.289 0.127 -47.919 1.00 91.12 172 VAL A CA 1
ATOM 1355 C C . VAL A 1 172 ? 27.319 0.694 -48.891 1.00 91.12 172 VAL A C 1
ATOM 1357 O O . VAL A 1 172 ? 27.710 1.855 -48.801 1.00 91.12 172 VAL A O 1
ATOM 1360 N N . LEU A 1 173 ? 27.759 -0.116 -49.852 1.00 89.31 173 LEU A N 1
ATOM 1361 C CA . LEU A 1 173 ? 28.658 0.345 -50.910 1.00 89.31 173 LEU A CA 1
ATOM 1362 C C . LEU A 1 173 ? 27.870 1.035 -52.038 1.00 89.31 173 LEU A C 1
ATOM 1364 O O . LEU A 1 173 ? 26.890 0.469 -52.528 1.00 89.31 173 LEU A O 1
ATOM 1368 N N . LYS A 1 174 ? 28.333 2.197 -52.525 1.00 87.31 174 LYS A N 1
ATOM 1369 C CA . LYS A 1 174 ? 27.731 2.944 -53.654 1.00 87.31 174 LYS A CA 1
ATOM 1370 C C . LYS A 1 174 ? 27.699 2.115 -54.953 1.00 87.31 174 LYS A C 1
ATOM 1372 O O . LYS A 1 174 ? 26.803 2.282 -55.771 1.00 87.31 174 LYS A O 1
ATOM 1377 N N . ASN A 1 175 ? 28.601 1.141 -55.120 1.00 85.94 175 ASN A N 1
ATOM 1378 C CA . ASN A 1 175 ? 28.578 0.191 -56.247 1.00 85.94 175 ASN A CA 1
ATOM 1379 C C . ASN A 1 175 ? 27.622 -1.012 -56.052 1.00 85.94 175 ASN A C 1
ATOM 1381 O O . ASN A 1 175 ? 27.462 -1.821 -56.965 1.00 85.94 175 ASN A O 1
ATOM 1385 N N . ARG A 1 176 ? 26.988 -1.146 -54.878 1.00 87.81 176 ARG A N 1
ATOM 1386 C CA . ARG A 1 176 ? 26.029 -2.209 -54.514 1.00 87.81 176 ARG A CA 1
ATOM 1387 C C . ARG A 1 176 ? 24.806 -1.635 -53.786 1.00 87.81 176 ARG A C 1
ATOM 1389 O O . ARG A 1 176 ? 24.327 -2.208 -52.805 1.00 87.81 176 ARG A O 1
ATOM 1396 N N . LEU A 1 177 ? 24.270 -0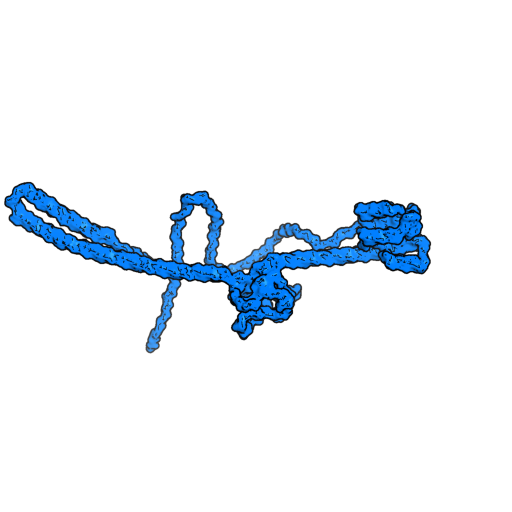.517 -54.283 1.00 88.81 177 LEU A N 1
ATOM 1397 C CA . LEU A 1 177 ? 23.106 0.159 -53.691 1.00 88.81 177 LEU A CA 1
ATOM 1398 C C . LEU A 1 177 ? 21.839 -0.707 -53.631 1.00 88.81 177 LEU A C 1
ATOM 1400 O O . LEU A 1 177 ? 20.966 -0.439 -52.811 1.00 88.81 177 LEU A O 1
ATOM 1404 N N . SER A 1 178 ? 21.757 -1.798 -54.398 1.00 87.62 178 SER A N 1
ATOM 1405 C CA . SER A 1 178 ? 20.684 -2.795 -54.270 1.00 87.62 178 SER A CA 1
ATOM 1406 C C . SER A 1 178 ? 20.552 -3.370 -52.850 1.00 87.62 178 SER A C 1
ATOM 1408 O O . SER A 1 178 ? 19.473 -3.816 -52.460 1.00 87.62 178 SER A O 1
ATOM 1410 N N . ASN A 1 179 ? 21.629 -3.341 -52.055 1.00 89.94 179 ASN A N 1
ATOM 1411 C CA . ASN A 1 179 ? 21.637 -3.803 -50.664 1.00 89.94 179 ASN A CA 1
ATOM 1412 C C . ASN A 1 179 ? 21.151 -2.745 -49.661 1.00 89.94 179 ASN A C 1
ATOM 1414 O O . ASN A 1 179 ? 20.920 -3.078 -48.498 1.00 89.94 179 ASN A O 1
ATOM 1418 N N . LEU A 1 180 ? 20.946 -1.496 -50.094 1.00 92.56 180 LEU A N 1
ATOM 1419 C CA . LEU A 1 180 ? 20.517 -0.401 -49.225 1.00 92.56 180 LEU A CA 1
ATOM 1420 C C . LEU A 1 180 ? 19.178 -0.693 -48.554 1.00 92.56 180 LEU A C 1
ATOM 1422 O O . LEU A 1 180 ? 19.022 -0.499 -47.352 1.00 92.56 180 LEU A O 1
ATOM 1426 N N . VAL A 1 181 ? 18.203 -1.183 -49.318 1.00 92.75 181 VAL A N 1
ATOM 1427 C CA . VAL A 1 181 ? 16.846 -1.387 -48.803 1.00 92.75 181 VAL A CA 1
ATOM 1428 C C . VAL A 1 181 ? 16.795 -2.473 -47.719 1.00 92.75 181 VAL A C 1
ATOM 1430 O O . VAL A 1 181 ? 16.201 -2.207 -46.671 1.00 92.75 181 VAL A O 1
ATOM 1433 N N . PRO A 1 182 ? 17.391 -3.673 -47.900 1.00 92.81 182 PRO A N 1
ATOM 1434 C CA . PRO A 1 182 ? 17.496 -4.658 -46.824 1.00 92.81 182 PRO A CA 1
ATOM 1435 C C . PRO A 1 182 ? 18.130 -4.099 -45.545 1.00 92.81 182 PRO A C 1
ATOM 1437 O O . PRO A 1 182 ? 17.586 -4.309 -44.460 1.00 92.81 182 PRO A O 1
ATOM 1440 N N . VAL A 1 183 ? 19.226 -3.345 -45.682 1.00 94.19 183 VAL A N 1
ATOM 1441 C CA . VAL A 1 183 ? 19.954 -2.728 -44.564 1.00 94.19 183 VAL A CA 1
ATOM 1442 C C . VAL A 1 183 ? 19.081 -1.709 -43.831 1.00 94.19 183 VAL A C 1
ATOM 1444 O O . VAL A 1 183 ? 18.886 -1.820 -42.622 1.00 94.19 183 VAL A O 1
ATOM 1447 N N . VAL A 1 184 ? 18.455 -0.781 -44.560 1.00 93.62 184 VAL A N 1
ATOM 1448 C CA . VAL A 1 184 ? 17.542 0.223 -43.991 1.00 93.62 184 VAL A CA 1
ATOM 1449 C C . VAL A 1 184 ? 16.353 -0.442 -43.294 1.00 93.62 184 VAL A C 1
ATOM 1451 O O . VAL A 1 184 ? 16.010 -0.069 -42.175 1.00 93.62 184 VAL A O 1
ATOM 1454 N N . ARG A 1 185 ? 15.733 -1.464 -43.902 1.00 92.88 185 ARG A N 1
ATOM 1455 C CA . ARG A 1 185 ? 14.602 -2.188 -43.290 1.00 92.88 185 ARG A CA 1
ATOM 1456 C C . ARG A 1 185 ? 14.994 -2.891 -41.992 1.00 92.88 185 ARG A C 1
ATOM 1458 O O . ARG A 1 185 ? 14.210 -2.867 -41.044 1.00 92.88 185 ARG A O 1
ATOM 1465 N N . ARG A 1 186 ? 16.173 -3.520 -41.950 1.00 93.62 186 ARG A N 1
ATOM 1466 C CA . ARG A 1 186 ? 16.703 -4.153 -40.735 1.00 93.62 186 ARG A CA 1
ATOM 1467 C C . ARG A 1 186 ? 16.953 -3.111 -39.648 1.00 93.62 186 ARG A C 1
ATOM 1469 O O . ARG A 1 186 ? 16.393 -3.226 -38.562 1.00 93.62 186 ARG A O 1
ATOM 1476 N N . ALA A 1 187 ? 17.710 -2.069 -39.980 1.00 93.44 187 ALA A N 1
ATOM 1477 C CA . ALA A 1 187 ? 18.088 -1.012 -39.052 1.00 93.44 187 ALA A CA 1
ATOM 1478 C C . ALA A 1 187 ? 16.865 -0.302 -38.442 1.00 93.44 187 ALA A C 1
ATOM 1480 O O . ALA A 1 187 ? 16.818 -0.064 -37.236 1.00 93.44 187 ALA A O 1
ATOM 1481 N N . LEU A 1 188 ? 15.839 -0.021 -39.255 1.00 92.56 188 LEU A N 1
ATOM 1482 C CA . LEU A 1 188 ? 14.580 0.566 -38.790 1.00 92.56 188 LEU A CA 1
ATOM 1483 C C . LEU A 1 188 ? 13.815 -0.359 -37.837 1.00 92.56 188 LEU A C 1
ATOM 1485 O O . LEU A 1 188 ? 13.297 0.112 -36.827 1.00 92.56 188 LEU A O 1
ATOM 1489 N N . ARG A 1 189 ? 13.752 -1.665 -38.132 1.00 91.50 189 ARG A N 1
ATOM 1490 C CA . ARG A 1 189 ? 13.074 -2.644 -37.268 1.00 91.50 189 ARG A CA 1
ATOM 1491 C C . ARG A 1 189 ? 13.741 -2.724 -35.898 1.00 91.50 189 ARG A C 1
ATOM 1493 O O . ARG A 1 189 ? 13.062 -2.624 -34.882 1.00 91.50 189 ARG A O 1
ATOM 1500 N N . GLU A 1 190 ? 15.064 -2.845 -35.876 1.00 91.75 190 GLU A N 1
ATOM 1501 C CA . GLU A 1 190 ? 15.842 -2.922 -34.637 1.00 91.75 190 GLU A CA 1
ATOM 1502 C C . GLU A 1 190 ? 15.738 -1.630 -33.816 1.00 91.75 190 GLU A C 1
ATOM 1504 O O . GLU A 1 190 ? 15.594 -1.673 -32.593 1.00 91.75 190 GLU A O 1
ATOM 1509 N N . ALA A 1 191 ? 15.771 -0.469 -34.477 1.00 90.75 191 ALA A N 1
ATOM 1510 C CA . ALA A 1 191 ? 15.560 0.820 -33.824 1.00 90.75 191 ALA A CA 1
ATOM 1511 C C . ALA A 1 191 ? 14.146 0.939 -33.233 1.00 90.75 191 ALA A C 1
ATOM 1513 O O . ALA A 1 191 ? 13.969 1.429 -32.115 1.00 90.75 191 ALA A O 1
ATOM 1514 N N . GLU A 1 192 ? 13.127 0.456 -33.947 1.00 90.06 192 GLU A N 1
ATOM 1515 C CA . GLU A 1 192 ? 11.754 0.448 -33.452 1.00 90.06 192 GLU A CA 1
ATOM 1516 C C . GLU A 1 192 ? 11.589 -0.465 -32.231 1.00 90.06 192 GLU A C 1
ATOM 1518 O O . GLU A 1 192 ? 10.957 -0.059 -31.254 1.00 90.06 192 GLU A O 1
ATOM 1523 N N . GLU A 1 193 ? 12.167 -1.665 -32.258 1.00 90.56 193 GLU A N 1
ATOM 1524 C CA . GLU A 1 193 ? 12.151 -2.606 -31.134 1.00 90.56 193 GLU A CA 1
ATOM 1525 C C . GLU A 1 193 ? 12.859 -2.034 -29.903 1.00 90.56 193 GLU A C 1
ATOM 1527 O O . GLU A 1 193 ? 12.288 -2.050 -28.809 1.00 90.56 193 GLU A O 1
ATOM 1532 N N . ARG A 1 194 ? 14.048 -1.439 -30.079 1.00 89.06 194 ARG A N 1
ATOM 1533 C CA . ARG A 1 194 ? 14.769 -0.748 -28.998 1.00 89.06 194 ARG A CA 1
ATOM 1534 C C . ARG A 1 194 ? 13.930 0.367 -28.381 1.00 89.06 194 ARG A C 1
ATOM 1536 O O . ARG A 1 194 ? 13.776 0.416 -27.162 1.00 89.06 194 ARG A O 1
ATOM 1543 N N . ARG A 1 195 ? 13.310 1.209 -29.212 1.00 88.00 195 ARG A N 1
ATOM 1544 C CA . ARG A 1 195 ? 12.446 2.304 -28.748 1.00 88.00 195 ARG A CA 1
ATOM 1545 C C . ARG A 1 195 ? 11.198 1.792 -28.026 1.00 88.00 195 ARG A C 1
ATOM 1547 O O . ARG A 1 195 ? 10.814 2.356 -27.003 1.00 88.00 195 ARG A O 1
ATOM 1554 N N . LYS A 1 196 ? 10.556 0.734 -28.537 1.00 89.25 196 LYS A N 1
ATOM 1555 C CA . LYS A 1 196 ? 9.398 0.097 -27.883 1.00 89.25 196 LYS A CA 1
ATOM 1556 C C . LYS A 1 196 ? 9.776 -0.445 -26.510 1.00 89.25 196 LYS A C 1
ATOM 1558 O O . LYS A 1 196 ? 9.048 -0.198 -25.553 1.00 89.25 196 LYS A O 1
ATOM 1563 N N . ARG A 1 197 ? 10.917 -1.129 -26.411 1.00 90.38 197 ARG A N 1
ATOM 1564 C CA . ARG A 1 197 ? 11.429 -1.667 -25.150 1.00 90.38 197 ARG A CA 1
ATOM 1565 C C . ARG A 1 197 ? 11.732 -0.559 -24.144 1.00 90.38 197 ARG A C 1
ATOM 1567 O O . ARG A 1 197 ? 11.191 -0.599 -23.046 1.00 90.38 197 ARG A O 1
ATOM 1574 N N . ALA A 1 198 ? 12.495 0.458 -24.543 1.00 88.25 198 ALA A N 1
ATOM 1575 C CA . ALA A 1 198 ? 12.829 1.587 -23.675 1.00 88.25 198 ALA A CA 1
ATOM 1576 C C . ALA A 1 198 ? 11.571 2.318 -23.172 1.00 88.25 198 ALA A C 1
ATOM 1578 O O . ALA A 1 198 ? 11.467 2.653 -21.995 1.00 88.25 198 ALA A O 1
ATOM 1579 N N . HIS A 1 199 ? 10.573 2.515 -24.040 1.00 88.69 199 HIS A N 1
ATOM 1580 C CA . HIS A 1 199 ? 9.305 3.124 -23.642 1.00 88.69 199 HIS A CA 1
ATOM 1581 C C . HIS A 1 199 ? 8.495 2.230 -22.689 1.00 88.69 199 HIS A C 1
ATOM 1583 O O . HIS A 1 199 ? 7.874 2.739 -21.759 1.00 88.69 199 HIS A O 1
ATOM 1589 N N . ALA A 1 200 ? 8.466 0.912 -22.908 1.00 88.44 200 ALA A N 1
ATOM 1590 C CA . ALA A 1 200 ? 7.777 -0.024 -22.018 1.00 88.44 200 ALA A CA 1
ATOM 1591 C C . ALA A 1 200 ? 8.436 -0.077 -20.631 1.00 88.44 200 ALA A C 1
ATOM 1593 O O . ALA A 1 200 ? 7.734 -0.016 -19.624 1.00 88.44 200 ALA A O 1
ATOM 1594 N N . GLU A 1 201 ? 9.768 -0.116 -20.578 1.00 91.00 201 GLU A N 1
ATOM 1595 C CA . GLU A 1 201 ? 10.543 -0.078 -19.334 1.00 91.00 201 GLU A CA 1
ATOM 1596 C C . GLU A 1 201 ? 10.330 1.248 -18.585 1.00 91.00 201 GLU A C 1
ATOM 1598 O O . GLU A 1 201 ? 10.051 1.236 -17.387 1.00 91.00 201 GLU A O 1
ATOM 1603 N N . ALA A 1 202 ? 10.356 2.387 -19.286 1.00 90.69 202 ALA A N 1
ATOM 1604 C CA . ALA A 1 202 ? 10.084 3.694 -18.685 1.00 90.69 202 ALA A CA 1
ATOM 1605 C C . ALA A 1 202 ? 8.648 3.808 -18.147 1.00 90.69 202 ALA A C 1
ATOM 1607 O O . ALA A 1 202 ? 8.439 4.296 -17.037 1.00 90.69 202 ALA A O 1
ATOM 1608 N N . ALA A 1 203 ? 7.654 3.329 -18.902 1.00 87.88 203 ALA A N 1
ATOM 1609 C CA . ALA A 1 203 ? 6.258 3.335 -18.469 1.00 87.88 203 ALA A CA 1
ATOM 1610 C C . ALA A 1 203 ? 6.026 2.421 -17.254 1.00 87.88 203 ALA A C 1
ATOM 1612 O O . ALA A 1 203 ? 5.274 2.782 -16.345 1.00 87.88 203 ALA A O 1
ATOM 1613 N N . LEU A 1 204 ? 6.682 1.255 -17.216 1.00 90.50 204 LEU A N 1
ATOM 1614 C CA . LEU A 1 204 ? 6.647 0.358 -16.065 1.00 90.50 204 LEU A CA 1
ATOM 1615 C C . LEU A 1 204 ? 7.274 1.027 -14.837 1.00 90.50 204 LEU A C 1
ATOM 1617 O O . LEU A 1 204 ? 6.632 1.079 -13.791 1.00 90.50 204 LEU A O 1
ATOM 1621 N N . ALA A 1 205 ? 8.466 1.611 -14.982 1.00 87.88 205 ALA A N 1
ATOM 1622 C CA . ALA A 1 205 ? 9.152 2.313 -13.900 1.00 87.88 205 ALA A CA 1
ATOM 1623 C C . ALA A 1 205 ? 8.321 3.486 -13.347 1.00 87.88 205 ALA A C 1
ATOM 1625 O O . ALA A 1 205 ? 8.197 3.637 -12.131 1.00 87.88 205 ALA A O 1
ATOM 1626 N N . GLU A 1 206 ? 7.685 4.279 -14.218 1.00 90.88 206 GLU A N 1
ATOM 1627 C CA . GLU A 1 206 ? 6.792 5.366 -13.799 1.00 90.88 206 GLU A CA 1
ATOM 1628 C C . GLU A 1 206 ? 5.566 4.832 -13.039 1.00 90.88 206 GLU A C 1
ATOM 1630 O O . GLU A 1 206 ? 5.159 5.394 -12.018 1.00 90.88 206 GLU A O 1
ATOM 1635 N N . SER A 1 207 ? 4.973 3.733 -13.514 1.00 88.25 207 SER A N 1
ATOM 1636 C CA . SER A 1 207 ? 3.834 3.089 -12.855 1.00 88.25 207 SER A CA 1
ATOM 1637 C C . SER A 1 207 ? 4.211 2.544 -11.474 1.00 88.25 207 SER A C 1
ATOM 1639 O O . SER A 1 207 ? 3.490 2.779 -10.500 1.00 88.25 207 SER A O 1
ATOM 1641 N N . GLU A 1 208 ? 5.350 1.858 -11.365 1.00 88.00 208 GLU A N 1
ATOM 1642 C CA . GLU A 1 208 ? 5.879 1.346 -10.099 1.00 88.00 208 GLU A CA 1
ATOM 1643 C C . GLU A 1 208 ? 6.177 2.474 -9.110 1.00 88.00 208 GLU A C 1
ATOM 1645 O O . GLU A 1 208 ? 5.807 2.390 -7.937 1.00 88.00 208 GLU A O 1
ATOM 1650 N N . GLU A 1 209 ? 6.798 3.560 -9.572 1.00 86.88 209 GLU A N 1
ATOM 1651 C CA . GLU A 1 209 ? 7.092 4.712 -8.728 1.00 86.88 209 GLU A CA 1
ATOM 1652 C C . GLU A 1 209 ? 5.811 5.404 -8.250 1.00 86.88 209 GLU A C 1
ATOM 1654 O O . GLU A 1 209 ? 5.674 5.732 -7.068 1.00 86.88 209 GLU A O 1
ATOM 1659 N N . ARG A 1 210 ? 4.831 5.582 -9.141 1.00 86.44 210 ARG A N 1
ATOM 1660 C CA . ARG A 1 210 ? 3.528 6.154 -8.789 1.00 86.44 210 ARG A CA 1
ATOM 1661 C C . ARG A 1 210 ? 2.813 5.307 -7.739 1.00 86.44 210 ARG A C 1
ATOM 1663 O O . ARG A 1 210 ? 2.297 5.859 -6.767 1.00 86.44 210 ARG A O 1
ATOM 1670 N N . PHE A 1 211 ? 2.803 3.984 -7.906 1.00 80.38 211 PHE A N 1
ATOM 1671 C CA . PHE A 1 211 ? 2.223 3.064 -6.929 1.00 80.38 211 PHE A CA 1
ATOM 1672 C C . PHE A 1 211 ? 2.948 3.138 -5.580 1.00 80.38 211 PHE A C 1
ATOM 1674 O O . PHE A 1 211 ? 2.299 3.270 -4.540 1.00 80.38 211 PHE A O 1
ATOM 1681 N N . ARG A 1 212 ? 4.288 3.143 -5.591 1.00 81.75 212 ARG A N 1
ATOM 1682 C CA . ARG A 1 212 ? 5.111 3.283 -4.383 1.00 81.75 212 ARG A CA 1
ATOM 1683 C C . ARG A 1 212 ? 4.752 4.550 -3.605 1.00 81.75 212 ARG A C 1
ATOM 1685 O O . ARG A 1 212 ? 4.452 4.465 -2.417 1.00 81.75 212 ARG A O 1
ATOM 1692 N N . ARG A 1 213 ? 4.673 5.702 -4.283 1.00 83.19 213 ARG A N 1
ATOM 1693 C CA . ARG A 1 213 ? 4.311 6.987 -3.655 1.00 83.19 213 ARG A CA 1
ATOM 1694 C C . ARG A 1 213 ? 2.906 6.974 -3.044 1.00 83.19 213 ARG A C 1
ATOM 1696 O O . ARG A 1 213 ? 2.714 7.526 -1.963 1.00 83.19 213 ARG A O 1
ATOM 1703 N N . LEU A 1 214 ? 1.927 6.342 -3.700 1.00 84.81 214 LEU A N 1
ATOM 1704 C CA . LEU A 1 214 ? 0.567 6.215 -3.156 1.00 84.81 214 LEU A CA 1
ATOM 1705 C C . LEU A 1 214 ? 0.552 5.417 -1.848 1.00 84.81 214 LEU A C 1
ATOM 1707 O O . LEU A 1 214 ? -0.083 5.832 -0.882 1.00 84.81 214 LEU A O 1
ATOM 1711 N N . VAL A 1 215 ? 1.271 4.296 -1.801 1.00 83.88 215 VAL A N 1
ATOM 1712 C CA . VAL A 1 215 ? 1.321 3.419 -0.622 1.00 83.88 215 VAL A CA 1
ATOM 1713 C C . VAL A 1 215 ? 2.141 4.035 0.520 1.00 83.88 215 VAL A C 1
ATOM 1715 O O . VAL A 1 215 ? 1.793 3.871 1.692 1.00 83.88 215 VAL A O 1
ATOM 1718 N N . GLU A 1 216 ? 3.210 4.769 0.205 1.00 77.56 216 GLU A N 1
ATOM 1719 C CA . GLU A 1 216 ? 4.033 5.486 1.189 1.00 77.56 216 GLU A CA 1
ATOM 1720 C C . GLU A 1 216 ? 3.335 6.720 1.777 1.00 77.56 216 GLU A C 1
ATOM 1722 O O . GLU A 1 216 ? 3.566 7.059 2.940 1.00 77.56 216 GLU A O 1
ATOM 1727 N N . GLY A 1 217 ? 2.457 7.373 1.008 1.00 75.06 217 GLY A N 1
ATOM 1728 C CA . GLY A 1 217 ? 1.700 8.544 1.455 1.00 75.06 217 GLY A CA 1
ATOM 1729 C C . GLY A 1 217 ? 0.669 8.247 2.551 1.00 75.06 217 GLY A C 1
ATOM 1730 O O . GLY A 1 217 ? 0.300 9.148 3.305 1.00 75.06 217 GLY A O 1
ATOM 1731 N N . VAL A 1 218 ? 0.225 6.992 2.685 1.00 81.50 218 VAL A N 1
ATOM 1732 C CA . VAL A 1 218 ? -0.759 6.581 3.696 1.00 81.50 218 VAL A CA 1
ATOM 1733 C C . VAL A 1 218 ? -0.050 6.232 5.008 1.00 81.50 218 VAL A C 1
ATOM 1735 O O . VAL A 1 218 ? 0.469 5.129 5.180 1.00 81.50 218 VAL A O 1
ATOM 1738 N N . LYS A 1 219 ? -0.033 7.179 5.954 1.00 75.25 219 LYS A N 1
ATOM 1739 C CA . LYS A 1 219 ? 0.629 7.007 7.261 1.00 75.25 219 LYS A CA 1
ATOM 1740 C C . LYS A 1 219 ? -0.249 6.359 8.334 1.00 75.25 219 LYS A C 1
ATOM 1742 O O . LYS A 1 219 ? 0.286 5.665 9.192 1.00 75.25 219 LYS A O 1
ATOM 1747 N N . ASP A 1 220 ? -1.569 6.521 8.254 1.00 81.62 220 ASP A N 1
ATOM 1748 C CA . ASP A 1 220 ? -2.508 6.016 9.274 1.00 81.62 220 ASP A CA 1
ATOM 1749 C C . ASP A 1 220 ? -2.743 4.498 9.194 1.00 81.62 220 ASP A C 1
ATOM 1751 O O . ASP A 1 220 ? -3.389 3.907 10.063 1.00 81.62 220 ASP A O 1
ATOM 1755 N N . TYR A 1 221 ? -2.222 3.856 8.144 1.00 90.12 221 TYR A N 1
ATOM 1756 C CA . TYR A 1 221 ? -2.376 2.430 7.895 1.00 90.12 221 TYR A CA 1
ATOM 1757 C C . TYR A 1 221 ? -1.017 1.760 7.723 1.00 90.12 221 TYR A C 1
ATOM 1759 O O . TYR A 1 221 ? -0.188 2.180 6.913 1.00 90.12 221 TYR A O 1
ATOM 1767 N N . ALA A 1 222 ? -0.825 0.647 8.427 1.00 94.75 222 ALA A N 1
ATOM 1768 C CA . ALA A 1 222 ? 0.227 -0.296 8.087 1.00 94.75 222 ALA A CA 1
ATOM 1769 C C . ALA A 1 222 ? -0.251 -1.174 6.936 1.00 94.75 222 ALA A C 1
ATOM 1771 O O . ALA A 1 222 ? -1.208 -1.932 7.106 1.00 94.75 222 ALA A O 1
ATOM 1772 N N . ILE A 1 223 ? 0.422 -1.078 5.794 1.00 95.56 223 ILE A N 1
ATOM 1773 C CA . ILE A 1 223 ? 0.122 -1.850 4.590 1.00 95.56 223 ILE A CA 1
ATOM 1774 C C . ILE A 1 223 ? 1.376 -2.635 4.224 1.00 95.56 223 ILE A C 1
ATOM 1776 O O . ILE A 1 223 ? 2.445 -2.062 4.005 1.00 95.56 223 ILE A O 1
ATOM 1780 N N . TYR A 1 224 ? 1.250 -3.955 4.182 1.00 95.94 224 TYR A N 1
ATOM 1781 C CA . TYR A 1 224 ? 2.339 -4.848 3.809 1.00 95.94 224 TYR A CA 1
ATOM 1782 C C . TYR A 1 224 ? 1.805 -6.133 3.191 1.00 95.94 224 TYR A C 1
ATOM 1784 O O . TYR A 1 224 ? 0.658 -6.522 3.408 1.00 95.94 224 TYR A O 1
ATOM 1792 N N . MET A 1 225 ? 2.650 -6.795 2.414 1.00 97.25 225 MET A N 1
ATOM 1793 C CA . MET A 1 225 ? 2.363 -8.091 1.819 1.00 97.25 225 MET A CA 1
ATOM 1794 C C . MET A 1 225 ? 3.064 -9.203 2.585 1.00 97.25 225 MET A C 1
ATOM 1796 O O . MET A 1 225 ? 4.157 -9.011 3.127 1.00 97.25 225 MET A O 1
ATOM 1800 N N . LEU A 1 226 ? 2.427 -10.367 2.583 1.00 98.19 226 LEU A N 1
ATOM 1801 C CA . LEU A 1 226 ? 2.967 -11.623 3.069 1.00 98.19 226 LEU A CA 1
ATOM 1802 C C . LEU A 1 226 ? 3.114 -12.609 1.910 1.00 98.19 226 LEU A C 1
ATOM 1804 O O . LEU A 1 226 ? 2.274 -12.617 1.008 1.00 98.19 226 LEU A O 1
ATOM 1808 N N . ASP A 1 227 ? 4.132 -13.462 1.961 1.00 97.62 227 ASP A N 1
ATOM 1809 C CA . ASP A 1 227 ? 4.181 -14.667 1.133 1.00 97.62 227 ASP A CA 1
ATOM 1810 C C . ASP A 1 227 ? 3.137 -15.709 1.589 1.00 97.62 227 ASP A C 1
ATOM 1812 O O . ASP A 1 227 ? 2.387 -15.506 2.550 1.00 97.62 227 ASP A O 1
ATOM 1816 N N . THR A 1 228 ? 3.073 -16.850 0.898 1.00 96.38 228 THR A N 1
ATOM 1817 C CA . THR A 1 228 ? 2.136 -17.940 1.225 1.00 96.38 228 THR A CA 1
ATOM 1818 C C . THR A 1 228 ? 2.381 -18.574 2.597 1.00 96.38 228 THR A C 1
ATOM 1820 O O . THR A 1 228 ? 1.490 -19.238 3.123 1.00 96.38 228 THR A O 1
ATOM 1823 N N . GLN A 1 229 ? 3.558 -18.364 3.193 1.00 96.44 229 GLN A N 1
ATOM 1824 C CA . GLN A 1 229 ? 3.934 -18.863 4.514 1.00 96.44 229 GLN A CA 1
ATOM 1825 C C . GLN A 1 229 ? 3.734 -17.818 5.620 1.00 96.44 229 GLN A C 1
ATOM 1827 O O . GLN A 1 229 ? 4.018 -18.117 6.776 1.00 96.44 229 GLN A O 1
ATOM 1832 N N . GLY A 1 230 ? 3.273 -16.604 5.302 1.00 96.94 230 GLY A N 1
ATOM 1833 C CA . GLY A 1 230 ? 3.079 -15.533 6.281 1.00 96.94 230 GLY A CA 1
ATOM 1834 C C . GLY A 1 230 ? 4.326 -14.690 6.576 1.00 96.94 230 GLY A C 1
ATOM 1835 O O . GLY A 1 230 ? 4.347 -13.961 7.576 1.00 96.94 230 GLY A O 1
ATOM 1836 N N . ARG A 1 231 ? 5.375 -14.767 5.751 1.00 98.06 231 ARG A N 1
ATOM 1837 C CA . ARG A 1 231 ? 6.577 -13.929 5.886 1.00 98.06 231 ARG A CA 1
ATOM 1838 C C . ARG A 1 231 ? 6.401 -12.606 5.172 1.00 98.06 231 ARG A C 1
ATOM 1840 O O . ARG A 1 231 ? 5.824 -12.543 4.093 1.00 98.06 231 ARG A O 1
ATOM 1847 N N . ILE A 1 232 ? 6.908 -11.543 5.775 1.00 98.38 232 ILE A N 1
ATOM 1848 C CA . ILE A 1 232 ? 6.703 -10.174 5.304 1.00 98.38 232 ILE A CA 1
ATOM 1849 C C . ILE A 1 232 ? 7.611 -9.900 4.103 1.00 98.38 232 ILE A C 1
ATOM 1851 O O . ILE A 1 232 ? 8.830 -9.990 4.216 1.00 98.38 232 ILE A O 1
ATOM 1855 N N . ILE A 1 233 ? 7.025 -9.535 2.963 1.00 97.00 233 ILE A N 1
ATOM 1856 C CA . ILE A 1 233 ? 7.754 -9.293 1.702 1.00 97.00 233 ILE A CA 1
ATOM 1857 C C . ILE A 1 233 ? 7.701 -7.836 1.235 1.00 97.00 233 ILE A C 1
ATOM 1859 O O . ILE A 1 233 ? 8.445 -7.443 0.341 1.00 97.00 233 ILE A O 1
ATOM 1863 N N . SER A 1 234 ? 6.855 -7.008 1.846 1.00 95.00 234 SER A N 1
ATOM 1864 C CA . SER A 1 234 ? 6.858 -5.561 1.629 1.00 95.00 234 SER A CA 1
ATOM 1865 C C . SER A 1 234 ? 6.590 -4.819 2.931 1.00 95.00 234 SER A C 1
ATOM 1867 O O . SER A 1 234 ? 6.092 -5.399 3.892 1.00 95.00 234 SER A O 1
ATOM 1869 N N . TRP A 1 235 ? 6.956 -3.540 2.993 1.00 95.00 235 TRP A N 1
ATOM 1870 C CA . TRP A 1 235 ? 6.800 -2.743 4.207 1.00 95.00 235 TRP A CA 1
ATOM 1871 C C . TRP A 1 235 ? 6.659 -1.261 3.865 1.00 95.00 235 TRP A C 1
ATOM 1873 O O . TRP A 1 235 ? 7.625 -0.644 3.419 1.00 95.00 235 TRP A O 1
ATOM 1883 N N . ASN A 1 236 ? 5.466 -0.685 4.046 1.00 94.00 236 ASN A N 1
ATOM 1884 C CA . ASN A 1 236 ? 5.259 0.739 3.779 1.00 94.00 236 ASN A CA 1
ATOM 1885 C C . ASN A 1 236 ? 5.677 1.635 4.960 1.00 94.00 236 ASN A C 1
ATOM 1887 O O . ASN A 1 236 ? 5.873 1.181 6.092 1.00 94.00 236 ASN A O 1
ATOM 1891 N N . ALA A 1 237 ? 5.758 2.945 4.704 1.00 92.62 237 ALA A N 1
ATOM 1892 C CA . ALA A 1 237 ? 6.079 3.939 5.727 1.00 92.62 237 ALA A CA 1
ATOM 1893 C C . ALA A 1 237 ? 5.092 3.895 6.908 1.00 92.62 237 ALA A C 1
ATOM 1895 O O . ALA A 1 237 ? 5.522 3.930 8.061 1.00 92.62 237 ALA A O 1
ATOM 1896 N N . GLY A 1 238 ? 3.787 3.763 6.646 1.00 93.69 238 GLY A N 1
ATOM 1897 C CA . GLY A 1 238 ? 2.771 3.642 7.697 1.00 93.69 238 GLY A CA 1
ATOM 1898 C C . GLY A 1 238 ? 2.985 2.429 8.609 1.00 93.69 238 GLY A C 1
ATOM 1899 O O . GLY A 1 238 ? 2.841 2.537 9.824 1.00 93.69 238 GLY A O 1
ATOM 1900 N N . ALA A 1 239 ? 3.441 1.293 8.072 1.00 95.38 239 ALA A N 1
ATOM 1901 C CA . ALA A 1 239 ? 3.778 0.111 8.862 1.00 95.38 239 ALA A CA 1
ATOM 1902 C C . ALA A 1 239 ? 4.990 0.344 9.767 1.00 95.38 239 ALA A C 1
ATOM 1904 O O . ALA A 1 239 ? 4.974 -0.065 10.932 1.00 95.38 239 ALA A O 1
ATOM 1905 N N . GLN A 1 240 ? 6.002 1.062 9.277 1.00 94.75 240 GLN A N 1
ATOM 1906 C CA . GLN A 1 240 ? 7.143 1.468 10.093 1.00 94.75 240 GLN A CA 1
ATOM 1907 C C . GLN A 1 240 ? 6.727 2.405 11.232 1.00 94.75 240 GLN A C 1
ATOM 1909 O O . GLN A 1 240 ? 7.109 2.161 12.377 1.00 94.75 240 GLN A O 1
ATOM 1914 N N . TRP A 1 241 ? 5.911 3.425 10.952 1.00 92.62 241 TRP A N 1
ATOM 1915 C CA . TRP A 1 241 ? 5.397 4.343 11.976 1.00 92.62 241 TRP A CA 1
ATOM 1916 C C . TRP A 1 241 ? 4.525 3.625 13.008 1.00 92.62 241 TRP A C 1
ATOM 1918 O O . TRP A 1 241 ? 4.719 3.788 14.213 1.00 92.62 241 TRP A O 1
ATOM 1928 N N . LEU A 1 242 ? 3.595 2.784 12.553 1.00 93.12 242 LEU A N 1
ATOM 1929 C CA . LEU A 1 242 ? 2.661 2.098 13.436 1.00 93.12 242 LEU A CA 1
ATOM 1930 C C . LEU A 1 242 ? 3.345 1.003 14.265 1.00 93.12 242 LEU A C 1
ATOM 1932 O O . LEU A 1 242 ? 3.075 0.862 15.455 1.00 93.12 242 LEU A O 1
ATOM 1936 N N . LYS A 1 243 ? 4.240 0.205 13.680 1.00 93.81 243 LYS A N 1
ATOM 1937 C CA . LYS A 1 243 ? 4.811 -0.956 14.386 1.00 93.81 243 LYS A CA 1
ATOM 1938 C C . LYS A 1 243 ? 6.184 -0.692 14.996 1.00 93.81 243 LYS A C 1
ATOM 1940 O O . LYS A 1 243 ? 6.604 -1.454 15.865 1.00 93.81 243 LYS A O 1
ATOM 1945 N N . GLY A 1 244 ? 6.872 0.369 14.578 1.00 94.81 244 GLY A N 1
ATOM 1946 C CA . GLY A 1 244 ? 8.195 0.753 15.075 1.00 94.81 244 GLY A CA 1
ATOM 1947 C C . GLY A 1 244 ? 9.359 -0.053 14.490 1.00 94.81 244 GLY A C 1
ATOM 1948 O O . GLY A 1 244 ? 10.479 0.067 14.978 1.00 94.81 244 GLY A O 1
ATOM 1949 N N . TYR A 1 245 ? 9.111 -0.880 13.471 1.00 96.19 245 TYR A N 1
ATOM 1950 C CA . TYR A 1 245 ? 10.138 -1.659 12.773 1.00 96.19 245 TYR A CA 1
ATOM 1951 C C . TYR A 1 245 ? 10.551 -0.979 11.475 1.00 96.19 245 TYR A C 1
ATOM 1953 O O . TYR A 1 245 ? 9.689 -0.587 10.685 1.00 96.19 245 TYR A O 1
ATOM 1961 N N . ARG A 1 246 ? 11.859 -0.894 11.222 1.00 95.81 246 ARG A N 1
ATOM 1962 C CA . ARG A 1 246 ? 12.369 -0.530 9.896 1.00 95.81 246 ARG A CA 1
ATOM 1963 C C . ARG A 1 246 ? 12.200 -1.708 8.940 1.00 95.81 246 ARG A C 1
ATOM 1965 O O . ARG A 1 246 ? 12.275 -2.857 9.369 1.00 95.81 246 ARG A O 1
ATOM 1972 N N . ALA A 1 247 ? 12.045 -1.429 7.646 1.00 95.06 247 ALA A N 1
ATOM 1973 C CA . ALA A 1 247 ? 11.910 -2.472 6.622 1.00 95.06 247 ALA A CA 1
ATOM 1974 C C . ALA A 1 247 ? 13.045 -3.517 6.698 1.00 95.06 247 ALA A C 1
ATOM 1976 O O . ALA A 1 247 ? 12.782 -4.715 6.736 1.00 95.06 247 ALA A O 1
ATOM 1977 N N . ALA A 1 248 ? 14.295 -3.065 6.845 1.00 95.88 248 ALA A N 1
ATOM 1978 C CA . ALA A 1 248 ? 15.473 -3.932 6.958 1.00 95.88 248 ALA A CA 1
ATOM 1979 C C . ALA A 1 248 ? 15.466 -4.883 8.175 1.00 95.88 248 ALA A C 1
ATOM 1981 O O . ALA A 1 248 ? 16.234 -5.834 8.202 1.00 95.88 248 ALA A O 1
ATOM 1982 N N . GLU A 1 249 ? 14.630 -4.629 9.185 1.00 96.12 249 GLU A N 1
ATOM 1983 C CA . GLU A 1 249 ? 14.551 -5.440 10.409 1.00 96.12 249 GLU A CA 1
ATOM 1984 C C . GLU A 1 249 ? 13.424 -6.477 10.373 1.00 96.12 249 GLU A C 1
ATOM 1986 O O . GLU A 1 249 ? 13.344 -7.315 11.269 1.00 96.12 249 GLU A O 1
ATOM 1991 N N . ILE A 1 250 ? 12.490 -6.352 9.426 1.00 96.94 250 ILE A N 1
ATOM 1992 C CA . ILE A 1 250 ? 11.209 -7.069 9.473 1.00 96.94 250 ILE A CA 1
ATOM 1993 C C . ILE A 1 250 ? 10.867 -7.797 8.175 1.00 96.94 250 ILE A C 1
ATOM 1995 O O . ILE A 1 250 ? 10.034 -8.698 8.188 1.00 96.94 250 ILE A O 1
ATOM 1999 N N . LEU A 1 251 ? 11.501 -7.441 7.057 1.00 97.25 251 LEU A N 1
ATOM 2000 C CA . LEU A 1 251 ? 11.377 -8.206 5.819 1.00 97.25 251 LEU A CA 1
ATOM 2001 C C . LEU A 1 251 ? 11.939 -9.625 6.017 1.00 97.25 251 LEU A C 1
ATOM 2003 O O . LEU A 1 251 ? 12.997 -9.805 6.612 1.00 97.25 251 LEU A O 1
ATOM 2007 N N . GLY A 1 252 ? 11.211 -10.635 5.537 1.00 97.00 252 GLY A N 1
ATOM 2008 C CA . GLY A 1 252 ? 11.515 -12.064 5.698 1.00 97.00 252 GLY A CA 1
ATOM 2009 C C . GLY A 1 252 ? 11.057 -12.679 7.029 1.00 97.00 252 GLY A C 1
ATOM 2010 O O . GLY A 1 252 ? 10.880 -13.901 7.124 1.00 97.00 252 GLY A O 1
ATOM 2011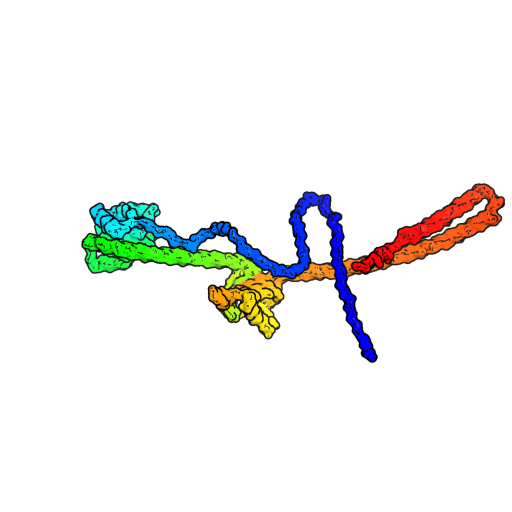 N N . GLU A 1 253 ? 10.799 -11.849 8.041 1.00 97.94 253 GLU A N 1
ATOM 2012 C CA . GLU A 1 253 ? 10.262 -12.292 9.325 1.00 97.94 253 GLU A CA 1
ATOM 2013 C C . GLU A 1 253 ? 8.789 -12.687 9.211 1.00 97.94 253 GLU A C 1
ATOM 2015 O O . GLU A 1 253 ? 8.028 -12.169 8.389 1.00 97.94 253 GLU A O 1
ATOM 2020 N N . HIS A 1 254 ? 8.364 -13.609 10.074 1.00 97.69 254 HIS A N 1
ATOM 2021 C CA . HIS A 1 254 ? 6.976 -14.052 10.104 1.00 97.69 254 HIS A CA 1
ATOM 2022 C C . HIS A 1 254 ? 6.084 -13.049 10.855 1.00 97.69 254 HIS A C 1
ATOM 2024 O O . HIS A 1 254 ? 6.409 -12.584 11.954 1.00 97.69 254 HIS A O 1
ATOM 2030 N N . PHE A 1 255 ? 4.905 -12.753 10.303 1.00 97.06 255 PHE A N 1
ATOM 2031 C CA . PHE A 1 255 ? 3.999 -11.729 10.844 1.00 97.06 255 PHE A CA 1
ATOM 2032 C C . PHE A 1 255 ? 3.420 -12.054 12.237 1.00 97.06 255 PHE A C 1
ATOM 2034 O O . PHE A 1 255 ? 2.927 -11.158 12.929 1.00 97.06 255 PHE A O 1
ATOM 2041 N N . SER A 1 256 ? 3.528 -13.309 12.692 1.00 96.50 256 SER A N 1
ATOM 2042 C CA . SER A 1 256 ? 3.148 -13.726 14.055 1.00 96.50 256 SER A CA 1
ATOM 2043 C C . SER A 1 256 ? 3.889 -12.954 15.150 1.00 96.50 256 SER A C 1
ATOM 2045 O O . SER A 1 256 ? 3.406 -12.876 16.275 1.00 96.50 256 SER A O 1
ATOM 2047 N N . ARG A 1 257 ? 5.018 -12.305 14.839 1.00 95.44 257 ARG A N 1
ATOM 2048 C CA . ARG A 1 257 ? 5.735 -11.417 15.767 1.00 95.44 257 ARG A CA 1
ATOM 2049 C C . ARG A 1 257 ? 4.892 -10.227 16.256 1.00 95.44 257 ARG A C 1
ATOM 2051 O O . ARG A 1 257 ? 5.188 -9.669 17.308 1.00 95.44 257 ARG A O 1
ATOM 2058 N N . PHE A 1 258 ? 3.840 -9.846 15.530 1.00 96.25 258 PHE A N 1
ATOM 2059 C CA . PHE A 1 258 ? 2.921 -8.773 15.938 1.00 96.25 258 PHE A CA 1
ATOM 2060 C C . PHE A 1 258 ? 1.791 -9.241 16.864 1.00 96.25 258 PHE A C 1
ATOM 2062 O O . PHE A 1 258 ? 1.007 -8.412 17.332 1.00 96.25 258 PHE A O 1
ATOM 2069 N N . TYR A 1 259 ? 1.677 -10.547 17.097 1.00 96.06 259 TYR A N 1
ATOM 2070 C CA . TYR A 1 259 ? 0.682 -11.148 17.979 1.00 96.06 259 TYR A CA 1
ATOM 2071 C C . TYR A 1 259 ? 1.215 -11.230 19.407 1.00 96.06 259 TYR A C 1
ATOM 2073 O O . TYR A 1 259 ? 2.426 -11.301 19.631 1.00 96.06 259 TYR A O 1
ATOM 2081 N N . THR A 1 260 ? 0.303 -11.242 20.378 1.00 94.56 260 THR A N 1
ATOM 2082 C CA . THR A 1 260 ? 0.676 -11.498 21.771 1.00 94.56 260 THR A CA 1
ATOM 2083 C C . THR A 1 260 ? 1.188 -12.938 21.944 1.00 94.56 260 THR A C 1
ATOM 2085 O O . THR A 1 260 ? 0.875 -13.798 21.115 1.00 94.56 260 THR A O 1
ATOM 2088 N N . PRO A 1 261 ? 1.987 -13.235 22.988 1.00 93.69 261 PRO A N 1
ATOM 2089 C CA . PRO A 1 261 ? 2.430 -14.602 23.265 1.00 93.69 261 PRO A CA 1
ATOM 2090 C C . PRO A 1 261 ? 1.267 -15.598 23.369 1.00 93.69 261 PRO A C 1
ATOM 2092 O O . PRO A 1 261 ? 1.343 -16.670 22.772 1.00 93.69 261 PRO A O 1
ATOM 2095 N N . ASP A 1 262 ? 0.177 -15.209 24.034 1.00 94.81 262 ASP A N 1
ATOM 2096 C CA . ASP A 1 262 ? -1.034 -16.022 24.177 1.00 94.81 262 ASP A CA 1
ATOM 2097 C C . ASP A 1 262 ? -1.690 -16.311 22.820 1.00 94.81 262 ASP A C 1
ATOM 2099 O O . ASP A 1 262 ? -1.971 -17.462 22.489 1.00 94.81 262 ASP A O 1
ATOM 2103 N N . ASP A 1 263 ? -1.857 -15.286 21.975 1.00 95.19 263 ASP A N 1
ATOM 2104 C CA . ASP A 1 263 ? -2.449 -15.471 20.645 1.00 95.19 263 ASP A CA 1
ATOM 2105 C C . ASP A 1 263 ? -1.584 -16.377 19.744 1.00 95.19 263 ASP A C 1
ATOM 2107 O O . ASP A 1 263 ? -2.107 -17.109 18.899 1.00 95.19 263 ASP A O 1
ATOM 2111 N N . ARG A 1 264 ? -0.253 -16.333 19.906 1.00 94.31 264 ARG A N 1
ATOM 2112 C CA . ARG A 1 264 ? 0.681 -17.213 19.182 1.00 94.31 264 ARG A CA 1
ATOM 2113 C C . ARG A 1 264 ? 0.554 -18.660 19.642 1.00 94.31 264 ARG A C 1
ATOM 2115 O O . ARG A 1 264 ? 0.543 -19.552 18.801 1.00 94.31 264 ARG A O 1
ATOM 2122 N N . GLN A 1 265 ? 0.439 -18.900 20.949 1.00 94.38 265 GLN A N 1
ATOM 2123 C CA . GLN A 1 265 ? 0.210 -20.247 21.485 1.00 94.38 265 GLN A CA 1
ATOM 2124 C C . GLN A 1 265 ? -1.115 -20.835 20.986 1.00 94.38 265 GLN A C 1
ATOM 2126 O O . GLN A 1 265 ? -1.185 -22.018 20.670 1.00 94.38 265 GLN A O 1
ATOM 2131 N N . GLN A 1 266 ? -2.135 -19.992 20.826 1.00 95.31 266 GLN A N 1
ATOM 2132 C CA . GLN A 1 266 ? -3.436 -20.370 20.268 1.00 95.31 266 GLN A CA 1
ATOM 2133 C C . GLN A 1 266 ? -3.448 -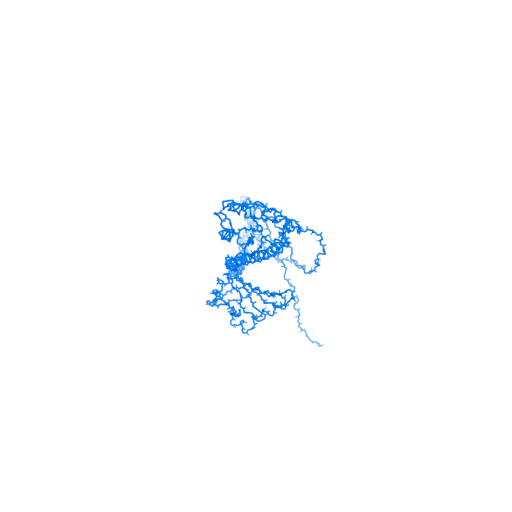20.502 18.735 1.00 95.31 266 GLN A C 1
ATOM 2135 O O . GLN A 1 266 ? -4.503 -20.746 18.154 1.00 95.31 266 GLN A O 1
ATOM 2140 N N . ARG A 1 267 ? -2.301 -20.337 18.060 1.00 96.06 267 ARG A N 1
ATOM 2141 C CA . ARG A 1 267 ? -2.164 -20.425 16.595 1.00 96.06 267 ARG A CA 1
ATOM 2142 C C . ARG A 1 267 ? -3.107 -19.498 15.814 1.00 96.06 267 ARG A C 1
ATOM 2144 O O . ARG A 1 267 ? -3.540 -19.805 14.701 1.00 96.06 267 ARG A O 1
ATOM 2151 N N . ARG A 1 268 ? -3.434 -18.335 16.389 1.00 96.25 268 ARG A N 1
ATOM 2152 C CA . ARG A 1 268 ? -4.268 -17.326 15.719 1.00 96.25 268 ARG A CA 1
ATOM 2153 C C . ARG A 1 268 ? -3.670 -16.791 14.411 1.00 96.25 268 ARG A C 1
ATOM 2155 O O . ARG A 1 268 ? -4.450 -16.590 13.483 1.00 96.25 268 ARG A O 1
ATOM 2162 N N . PRO A 1 269 ? -2.343 -16.568 14.282 1.00 96.50 269 PRO A N 1
ATOM 2163 C CA . PRO A 1 269 ? -1.751 -16.173 13.004 1.00 96.50 269 PRO A CA 1
ATOM 2164 C C . PRO A 1 269 ? -2.026 -17.191 11.891 1.00 96.50 269 PRO A C 1
ATOM 2166 O O . PRO A 1 269 ? -2.413 -16.822 10.786 1.00 96.50 269 PRO A O 1
ATOM 2169 N N . GLU A 1 270 ? -1.855 -18.476 12.186 1.00 97.12 270 GLU A N 1
ATOM 2170 C CA . GLU A 1 270 ? -2.062 -19.566 11.239 1.00 97.12 270 GLU A CA 1
ATOM 2171 C C . GLU A 1 270 ? -3.536 -19.674 10.849 1.00 97.12 270 GLU A C 1
ATOM 2173 O O . GLU A 1 270 ? -3.842 -19.780 9.664 1.00 97.12 270 GLU A O 1
ATOM 2178 N N . HIS A 1 271 ? -4.443 -19.568 11.825 1.00 97.06 271 HIS A N 1
ATOM 2179 C CA . HIS A 1 271 ? -5.879 -19.522 11.565 1.00 97.06 271 HIS A CA 1
ATOM 2180 C C . HIS A 1 271 ? -6.245 -18.346 10.647 1.00 97.06 271 HIS A C 1
ATOM 2182 O O . HIS A 1 271 ? -6.946 -18.537 9.660 1.00 97.06 271 HIS A O 1
ATOM 2188 N N . ALA A 1 272 ? -5.718 -17.143 10.904 1.00 97.19 272 ALA A N 1
ATOM 2189 C CA . ALA A 1 272 ? -5.968 -15.973 10.062 1.00 97.19 272 ALA A CA 1
ATOM 2190 C C . ALA A 1 272 ? -5.530 -16.195 8.601 1.00 97.19 272 ALA A C 1
ATOM 2192 O O . ALA A 1 272 ? -6.279 -15.862 7.681 1.00 97.19 272 ALA A O 1
ATOM 2193 N N . LEU A 1 273 ? -4.347 -16.787 8.376 1.00 97.75 273 LEU A N 1
ATOM 2194 C CA . LEU A 1 273 ? -3.873 -17.142 7.031 1.00 97.75 273 LEU A CA 1
ATOM 2195 C C . LEU A 1 273 ? -4.771 -18.195 6.371 1.00 97.75 273 LEU A C 1
ATOM 2197 O O . LEU A 1 273 ? -5.117 -18.052 5.200 1.00 97.75 273 LEU A O 1
ATOM 2201 N N . GLN A 1 274 ? -5.162 -19.236 7.111 1.00 97.62 274 GLN A N 1
ATOM 2202 C CA . GLN A 1 274 ? -6.019 -20.313 6.608 1.00 97.62 274 GLN A CA 1
ATOM 2203 C C . GLN A 1 274 ? -7.404 -19.799 6.213 1.00 97.62 274 GLN A C 1
ATOM 2205 O O . GLN A 1 274 ? -7.861 -20.088 5.109 1.00 97.62 274 GLN A O 1
ATOM 2210 N N . THR A 1 275 ? -8.045 -18.995 7.065 1.00 97.38 275 THR A N 1
ATOM 2211 C CA . THR A 1 275 ? -9.344 -18.380 6.768 1.00 97.38 275 THR A CA 1
ATOM 2212 C C . THR A 1 275 ? -9.242 -17.451 5.565 1.00 97.38 275 THR A C 1
ATOM 2214 O O . THR A 1 275 ? -10.032 -17.573 4.635 1.00 97.38 275 THR A O 1
ATOM 2217 N N . ALA A 1 276 ? -8.231 -16.574 5.515 1.00 97.62 276 ALA A N 1
ATOM 2218 C CA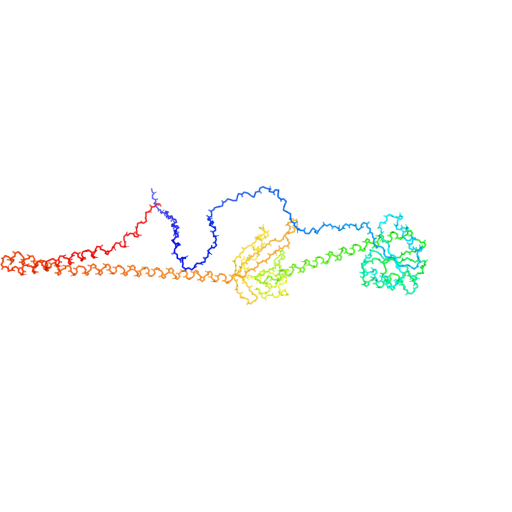 . ALA A 1 276 ? -8.040 -15.696 4.363 1.00 97.62 276 ALA A CA 1
ATOM 2219 C C . ALA A 1 276 ? -7.796 -16.489 3.071 1.00 97.62 276 ALA A C 1
ATOM 2221 O O . ALA A 1 276 ? -8.315 -16.116 2.023 1.00 97.62 276 ALA A O 1
ATOM 2222 N N . ALA A 1 277 ? -7.046 -17.593 3.129 1.00 97.00 277 ALA A N 1
ATOM 2223 C CA . ALA A 1 277 ? -6.835 -18.462 1.979 1.00 97.00 277 ALA A CA 1
ATOM 2224 C C . ALA A 1 277 ? -8.143 -19.140 1.541 1.00 97.00 277 ALA A C 1
ATOM 2226 O O . ALA A 1 277 ? -8.451 -19.128 0.354 1.00 97.00 277 ALA A O 1
ATOM 2227 N N . ALA A 1 278 ? -8.929 -19.692 2.464 1.00 96.81 278 ALA A N 1
ATOM 2228 C CA . ALA A 1 278 ? -10.161 -20.411 2.141 1.00 96.81 278 ALA A CA 1
ATOM 2229 C C . ALA A 1 278 ? -11.293 -19.484 1.660 1.00 96.81 278 ALA A C 1
ATOM 2231 O O . ALA A 1 278 ? -11.948 -19.771 0.661 1.00 96.81 278 ALA A O 1
ATOM 2232 N N . GLU A 1 279 ? -11.501 -18.360 2.344 1.00 96.44 279 GLU A N 1
ATOM 2233 C CA . GLU A 1 279 ? -12.655 -17.468 2.151 1.00 96.44 279 GLU A CA 1
ATOM 2234 C C . GLU A 1 279 ? -12.312 -16.207 1.341 1.00 96.44 279 GLU A C 1
ATOM 2236 O O . GLU A 1 279 ? -13.184 -15.417 0.985 1.00 96.44 279 GLU A O 1
ATOM 2241 N N . GLY A 1 280 ? -11.029 -15.991 1.043 1.00 96.19 280 GLY A N 1
ATOM 2242 C CA . GLY A 1 280 ? -10.512 -14.820 0.332 1.00 96.19 280 GLY A CA 1
ATOM 2243 C C . GLY A 1 280 ? -10.188 -13.628 1.239 1.00 96.19 280 GLY A C 1
ATOM 2244 O O . GLY A 1 280 ? -9.399 -12.762 0.851 1.00 96.19 280 GLY A O 1
ATOM 2245 N N . ARG A 1 281 ? -10.752 -13.574 2.451 1.00 97.38 281 ARG A N 1
ATOM 2246 C CA . ARG A 1 281 ? -10.559 -12.474 3.404 1.00 97.38 281 ARG A CA 1
ATOM 2247 C C . ARG A 1 281 ? -10.695 -12.951 4.848 1.00 97.38 281 ARG A C 1
ATOM 2249 O O . ARG A 1 281 ? -11.524 -13.794 5.151 1.00 97.38 281 ARG A O 1
ATOM 2256 N N . PHE A 1 282 ? -9.916 -12.350 5.735 1.00 97.88 282 PHE A N 1
ATOM 2257 C CA . PHE A 1 282 ? -10.040 -12.452 7.184 1.00 97.88 282 PHE A CA 1
ATOM 2258 C C . PHE A 1 282 ? -10.023 -11.045 7.787 1.00 97.88 282 PHE A C 1
ATOM 2260 O O . PHE A 1 282 ? -9.276 -10.175 7.329 1.00 97.88 282 PHE A O 1
ATOM 2267 N N . GLU A 1 283 ? -10.849 -10.807 8.801 1.00 97.88 283 GLU A N 1
ATOM 2268 C CA . GLU A 1 283 ? -10.983 -9.502 9.443 1.00 97.88 283 GLU A CA 1
ATOM 2269 C C . GLU A 1 283 ? -11.218 -9.654 10.945 1.00 97.88 283 GLU A C 1
ATOM 2271 O O . GLU A 1 283 ? -12.054 -10.451 11.366 1.00 97.88 283 GLU A O 1
ATOM 2276 N N . GLU A 1 284 ? -10.485 -8.890 11.759 1.00 96.12 284 GLU A N 1
ATOM 2277 C CA . GLU A 1 284 ? -10.649 -8.909 13.213 1.00 96.12 284 GLU A CA 1
ATOM 2278 C C . GLU A 1 284 ? -10.264 -7.582 13.882 1.00 96.12 284 GLU A C 1
ATOM 2280 O O . GLU A 1 284 ? -9.404 -6.837 13.402 1.00 96.12 284 GLU A O 1
ATOM 2285 N N . GLU A 1 285 ? -10.860 -7.324 15.049 1.00 95.81 285 GLU A N 1
ATOM 2286 C CA . GLU A 1 285 ? -10.364 -6.337 16.008 1.00 95.81 285 GLU A CA 1
ATOM 2287 C C . GLU A 1 285 ? -9.654 -7.042 17.166 1.00 95.81 285 GLU A C 1
ATOM 2289 O O . GLU A 1 285 ? -10.259 -7.793 17.938 1.00 95.81 285 GLU A O 1
ATOM 2294 N N . CYS A 1 286 ? -8.357 -6.799 17.317 1.00 94.38 286 CYS A N 1
ATOM 2295 C CA . CYS A 1 286 ? -7.532 -7.531 18.269 1.00 94.38 286 CYS A CA 1
ATOM 2296 C C . CYS A 1 286 ? -6.443 -6.653 18.890 1.00 94.38 286 CYS A C 1
ATOM 2298 O O . CYS A 1 286 ? -6.209 -5.513 18.490 1.00 94.38 286 CYS A O 1
ATOM 2300 N N . TRP A 1 287 ? -5.758 -7.193 19.896 1.00 95.19 287 TRP A N 1
ATOM 2301 C CA . TRP A 1 287 ? -4.543 -6.579 20.420 1.00 95.19 287 TRP A CA 1
ATOM 2302 C C . TRP A 1 287 ? -3.346 -6.947 19.542 1.00 95.19 287 TRP A C 1
ATOM 2304 O O . TRP A 1 287 ? -3.216 -8.081 19.080 1.00 95.19 287 TRP A O 1
ATOM 2314 N N . ARG A 1 288 ? -2.460 -5.979 19.306 1.00 95.81 288 ARG A N 1
ATOM 2315 C CA . ARG A 1 288 ? -1.198 -6.169 18.582 1.00 95.81 288 ARG A CA 1
ATOM 2316 C C . ARG A 1 288 ? -0.038 -5.586 19.370 1.00 95.81 288 ARG A C 1
ATOM 2318 O O . ARG A 1 288 ? -0.226 -4.690 20.192 1.00 95.81 288 ARG A O 1
ATOM 2325 N N . LEU A 1 289 ? 1.161 -6.095 19.101 1.00 96.12 289 LEU A N 1
ATOM 2326 C CA . LEU A 1 289 ? 2.403 -5.629 19.708 1.00 96.12 289 LEU A CA 1
ATOM 2327 C C . LEU A 1 289 ? 3.212 -4.762 18.743 1.00 96.12 289 LEU A C 1
ATOM 2329 O O . LEU A 1 289 ? 3.402 -5.103 17.571 1.00 96.12 289 LEU A O 1
ATOM 2333 N N . ARG A 1 290 ? 3.721 -3.645 19.266 1.00 95.81 290 ARG A N 1
ATOM 2334 C CA . ARG A 1 290 ? 4.753 -2.815 18.626 1.00 95.81 290 ARG A CA 1
ATOM 2335 C C . ARG A 1 290 ? 6.145 -3.359 18.950 1.00 95.81 290 ARG A C 1
ATOM 2337 O O . ARG A 1 290 ? 6.303 -4.177 19.853 1.00 95.81 290 ARG A O 1
ATOM 2344 N N . LYS A 1 291 ? 7.181 -2.860 18.266 1.00 95.56 291 LYS A N 1
ATOM 2345 C CA . LYS A 1 291 ? 8.590 -3.182 18.568 1.00 95.56 291 LYS A CA 1
ATOM 2346 C C . LYS A 1 291 ? 8.966 -2.920 20.025 1.00 95.56 291 LYS A C 1
ATOM 2348 O O . LYS A 1 291 ? 9.695 -3.710 20.608 1.00 95.56 291 LYS A O 1
ATOM 2353 N N . SER A 1 292 ? 8.436 -1.849 20.612 1.00 93.94 292 SER A N 1
ATOM 2354 C CA . SER A 1 292 ? 8.657 -1.492 22.018 1.00 93.94 292 SER A CA 1
ATOM 2355 C C . SER A 1 292 ? 7.994 -2.444 23.021 1.00 93.94 292 SER A C 1
ATOM 2357 O O . SER A 1 292 ? 8.191 -2.283 24.218 1.00 93.94 292 SER A O 1
ATOM 2359 N N . GLY A 1 293 ? 7.166 -3.392 22.566 1.00 92.44 293 GLY A N 1
ATOM 2360 C CA . GLY A 1 293 ? 6.334 -4.238 23.425 1.00 92.44 293 GLY A CA 1
ATOM 2361 C C . GLY A 1 293 ? 4.996 -3.603 23.819 1.00 92.44 293 GLY A C 1
ATOM 2362 O O . GLY A 1 293 ? 4.138 -4.291 24.370 1.00 92.44 293 GLY A O 1
ATOM 2363 N N . ALA A 1 294 ? 4.770 -2.324 23.496 1.00 93.69 294 ALA A N 1
ATOM 2364 C CA . ALA A 1 294 ? 3.493 -1.665 23.747 1.00 93.69 294 ALA A CA 1
ATOM 2365 C C . ALA A 1 294 ? 2.352 -2.350 22.978 1.00 93.69 294 ALA A C 1
ATOM 2367 O O . ALA A 1 294 ? 2.478 -2.659 21.785 1.00 93.69 294 ALA A O 1
ATOM 2368 N N . ARG A 1 295 ? 1.230 -2.564 23.674 1.00 94.06 295 ARG A N 1
ATOM 2369 C CA . ARG A 1 295 ? -0.008 -3.095 23.100 1.00 94.06 295 ARG A CA 1
ATOM 2370 C C . ARG A 1 295 ? -0.837 -1.957 22.519 1.00 94.06 295 ARG A C 1
ATOM 2372 O O . ARG A 1 295 ? -0.939 -0.897 23.125 1.00 94.06 295 ARG A O 1
ATOM 2379 N N . PHE A 1 296 ? -1.453 -2.196 21.370 1.00 94.12 296 PHE A N 1
ATOM 2380 C CA . PHE A 1 296 ? -2.436 -1.289 20.781 1.00 94.12 296 PHE A CA 1
ATOM 2381 C C . PHE A 1 296 ? -3.609 -2.082 20.215 1.00 94.12 296 PHE A C 1
ATOM 2383 O O . PHE A 1 296 ? -3.458 -3.255 19.843 1.00 94.12 296 PHE A O 1
ATOM 2390 N N . ARG A 1 297 ? -4.785 -1.455 20.191 1.00 94.69 297 ARG A N 1
ATOM 2391 C CA . ARG A 1 297 ? -5.989 -2.048 19.620 1.00 94.69 297 ARG A CA 1
ATOM 2392 C C . ARG A 1 297 ? -5.957 -1.830 18.116 1.00 94.69 297 ARG A C 1
ATOM 2394 O O . ARG A 1 297 ? -5.818 -0.704 17.647 1.00 94.69 297 ARG A O 1
ATOM 2401 N N . ALA A 1 298 ? -6.070 -2.912 17.364 1.00 95.69 298 ALA A N 1
ATOM 2402 C CA . ALA A 1 298 ? -5.915 -2.902 15.925 1.00 95.69 298 ALA A CA 1
ATOM 2403 C C . ALA A 1 298 ? -7.163 -3.455 15.246 1.00 95.69 298 ALA A C 1
ATOM 2405 O O . ALA A 1 298 ? -7.667 -4.499 15.652 1.00 95.69 298 ALA A O 1
ATOM 2406 N N . HIS A 1 299 ? -7.598 -2.790 14.181 1.00 96.75 299 HIS A N 1
ATOM 2407 C CA . HIS A 1 299 ? -8.466 -3.386 13.172 1.00 96.75 299 HIS A CA 1
ATOM 2408 C C . HIS A 1 299 ? -7.581 -3.926 12.050 1.00 96.75 299 HIS A C 1
ATOM 2410 O O . HIS A 1 299 ? -6.742 -3.200 11.504 1.00 96.75 299 HIS A O 1
ATOM 2416 N N . VAL A 1 300 ? -7.699 -5.221 11.774 1.00 96.94 300 VAL A N 1
ATOM 2417 C CA . VAL A 1 300 ? -6.834 -5.952 10.849 1.00 96.94 300 VAL A CA 1
ATOM 2418 C C . VAL A 1 300 ? -7.677 -6.562 9.747 1.00 96.94 300 VAL A C 1
ATOM 2420 O O . VAL A 1 300 ? -8.637 -7.271 10.026 1.00 96.94 300 VAL A O 1
ATOM 2423 N N . VAL A 1 301 ? -7.258 -6.339 8.505 1.00 98.00 301 VAL A N 1
ATOM 2424 C CA . VAL A 1 301 ? -7.798 -7.015 7.327 1.00 98.00 301 VAL A CA 1
ATOM 2425 C C . VAL A 1 301 ? -6.661 -7.747 6.628 1.00 98.00 301 VAL A C 1
ATOM 2427 O O . VAL A 1 301 ? -5.630 -7.152 6.307 1.00 98.00 301 VAL A O 1
ATOM 2430 N N . LEU A 1 302 ? -6.864 -9.034 6.375 1.00 98.06 302 LEU A N 1
ATOM 2431 C CA . LEU A 1 302 ? -5.966 -9.892 5.620 1.00 98.06 302 LEU A CA 1
ATOM 2432 C C . LEU A 1 302 ? -6.716 -10.413 4.394 1.00 98.06 302 LEU A C 1
ATOM 2434 O O . LEU A 1 302 ? -7.761 -11.038 4.526 1.00 98.06 302 LEU A O 1
ATOM 2438 N N . THR A 1 303 ? -6.216 -10.127 3.197 1.00 98.31 303 THR A N 1
ATOM 2439 C CA . THR A 1 303 ? -6.859 -10.508 1.929 1.00 98.31 303 THR A CA 1
ATOM 2440 C C . THR A 1 303 ? -5.945 -11.448 1.159 1.00 98.31 303 THR A C 1
ATOM 2442 O O . THR A 1 303 ? -4.764 -11.140 1.001 1.00 98.31 303 THR A O 1
ATOM 2445 N N . ALA A 1 304 ? -6.464 -12.577 0.678 1.00 97.88 304 ALA A N 1
ATOM 2446 C CA . ALA A 1 304 ? -5.695 -13.484 -0.167 1.00 97.88 304 ALA A CA 1
ATOM 2447 C C . ALA A 1 304 ? -5.448 -12.861 -1.544 1.00 97.88 304 ALA A C 1
ATOM 2449 O O . ALA A 1 304 ? -6.360 -12.341 -2.186 1.00 97.88 304 ALA A O 1
ATOM 2450 N N . LEU A 1 305 ? -4.203 -12.937 -2.002 1.00 97.12 305 LEU A N 1
ATOM 2451 C CA . LEU A 1 305 ? -3.792 -12.514 -3.333 1.00 97.12 305 LEU A CA 1
ATOM 2452 C C . LEU A 1 305 ? -3.633 -13.760 -4.197 1.00 97.12 305 LEU A C 1
ATOM 2454 O O . LEU A 1 305 ? -2.866 -14.660 -3.850 1.00 97.12 305 LEU A O 1
ATOM 2458 N N . ARG A 1 306 ? -4.368 -13.814 -5.306 1.00 95.62 306 ARG A N 1
ATOM 2459 C CA . ARG A 1 306 ? -4.370 -14.940 -6.243 1.00 95.62 306 ARG A CA 1
ATOM 2460 C C . ARG A 1 306 ? -3.927 -14.483 -7.624 1.00 95.62 306 ARG A C 1
ATOM 2462 O O . ARG A 1 306 ? -4.138 -13.323 -7.974 1.00 95.62 306 ARG A O 1
ATOM 2469 N N . ASP A 1 307 ? -3.296 -15.374 -8.376 1.00 93.56 307 ASP A N 1
ATOM 2470 C CA . ASP A 1 307 ? -2.977 -15.114 -9.780 1.00 93.56 307 ASP A CA 1
ATOM 2471 C C . ASP A 1 307 ? -4.173 -15.375 -10.711 1.00 93.56 307 ASP A C 1
ATOM 2473 O O . ASP A 1 307 ? -5.276 -15.702 -10.267 1.00 93.56 307 ASP A O 1
ATOM 2477 N N . GLU A 1 308 ? -3.955 -15.210 -12.017 1.00 92.25 308 GLU A N 1
ATOM 2478 C CA . GLU A 1 308 ? -4.975 -15.399 -13.058 1.00 92.25 308 GLU A CA 1
ATOM 2479 C C . GLU A 1 308 ? -5.528 -16.832 -13.119 1.00 92.25 308 GLU A C 1
ATOM 2481 O O . GLU A 1 308 ? -6.629 -17.046 -13.627 1.00 92.25 308 GLU A O 1
ATOM 2486 N N . HIS A 1 309 ? -4.798 -17.808 -12.575 1.00 92.62 309 HIS A N 1
ATOM 2487 C CA . HIS A 1 309 ? -5.215 -19.207 -12.497 1.00 92.62 309 HIS A CA 1
ATOM 2488 C C . HIS A 1 309 ? -5.930 -19.537 -11.179 1.00 92.62 309 HIS A C 1
ATOM 2490 O O . HIS A 1 309 ? -6.405 -20.655 -10.999 1.00 92.62 309 HIS A O 1
ATOM 2496 N N . GLY A 1 310 ? -6.050 -18.565 -10.270 1.00 91.12 310 GLY A N 1
ATOM 2497 C CA . GLY A 1 310 ? -6.667 -18.737 -8.959 1.00 91.12 310 GLY A CA 1
ATOM 2498 C C . GLY A 1 310 ? -5.715 -19.276 -7.891 1.00 91.12 310 GLY A C 1
ATOM 2499 O O . GLY A 1 310 ? -6.151 -19.475 -6.754 1.00 91.12 310 GLY A O 1
ATOM 2500 N N . GLU A 1 311 ? -4.430 -19.461 -8.196 1.00 94.69 311 GLU A N 1
ATOM 2501 C CA . GLU A 1 311 ? -3.441 -19.973 -7.247 1.00 94.69 311 GLU A CA 1
ATOM 2502 C C . GLU A 1 311 ? -3.043 -18.901 -6.231 1.00 94.69 311 GLU A C 1
ATOM 2504 O O . GLU A 1 311 ? -2.883 -17.724 -6.563 1.00 94.69 311 GLU A O 1
ATOM 2509 N N . LEU A 1 312 ? -2.886 -19.300 -4.966 1.00 95.50 312 LEU A N 1
ATOM 2510 C CA . LEU A 1 312 ? -2.531 -18.380 -3.886 1.00 95.50 312 LEU A CA 1
ATOM 2511 C C . LEU A 1 312 ? -1.075 -17.916 -4.040 1.00 95.50 312 LEU A C 1
ATOM 2513 O O . LEU A 1 312 ? -0.144 -18.713 -3.958 1.00 95.50 312 LEU A O 1
ATOM 2517 N N . ARG A 1 313 ? -0.872 -16.606 -4.189 1.00 96.00 313 ARG A N 1
ATOM 2518 C CA . ARG A 1 313 ? 0.454 -15.970 -4.274 1.00 96.00 313 ARG A CA 1
ATOM 2519 C C . ARG A 1 313 ? 0.934 -15.386 -2.952 1.00 96.00 313 ARG A C 1
ATOM 2521 O O . ARG A 1 313 ? 2.131 -15.189 -2.772 1.00 96.00 313 ARG A O 1
ATOM 2528 N N . GLY A 1 314 ? 0.017 -15.123 -2.029 1.00 97.38 314 GLY A N 1
ATOM 2529 C CA . GLY A 1 314 ? 0.321 -14.537 -0.731 1.00 97.38 314 GLY A CA 1
ATOM 2530 C C . GLY A 1 314 ? -0.871 -13.768 -0.188 1.00 97.38 314 GLY A C 1
ATOM 2531 O O . GLY A 1 314 ? -2.017 -14.044 -0.547 1.00 97.38 314 GLY A O 1
ATOM 2532 N N . PHE A 1 315 ? -0.604 -12.780 0.661 1.00 98.25 315 PHE A N 1
ATOM 2533 C CA . PHE A 1 315 ? -1.651 -12.014 1.330 1.00 98.25 315 PHE A CA 1
ATOM 2534 C C . PHE A 1 315 ? -1.330 -10.522 1.369 1.00 98.25 315 PHE A C 1
AT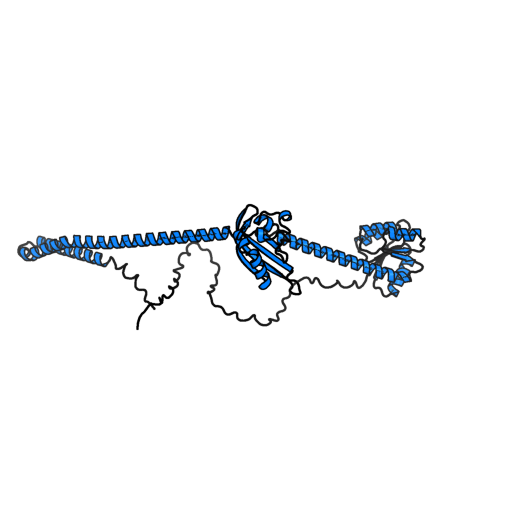OM 2536 O O . PHE A 1 315 ? -0.189 -10.129 1.598 1.00 98.25 315 PHE A O 1
ATOM 2543 N N . ALA A 1 316 ? -2.347 -9.679 1.212 1.00 97.56 316 ALA A N 1
ATOM 2544 C CA . ALA A 1 316 ? -2.279 -8.264 1.554 1.00 97.56 316 ALA A CA 1
ATOM 2545 C C . ALA A 1 316 ? -2.777 -8.074 2.986 1.00 97.56 316 ALA A C 1
ATOM 2547 O O . ALA A 1 316 ? -3.893 -8.472 3.320 1.00 97.56 316 ALA A O 1
ATOM 2548 N N . HIS A 1 317 ? -1.959 -7.451 3.827 1.00 97.62 317 HIS A N 1
ATOM 2549 C CA . HIS A 1 317 ? -2.271 -7.183 5.219 1.00 97.62 317 HIS A CA 1
ATOM 2550 C C . HIS A 1 317 ? -2.384 -5.675 5.443 1.00 97.62 317 HIS A C 1
ATOM 2552 O O . HIS A 1 317 ? -1.445 -4.913 5.207 1.00 97.62 317 HIS A O 1
ATOM 2558 N N . VAL A 1 318 ? -3.530 -5.251 5.969 1.00 96.88 318 VAL A N 1
ATOM 2559 C CA . VAL A 1 318 ? -3.809 -3.864 6.345 1.00 96.88 318 VAL A CA 1
ATOM 2560 C C . VAL A 1 318 ? -4.103 -3.821 7.838 1.00 96.88 318 VAL A C 1
ATOM 2562 O O . VAL A 1 318 ? -4.877 -4.626 8.347 1.00 96.88 318 VAL A O 1
ATOM 2565 N N . THR A 1 319 ? -3.440 -2.924 8.563 1.00 96.50 319 THR A N 1
ATOM 2566 C CA . THR A 1 319 ? -3.697 -2.689 9.991 1.00 96.50 319 THR A CA 1
ATOM 2567 C C . THR A 1 319 ? -3.961 -1.215 10.232 1.00 96.50 319 THR A C 1
ATOM 2569 O O . THR A 1 319 ? -3.155 -0.378 9.823 1.00 96.50 319 THR A O 1
ATOM 2572 N N . ARG A 1 320 ? -5.034 -0.914 10.959 1.00 94.88 320 ARG A N 1
ATOM 2573 C CA . ARG A 1 320 ? -5.336 0.421 11.472 1.00 94.88 320 ARG A CA 1
ATOM 2574 C C . ARG A 1 320 ? -5.301 0.409 12.995 1.00 94.88 320 ARG A C 1
ATOM 2576 O O . ARG A 1 320 ? -5.853 -0.503 13.609 1.00 94.88 320 ARG A O 1
ATOM 2583 N N . ASP A 1 321 ? -4.676 1.414 13.599 1.00 94.44 321 ASP A N 1
ATOM 2584 C CA . ASP A 1 321 ? -4.809 1.642 15.040 1.00 94.44 321 ASP A CA 1
ATOM 2585 C C . ASP A 1 321 ? -6.197 2.211 15.345 1.00 94.44 321 ASP A C 1
ATOM 2587 O O . ASP A 1 321 ? -6.618 3.203 14.749 1.00 94.44 321 ASP A O 1
ATOM 2591 N N . ILE A 1 322 ? -6.915 1.564 16.255 1.00 93.50 322 ILE A N 1
ATOM 2592 C CA . ILE A 1 322 ? -8.242 1.980 16.715 1.00 93.50 322 ILE A CA 1
ATOM 2593 C C . ILE A 1 322 ? -8.261 2.224 18.229 1.00 93.50 322 ILE A C 1
ATOM 2595 O O . ILE A 1 322 ? -9.335 2.292 18.824 1.00 93.50 322 ILE A O 1
ATOM 2599 N N . THR A 1 323 ? -7.090 2.349 18.864 1.00 90.31 323 THR A N 1
ATOM 2600 C CA . THR A 1 323 ? -6.960 2.532 20.318 1.00 90.31 323 THR A CA 1
ATOM 2601 C C . THR A 1 323 ? -7.681 3.792 20.786 1.00 90.31 323 THR A C 1
ATOM 2603 O O . THR A 1 323 ? -8.458 3.723 21.735 1.00 90.31 323 THR A O 1
ATOM 2606 N N . GLU A 1 324 ? -7.496 4.921 20.098 1.00 89.94 324 GLU A N 1
ATOM 2607 C CA . GLU A 1 324 ? -8.172 6.184 20.433 1.00 89.94 324 GLU A CA 1
ATOM 2608 C C . GLU A 1 324 ? -9.694 6.061 20.323 1.00 89.94 324 GLU A C 1
ATOM 2610 O O . GLU A 1 324 ? -10.410 6.412 21.260 1.00 89.94 324 GLU A O 1
ATOM 2615 N N . ARG A 1 325 ? -10.186 5.477 19.219 1.00 89.94 325 ARG A N 1
ATOM 2616 C CA . ARG A 1 325 ? -11.620 5.237 18.996 1.00 89.94 325 ARG A CA 1
ATOM 2617 C C . ARG A 1 325 ? -12.220 4.396 20.120 1.00 89.94 325 ARG A C 1
ATOM 2619 O O . ARG A 1 325 ? -13.213 4.793 20.717 1.00 89.94 325 ARG A O 1
ATOM 2626 N N . HIS A 1 326 ? -11.596 3.265 20.434 1.00 89.62 326 HIS A N 1
ATOM 2627 C CA . HIS A 1 326 ? -12.086 2.359 21.470 1.00 89.62 326 HIS A CA 1
ATOM 2628 C C . HIS A 1 326 ? -12.006 2.986 22.873 1.00 89.62 326 HIS A C 1
ATOM 2630 O O . HIS A 1 326 ? -12.862 2.732 23.717 1.00 89.62 326 HIS A O 1
ATOM 2636 N N . THR A 1 327 ? -10.990 3.810 23.142 1.00 88.88 327 THR A N 1
ATOM 2637 C CA . THR A 1 327 ? -10.863 4.522 24.425 1.00 88.88 327 THR A CA 1
ATOM 2638 C C . THR A 1 327 ? -11.975 5.556 24.582 1.00 88.88 327 THR A C 1
ATOM 2640 O O . THR A 1 327 ? -12.600 5.614 25.637 1.00 88.88 327 THR A O 1
ATOM 2643 N N . ALA A 1 328 ? -12.281 6.316 23.527 1.00 89.19 328 ALA A N 1
ATOM 2644 C CA . ALA A 1 328 ? -13.395 7.261 23.531 1.00 89.19 328 ALA A CA 1
ATOM 2645 C C . ALA A 1 328 ? -14.749 6.549 23.708 1.00 89.19 328 ALA A C 1
ATOM 2647 O O . ALA A 1 328 ? -15.578 6.984 24.504 1.00 89.19 328 ALA A O 1
ATOM 2648 N N . GLU A 1 329 ? -14.963 5.426 23.017 1.00 92.06 329 GLU A N 1
ATOM 2649 C CA . GLU A 1 329 ? -16.185 4.620 23.148 1.00 92.06 329 GLU A CA 1
ATOM 2650 C C . GLU A 1 329 ? -16.370 4.076 24.572 1.00 92.06 329 GLU A C 1
ATOM 2652 O O . GLU A 1 329 ? -17.475 4.132 25.117 1.00 92.06 329 GLU A O 1
ATOM 2657 N N . GLU A 1 330 ? -15.297 3.600 25.208 1.00 91.25 330 GLU A N 1
ATOM 2658 C CA . GLU A 1 330 ? -15.357 3.120 26.589 1.00 91.25 330 GLU A CA 1
ATOM 2659 C C . GLU A 1 330 ? -15.585 4.267 27.584 1.00 91.25 330 GLU A C 1
ATOM 2661 O O . GLU A 1 330 ? -16.398 4.131 28.494 1.00 91.25 330 GLU A O 1
ATOM 2666 N N . GLN A 1 331 ? -14.957 5.431 27.387 1.00 93.62 331 GLN A N 1
ATOM 2667 C CA . GLN A 1 331 ? -15.219 6.619 28.209 1.00 93.62 331 GLN A CA 1
ATOM 2668 C C . GLN A 1 331 ? -16.688 7.051 28.137 1.00 93.62 331 GLN A C 1
ATOM 2670 O O . GLN A 1 331 ? -17.303 7.304 29.171 1.00 93.62 331 GLN A O 1
ATOM 2675 N N . ILE A 1 332 ? -17.272 7.083 26.935 1.00 95.50 332 ILE A N 1
ATOM 2676 C CA . ILE A 1 332 ? -18.697 7.390 26.745 1.00 95.50 332 ILE A CA 1
ATOM 2677 C C . ILE A 1 332 ? -19.567 6.363 27.474 1.00 95.50 332 ILE A C 1
ATOM 2679 O O . ILE A 1 332 ? -20.524 6.735 28.152 1.00 95.50 332 ILE A O 1
ATOM 2683 N N . ARG A 1 333 ? -19.231 5.071 27.379 1.00 94.75 333 ARG A N 1
ATOM 2684 C CA . ARG A 1 333 ? -19.959 4.011 28.086 1.00 94.75 333 ARG A CA 1
ATOM 2685 C C . ARG A 1 333 ? -19.923 4.213 29.602 1.00 94.75 333 ARG A C 1
ATOM 2687 O O . ARG A 1 333 ? -20.970 4.126 30.237 1.00 94.75 333 ARG A O 1
ATOM 2694 N N . GLN A 1 334 ? -18.756 4.509 30.169 1.00 94.69 334 GLN A N 1
ATOM 2695 C CA . GLN A 1 334 ? -18.611 4.758 31.607 1.00 94.69 334 GLN A CA 1
ATOM 2696 C C . GLN A 1 334 ? -19.395 5.997 32.055 1.00 94.69 334 GLN A C 1
ATOM 2698 O O . GLN A 1 334 ? -20.088 5.950 33.070 1.00 94.69 334 GLN A O 1
ATOM 2703 N N . LEU A 1 335 ? -19.354 7.080 31.274 1.00 95.25 335 LEU A N 1
ATOM 2704 C CA . LEU A 1 335 ? -20.130 8.290 31.557 1.00 95.25 335 LEU A CA 1
ATOM 2705 C C . LEU A 1 335 ? -21.641 8.031 31.524 1.00 95.25 335 LEU A C 1
ATOM 2707 O O . LEU A 1 335 ? -22.352 8.534 32.389 1.00 95.25 335 LEU A O 1
ATOM 2711 N N . ASN A 1 336 ? -22.128 7.221 30.582 1.00 96.12 336 ASN A N 1
ATOM 2712 C CA . ASN A 1 336 ? -23.543 6.847 30.528 1.00 96.12 336 ASN A CA 1
ATOM 2713 C C . ASN A 1 336 ? -23.963 6.019 31.749 1.00 96.12 336 ASN A C 1
ATOM 2715 O O . ASN A 1 336 ? -25.013 6.285 32.325 1.00 96.12 336 ASN A O 1
ATOM 2719 N N . LEU A 1 337 ? -23.136 5.063 32.185 1.00 96.12 337 LEU A N 1
ATOM 2720 C CA . LEU A 1 337 ? -23.415 4.274 33.391 1.00 96.12 337 LEU A CA 1
ATOM 2721 C C . LEU A 1 337 ? -23.440 5.144 34.657 1.00 96.12 337 LEU A C 1
ATOM 2723 O O . LEU A 1 337 ? -24.310 4.964 35.511 1.00 96.12 337 LEU A O 1
ATOM 2727 N N . ASP A 1 338 ? -22.512 6.097 34.779 1.00 96.44 338 ASP A N 1
ATOM 2728 C CA . ASP A 1 338 ? -22.490 7.040 35.902 1.00 96.44 338 ASP A CA 1
ATOM 2729 C C . ASP A 1 338 ? -23.706 7.976 35.876 1.00 96.44 338 ASP A C 1
ATOM 2731 O O . ASP A 1 338 ? -24.324 8.222 36.915 1.00 96.44 338 ASP A O 1
ATOM 2735 N N . LEU A 1 339 ? -24.093 8.455 34.690 1.00 95.88 339 LEU A N 1
ATOM 2736 C CA . LEU A 1 339 ? -25.278 9.287 34.509 1.00 95.88 339 LEU A CA 1
ATOM 2737 C C . LEU A 1 339 ? -26.558 8.530 34.880 1.00 95.88 339 LEU A C 1
ATOM 2739 O O . LEU A 1 339 ? -27.360 9.057 35.647 1.00 95.88 339 LEU A O 1
ATOM 2743 N N . ASP A 1 340 ? -26.723 7.290 34.416 1.00 96.31 340 ASP A N 1
ATOM 2744 C CA . ASP A 1 340 ? -27.874 6.445 34.753 1.00 96.31 340 ASP A CA 1
ATOM 2745 C C . ASP A 1 340 ? -27.976 6.203 36.263 1.00 96.31 340 ASP A C 1
ATOM 2747 O O . ASP A 1 340 ? -29.073 6.243 36.829 1.00 96.31 340 ASP A O 1
ATOM 2751 N N . ARG A 1 341 ? -26.839 5.991 36.943 1.00 96.38 341 ARG A N 1
ATOM 2752 C CA . ARG A 1 341 ? -26.808 5.866 38.406 1.00 96.38 341 ARG A CA 1
ATOM 2753 C C . ARG A 1 341 ? -27.285 7.155 39.077 1.00 96.38 341 ARG A C 1
ATOM 2755 O O . ARG A 1 341 ? -28.192 7.096 39.904 1.00 96.38 341 ARG A O 1
ATOM 2762 N N . ARG A 1 342 ? -26.734 8.311 38.686 1.00 96.00 342 ARG A N 1
ATOM 2763 C CA . ARG A 1 342 ? -27.114 9.620 39.253 1.00 96.00 342 ARG A CA 1
ATOM 2764 C C . ARG A 1 342 ? -28.581 9.954 39.009 1.00 96.00 342 ARG A C 1
ATOM 2766 O O . ARG A 1 342 ? -29.230 10.504 39.893 1.00 96.00 342 ARG A O 1
ATOM 2773 N N . VAL A 1 343 ? -29.107 9.631 37.827 1.00 96.44 343 VAL A N 1
ATOM 2774 C CA . VAL A 1 343 ? -30.527 9.829 37.511 1.00 96.44 343 VAL A CA 1
ATOM 2775 C C . VAL A 1 343 ? -31.385 8.994 38.455 1.00 96.44 343 VAL A C 1
ATOM 2777 O O . VAL A 1 343 ? -32.282 9.549 39.076 1.00 96.44 343 VAL A O 1
ATOM 2780 N N . ARG A 1 344 ? -31.076 7.704 38.649 1.00 95.81 344 ARG A N 1
ATOM 2781 C CA . ARG A 1 344 ? -31.825 6.844 39.584 1.00 95.81 3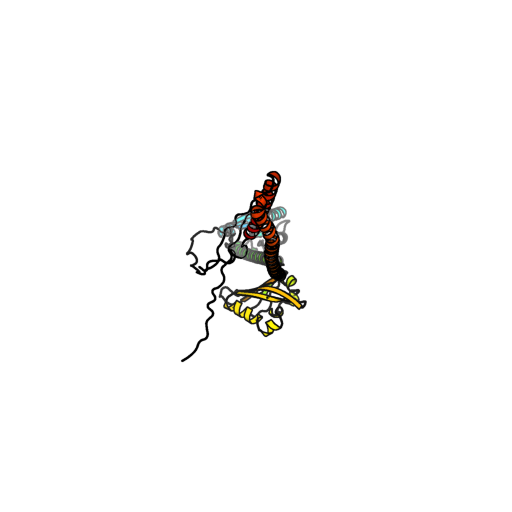44 ARG A CA 1
ATOM 2782 C C . ARG A 1 344 ? -31.772 7.346 41.024 1.00 95.81 344 ARG A C 1
ATOM 2784 O O . ARG A 1 344 ? -32.808 7.376 41.679 1.00 95.81 344 ARG A O 1
ATOM 2791 N N . GLU A 1 345 ? -30.597 7.753 41.502 1.00 95.69 345 GLU A N 1
ATOM 2792 C CA . GLU A 1 345 ? -30.425 8.321 42.847 1.00 95.69 345 GLU A CA 1
ATOM 2793 C C . GLU A 1 345 ? -31.282 9.581 43.021 1.00 95.69 345 GLU A C 1
ATOM 2795 O O . GLU A 1 345 ? -32.070 9.667 43.959 1.00 95.69 345 GLU A O 1
ATOM 2800 N N . ARG A 1 346 ? -31.215 10.520 42.069 1.00 94.62 346 ARG A N 1
ATOM 2801 C CA . ARG A 1 346 ? -32.019 11.749 42.115 1.00 94.62 346 ARG A CA 1
ATOM 2802 C C . ARG A 1 346 ? -33.514 11.494 41.995 1.00 94.62 346 ARG A C 1
ATOM 2804 O O . ARG A 1 346 ? -34.287 12.162 42.672 1.00 94.62 346 ARG A O 1
ATOM 2811 N N . THR A 1 347 ? -33.936 10.546 41.163 1.00 94.50 347 THR A N 1
ATOM 2812 C CA . THR A 1 347 ? -35.348 10.167 41.064 1.00 94.50 347 THR A CA 1
ATOM 2813 C C . THR A 1 347 ? -35.844 9.583 42.387 1.00 94.50 347 THR A C 1
ATOM 2815 O O . THR A 1 347 ? -36.884 10.019 42.871 1.00 94.50 347 THR A O 1
ATOM 2818 N N . ALA A 1 348 ? -35.078 8.693 43.025 1.00 94.19 348 ALA A N 1
ATOM 2819 C CA . ALA A 1 348 ? -35.434 8.128 44.326 1.00 94.19 348 ALA A CA 1
ATOM 2820 C C . ALA A 1 348 ? -35.469 9.190 45.443 1.00 94.19 348 ALA A C 1
ATOM 2822 O O . ALA A 1 348 ? -36.381 9.188 46.268 1.00 94.19 348 ALA A O 1
ATOM 2823 N N . GLU A 1 349 ? -34.516 10.129 45.458 1.00 94.88 349 GLU A N 1
ATOM 2824 C CA . GLU A 1 349 ? -34.520 11.267 46.390 1.00 94.88 349 GLU A CA 1
ATOM 2825 C C . GLU A 1 349 ? -35.757 12.154 46.204 1.00 94.88 349 GLU A C 1
ATOM 2827 O O . GLU A 1 349 ? -36.396 12.535 47.186 1.00 94.88 349 GLU A O 1
ATOM 2832 N N . LEU A 1 350 ? -36.116 12.468 44.955 1.00 94.06 350 LEU A N 1
ATOM 2833 C CA . LEU A 1 350 ? -37.305 13.261 44.637 1.00 94.06 350 LEU A CA 1
ATOM 2834 C C . LEU A 1 350 ? -38.593 12.537 45.038 1.00 94.06 350 LEU A C 1
ATOM 2836 O O . LEU A 1 350 ? -39.498 13.159 45.590 1.00 94.06 350 LEU A O 1
ATOM 2840 N N . GLU A 1 351 ? -38.681 11.230 44.799 1.00 92.00 351 GLU A N 1
ATOM 2841 C CA . GLU A 1 351 ? -39.817 10.413 45.227 1.00 92.00 351 GLU A CA 1
ATOM 2842 C C . GLU A 1 351 ? -39.944 10.378 46.753 1.00 92.00 351 GLU A C 1
ATOM 2844 O O . GLU A 1 351 ? -41.038 10.593 47.278 1.00 92.00 351 GLU A O 1
ATOM 2849 N N . ALA A 1 352 ? -38.838 10.184 47.476 1.00 92.44 352 ALA A N 1
ATOM 2850 C CA . ALA A 1 352 ? -38.826 10.204 48.936 1.00 92.44 352 ALA A CA 1
ATOM 2851 C C . ALA A 1 352 ? -39.212 11.584 49.497 1.00 92.44 352 ALA A C 1
ATOM 2853 O O . ALA A 1 352 ? -40.010 11.670 50.432 1.00 92.44 352 ALA A O 1
ATOM 2854 N N . ALA A 1 353 ? -38.699 12.669 48.909 1.00 88.75 353 ALA A N 1
ATOM 2855 C CA . ALA A 1 353 ? -39.052 14.032 49.297 1.00 88.75 353 ALA A CA 1
ATOM 2856 C C . ALA A 1 353 ? -40.541 14.330 49.053 1.00 88.75 353 ALA A C 1
ATOM 2858 O O . ALA A 1 353 ? -41.208 14.871 49.936 1.00 88.75 353 ALA A O 1
ATOM 2859 N N . ASN A 1 354 ? -41.084 13.922 47.901 1.00 87.12 354 ASN A N 1
ATOM 2860 C CA . ASN A 1 354 ? -42.510 14.059 47.598 1.00 87.12 354 ASN A CA 1
ATOM 2861 C C . ASN A 1 354 ? -43.378 13.270 48.589 1.00 87.12 354 ASN A C 1
ATOM 2863 O O . ASN A 1 354 ? -44.331 13.816 49.141 1.00 87.12 354 ASN A O 1
ATOM 2867 N N . GLN A 1 355 ? -43.016 12.019 48.892 1.00 86.19 355 GLN A N 1
ATOM 2868 C CA . GLN A 1 355 ? -43.722 11.217 49.899 1.00 86.19 355 GLN A CA 1
ATOM 2869 C C . GLN A 1 355 ? -43.666 11.861 51.291 1.00 86.19 355 GLN A C 1
ATOM 2871 O O . GLN A 1 355 ? -44.652 11.834 52.028 1.00 86.19 355 GLN A O 1
ATOM 2876 N N . HIS A 1 356 ? -42.530 12.457 51.662 1.00 88.31 356 HIS A N 1
ATOM 2877 C CA . HIS A 1 356 ? -42.385 13.147 52.940 1.00 88.31 356 HIS A CA 1
ATOM 2878 C C . HIS A 1 356 ? -43.286 14.386 53.028 1.00 88.31 356 HIS A C 1
ATOM 2880 O O . HIS A 1 356 ? -43.963 14.575 54.040 1.00 88.31 356 HIS A O 1
ATOM 2886 N N . LEU A 1 357 ? -43.362 15.184 51.956 1.00 86.12 357 LEU A N 1
ATOM 2887 C CA . LEU A 1 357 ? -44.286 16.318 51.864 1.00 86.12 357 LEU A CA 1
ATOM 2888 C C . LEU A 1 357 ? -45.750 15.870 51.973 1.00 86.12 357 LEU A C 1
ATOM 2890 O O . LEU A 1 357 ? -46.517 16.492 52.707 1.00 86.12 357 LEU A O 1
ATOM 2894 N N . ASP A 1 358 ? -46.127 14.758 51.335 1.00 83.12 358 ASP A N 1
ATOM 2895 C CA . ASP A 1 358 ? -47.484 14.199 51.426 1.00 83.12 358 ASP A CA 1
ATOM 2896 C C . ASP A 1 358 ? -47.860 13.763 52.851 1.00 83.12 358 ASP A C 1
ATOM 2898 O O . ASP A 1 358 ? -49.025 13.863 53.258 1.00 83.12 358 ASP A O 1
ATOM 2902 N N . VAL A 1 359 ? -46.898 13.234 53.613 1.00 87.44 359 VAL A N 1
ATOM 2903 C CA . VAL A 1 359 ? -47.099 12.847 55.019 1.00 87.44 359 VAL A CA 1
ATOM 2904 C C . VAL A 1 359 ? -47.198 14.085 55.909 1.00 87.44 359 VAL A C 1
ATOM 2906 O O . VAL A 1 359 ? -48.156 14.198 56.678 1.00 87.44 359 VAL A O 1
ATOM 2909 N N . LEU A 1 360 ? -46.259 15.029 55.778 1.00 86.69 360 LEU A N 1
ATOM 2910 C CA . LEU A 1 360 ? -46.264 16.283 56.538 1.00 86.69 360 LEU A CA 1
ATOM 2911 C C . LEU A 1 360 ? -47.558 17.061 56.314 1.00 86.69 360 LEU A C 1
ATOM 2913 O O . LEU A 1 360 ? -48.199 17.481 57.275 1.00 86.69 360 LEU A O 1
ATOM 2917 N N . ASN A 1 361 ? -47.984 17.200 55.060 1.00 83.06 361 ASN A N 1
ATOM 2918 C CA . ASN A 1 361 ? -49.190 17.943 54.737 1.00 83.06 361 ASN A CA 1
ATOM 2919 C C . ASN A 1 361 ? -50.449 17.303 55.345 1.00 83.06 361 ASN A C 1
ATOM 2921 O O . ASN A 1 361 ? -51.293 18.003 55.904 1.00 83.06 361 ASN A O 1
ATOM 2925 N N . ARG A 1 362 ? -50.562 15.965 55.311 1.00 83.69 362 ARG A N 1
ATOM 2926 C CA . ARG A 1 362 ? -51.669 15.251 55.974 1.00 83.69 362 ARG A CA 1
ATOM 2927 C C . ARG A 1 362 ? -51.674 15.459 57.488 1.00 83.69 362 ARG A C 1
ATOM 2929 O O . ARG A 1 362 ? -52.754 15.640 58.050 1.00 83.69 362 ARG A O 1
ATOM 2936 N N . SER A 1 363 ? -50.503 15.453 58.128 1.00 87.19 363 SER A N 1
ATOM 2937 C CA . SER A 1 363 ? -50.379 15.720 59.567 1.00 87.19 363 SER A CA 1
ATOM 2938 C C . SER A 1 363 ? -50.801 17.147 59.903 1.00 87.19 363 SER A C 1
ATOM 2940 O O . SER A 1 363 ? -51.699 17.333 60.715 1.00 87.19 363 SER A O 1
ATOM 2942 N N . VAL A 1 364 ? -50.248 18.151 59.212 1.00 88.62 364 VAL A N 1
ATOM 2943 C CA . VAL A 1 364 ? -50.580 19.569 59.439 1.00 88.62 364 VAL A CA 1
ATOM 2944 C C . VAL A 1 364 ? -52.075 19.819 59.235 1.00 88.62 364 VAL A C 1
ATOM 2946 O O . VAL A 1 364 ? -52.717 20.473 60.054 1.00 88.62 364 VAL A O 1
ATOM 2949 N N . ALA A 1 365 ? -52.671 19.245 58.187 1.00 86.88 365 ALA A N 1
ATOM 2950 C CA . ALA A 1 365 ? -54.109 19.337 57.964 1.00 86.88 365 ALA A CA 1
ATOM 2951 C C . ALA A 1 365 ? -54.925 18.691 59.100 1.00 86.88 365 ALA A C 1
ATOM 2953 O O . ALA A 1 365 ? -55.982 19.204 59.464 1.00 86.88 365 ALA A O 1
ATOM 2954 N N . HIS A 1 366 ? -54.478 17.564 59.663 1.00 85.88 366 HIS A N 1
ATOM 2955 C CA . HIS A 1 366 ? -55.126 16.955 60.826 1.00 85.88 366 HIS A CA 1
ATOM 2956 C C . HIS A 1 366 ? -55.022 17.855 62.064 1.00 85.88 366 HIS A C 1
ATOM 2958 O O . HIS A 1 366 ? -56.045 18.156 62.683 1.00 85.88 366 HIS A O 1
ATOM 2964 N N . ASP A 1 367 ? -53.820 18.339 62.363 1.00 88.25 367 ASP A N 1
ATOM 2965 C CA . ASP A 1 367 ? -53.527 19.140 63.552 1.00 88.25 367 ASP A CA 1
ATOM 2966 C C . ASP A 1 367 ? -54.271 20.481 63.540 1.00 88.25 367 ASP A C 1
ATOM 2968 O O . ASP A 1 367 ? -54.725 20.941 64.584 1.00 88.25 367 ASP A O 1
ATOM 2972 N N . LEU A 1 368 ? -54.489 21.077 62.361 1.00 89.25 368 LEU A N 1
ATOM 2973 C CA . LEU A 1 368 ? -55.295 22.292 62.205 1.00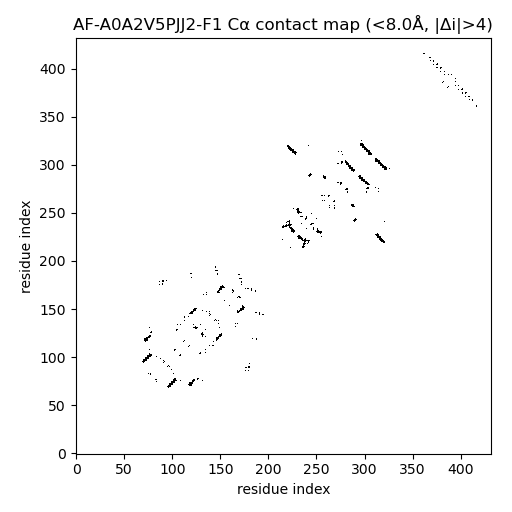 89.25 368 LEU A CA 1
ATOM 2974 C C . LEU A 1 368 ? -56.811 22.035 62.290 1.00 89.25 368 LEU A C 1
ATOM 2976 O O . LEU A 1 368 ? -57.560 22.909 62.731 1.00 89.25 368 LEU A O 1
ATOM 2980 N N . ARG A 1 369 ? -57.296 20.842 61.910 1.00 84.69 369 ARG A N 1
ATOM 2981 C CA . ARG A 1 369 ? -58.733 20.501 61.986 1.00 84.69 369 ARG A CA 1
ATOM 2982 C C . ARG A 1 369 ? -59.231 20.393 63.424 1.00 84.69 369 ARG A C 1
ATOM 2984 O O . ARG A 1 369 ? -60.379 20.744 63.687 1.00 84.69 369 ARG A O 1
ATOM 2991 N N . VAL A 1 370 ? -58.411 19.879 64.341 1.00 87.25 370 VAL A N 1
ATOM 2992 C CA . VAL A 1 370 ? -58.799 19.669 65.746 1.00 87.25 370 VAL A CA 1
ATOM 2993 C C . VAL A 1 370 ? -59.233 20.974 66.439 1.00 87.25 370 VAL A C 1
ATOM 2995 O O . VAL A 1 370 ? -60.378 21.021 66.899 1.00 87.25 370 VAL A O 1
ATOM 2998 N N . PRO A 1 371 ? -58.415 22.045 66.486 1.00 90.31 371 PRO A N 1
ATOM 2999 C CA . PRO A 1 371 ? -58.814 23.300 67.117 1.00 90.31 371 PRO A CA 1
ATOM 3000 C C . PRO A 1 371 ? -59.958 23.986 66.363 1.00 90.31 371 PRO A C 1
ATOM 3002 O O . PRO A 1 371 ? -60.839 24.554 67.000 1.00 90.31 371 PRO A O 1
ATOM 3005 N N . LEU A 1 372 ? -60.024 23.882 65.028 1.00 89.62 372 LEU A N 1
ATOM 3006 C CA . LEU A 1 372 ? -61.147 24.437 64.261 1.00 89.62 372 LEU A CA 1
ATOM 3007 C C . LEU A 1 372 ? -62.482 23.775 64.610 1.00 89.62 372 LEU A C 1
ATOM 3009 O O . LEU A 1 372 ? -63.474 24.479 64.766 1.00 89.62 372 LEU A O 1
ATOM 3013 N N . ARG A 1 373 ? -62.516 22.448 64.804 1.00 84.88 373 ARG A N 1
ATOM 3014 C CA . ARG A 1 373 ? -63.722 21.748 65.283 1.00 84.88 373 ARG A CA 1
ATOM 3015 C C . ARG A 1 373 ? -64.115 22.174 66.694 1.00 84.88 373 ARG A C 1
ATOM 3017 O O . ARG A 1 373 ? -65.302 22.245 66.989 1.00 84.88 373 ARG A O 1
ATOM 3024 N N . GLN A 1 374 ? -63.142 22.445 67.565 1.00 89.00 374 GLN A N 1
ATOM 3025 C CA . GLN A 1 374 ? -63.414 22.949 68.915 1.00 89.00 374 GLN A CA 1
ATOM 3026 C C . GLN A 1 374 ? -63.986 24.370 68.883 1.00 89.00 374 GLN A C 1
ATOM 3028 O O . GLN A 1 374 ? -64.941 24.648 69.608 1.00 89.00 374 GLN A O 1
ATOM 3033 N N . ILE A 1 375 ? -63.439 25.247 68.032 1.00 89.19 375 ILE A N 1
ATOM 3034 C CA . ILE A 1 375 ? -63.960 26.602 67.807 1.00 89.19 375 ILE A CA 1
ATOM 3035 C C . ILE A 1 375 ? -65.385 26.519 67.259 1.00 89.19 375 ILE A C 1
ATOM 3037 O O . ILE A 1 375 ? -66.287 27.101 67.850 1.00 89.19 375 ILE A O 1
ATOM 3041 N N . ASP A 1 376 ? -65.604 25.746 66.195 1.00 85.75 376 ASP A N 1
ATOM 3042 C CA . ASP A 1 376 ? -66.919 25.574 65.572 1.00 85.75 376 ASP A CA 1
ATOM 3043 C C . ASP A 1 376 ? -67.946 24.997 66.561 1.00 85.75 376 ASP A C 1
ATOM 3045 O O . ASP A 1 376 ? -69.021 25.562 66.742 1.00 85.75 376 ASP A O 1
ATOM 3049 N N . GLY A 1 377 ? -67.589 23.944 67.305 1.00 87.00 377 GLY A N 1
ATOM 3050 C CA . GLY A 1 377 ? -68.453 23.364 68.335 1.00 87.00 377 GLY A CA 1
ATOM 3051 C C . GLY A 1 377 ? -68.783 24.343 69.467 1.00 87.00 377 GLY A C 1
ATOM 3052 O O . GLY A 1 377 ? -69.938 24.441 69.875 1.00 87.00 377 GLY A O 1
ATOM 3053 N N . SER A 1 378 ? -67.801 25.115 69.943 1.00 87.31 378 SER A N 1
ATOM 3054 C CA . SER A 1 378 ? -68.016 26.134 70.984 1.00 87.31 378 SER A CA 1
ATOM 3055 C C . SER A 1 378 ? -68.923 27.260 70.490 1.00 87.31 378 SER A C 1
ATOM 3057 O O . SER A 1 378 ? -69.828 27.687 71.207 1.00 87.31 378 SER A O 1
ATOM 3059 N N . VAL A 1 379 ? -68.720 27.715 69.250 1.00 87.38 379 VAL A N 1
ATOM 3060 C CA . VAL A 1 379 ? -69.562 28.735 68.618 1.00 87.38 379 VAL A CA 1
ATOM 3061 C C . VAL A 1 379 ? -70.984 28.212 68.419 1.00 87.38 379 VAL A C 1
ATOM 3063 O O . VAL A 1 379 ? -71.924 28.925 68.757 1.00 87.38 379 VAL A O 1
ATOM 3066 N N . GLN A 1 380 ? -71.170 26.966 67.975 1.00 84.56 380 GLN A N 1
ATOM 3067 C CA . GLN A 1 380 ? -72.492 26.343 67.835 1.00 84.56 380 GLN A CA 1
ATOM 3068 C C . GLN A 1 380 ? -73.224 26.204 69.176 1.00 84.56 380 GLN A C 1
ATOM 3070 O O . GLN A 1 380 ? -74.424 26.470 69.246 1.00 84.56 380 GLN A O 1
ATOM 3075 N N . THR A 1 381 ? -72.529 25.811 70.246 1.00 87.12 381 THR A N 1
ATOM 3076 C CA . THR A 1 381 ? -73.110 25.738 71.597 1.00 87.12 381 THR A CA 1
ATOM 3077 C C . THR A 1 381 ? -73.523 27.124 72.085 1.00 87.12 381 THR A C 1
ATOM 3079 O O . THR A 1 381 ? -74.668 27.308 72.487 1.00 87.12 381 THR A O 1
ATOM 3082 N N . LEU A 1 382 ? -72.655 28.135 71.951 1.00 84.81 382 LEU A N 1
ATOM 3083 C CA . LEU A 1 382 ? -72.988 29.524 72.293 1.00 84.81 382 LEU A CA 1
ATOM 3084 C C . LEU A 1 382 ? -74.152 30.067 71.451 1.00 84.81 382 LEU A C 1
ATOM 3086 O O . LEU A 1 382 ? -75.012 30.781 71.968 1.00 84.81 382 LEU A O 1
ATOM 3090 N N . GLN A 1 383 ? -74.222 29.707 70.168 1.00 81.94 383 GLN A N 1
ATOM 3091 C CA . GLN A 1 383 ? -75.339 30.060 69.295 1.00 81.94 383 GLN A CA 1
ATOM 3092 C C . GLN A 1 383 ? -76.653 29.386 69.722 1.00 81.94 383 GLN A C 1
ATOM 3094 O O . GLN A 1 383 ? -77.710 29.997 69.602 1.00 81.94 383 GLN A O 1
ATOM 3099 N N . LYS A 1 384 ? -76.615 28.154 70.239 1.00 82.25 384 LYS A N 1
ATOM 3100 C CA . LYS A 1 384 ? -77.812 27.437 70.711 1.00 82.25 384 LYS A CA 1
ATOM 3101 C C . LYS A 1 384 ? -78.279 27.901 72.089 1.00 82.25 384 LYS A C 1
ATOM 3103 O O . LYS A 1 384 ? -79.475 28.075 72.294 1.00 82.25 384 LYS A O 1
ATOM 3108 N N . GLU A 1 385 ? -77.349 28.089 73.020 1.00 81.44 385 GLU A N 1
ATOM 3109 C CA . GLU A 1 385 ? -77.650 28.319 74.437 1.00 81.44 385 GLU A CA 1
ATOM 3110 C C . GLU A 1 385 ? -77.746 29.807 74.795 1.00 81.44 385 GLU A C 1
ATOM 3112 O O . GLU A 1 385 ? -78.601 30.193 75.588 1.00 81.44 385 GLU A O 1
ATOM 3117 N N . ALA A 1 386 ? -76.901 30.658 74.202 1.00 72.19 386 ALA A N 1
ATOM 3118 C CA . ALA A 1 386 ? -76.742 32.057 74.610 1.00 72.19 386 ALA A CA 1
ATOM 3119 C C . ALA A 1 386 ? -77.208 33.080 73.559 1.00 72.19 386 ALA A C 1
ATOM 3121 O O . ALA A 1 386 ? -77.469 34.236 73.909 1.00 72.19 386 ALA A O 1
ATOM 3122 N N . ALA A 1 387 ? -77.362 32.699 72.283 1.00 64.12 387 ALA A N 1
ATOM 3123 C CA . ALA A 1 387 ? -77.828 33.627 71.248 1.00 64.12 387 ALA A CA 1
ATOM 3124 C C . ALA A 1 387 ? -79.157 34.322 71.577 1.00 64.12 387 ALA A C 1
ATOM 3126 O O . ALA A 1 387 ? -79.224 35.526 71.327 1.00 64.12 387 ALA A O 1
ATOM 3127 N N . PRO A 1 388 ? -80.189 33.676 72.161 1.00 69.00 388 PRO A N 1
ATOM 3128 C CA . PRO A 1 388 ? -81.465 34.337 72.446 1.00 69.00 388 PRO A CA 1
ATOM 3129 C C . PRO A 1 388 ? -81.332 35.563 73.363 1.00 69.00 388 PRO A C 1
ATOM 3131 O O . PRO A 1 388 ? -82.101 36.508 73.216 1.00 69.00 388 PRO A O 1
ATOM 3134 N N . SER A 1 389 ? -80.315 35.588 74.232 1.00 73.94 389 SER A N 1
ATOM 3135 C CA . SER A 1 389 ? -80.051 36.649 75.216 1.00 73.94 389 SER A CA 1
ATOM 3136 C C . SER A 1 389 ? -78.974 37.672 74.818 1.00 73.94 389 SER A C 1
ATOM 3138 O O . SER A 1 389 ? -78.774 38.652 75.531 1.00 73.94 389 SER A O 1
ATOM 3140 N N . LEU A 1 390 ? -78.257 37.468 73.707 1.00 76.81 390 LEU A N 1
ATOM 3141 C CA . LEU A 1 390 ? -77.171 38.354 73.260 1.00 76.81 390 LEU A CA 1
ATOM 3142 C C . LEU A 1 390 ? -77.684 39.516 72.391 1.00 76.81 390 LEU A C 1
ATOM 3144 O O . LEU A 1 390 ? -78.535 39.320 71.525 1.00 76.81 390 LEU A O 1
ATOM 3148 N N . ALA A 1 391 ? -77.111 40.713 72.568 1.00 78.94 391 ALA A N 1
ATOM 3149 C CA . ALA A 1 391 ? -77.390 41.874 71.714 1.00 78.94 391 ALA A CA 1
ATOM 3150 C C . ALA A 1 391 ? -76.868 41.672 70.275 1.00 78.94 391 ALA A C 1
ATOM 3152 O O . ALA A 1 391 ? -75.822 41.049 70.071 1.00 78.94 391 ALA A O 1
ATOM 3153 N N . ASP A 1 392 ? -77.550 42.257 69.283 1.00 78.31 392 ASP A N 1
ATOM 3154 C CA . ASP A 1 392 ? -77.291 42.050 67.845 1.00 78.31 392 ASP A CA 1
ATOM 3155 C C . ASP A 1 392 ? -75.821 42.189 67.388 1.00 78.31 392 ASP A C 1
ATOM 3157 O O . ASP A 1 392 ? -75.383 41.362 66.581 1.00 78.31 392 ASP A O 1
ATOM 3161 N N . PRO A 1 393 ? -75.005 43.143 67.891 1.00 81.38 393 PRO A N 1
ATOM 3162 C CA . PRO A 1 393 ? -73.588 43.227 67.525 1.00 81.38 393 PRO A CA 1
ATOM 3163 C C . PRO A 1 393 ? -72.786 41.970 67.901 1.00 81.38 393 PRO A C 1
ATOM 3165 O O . PRO A 1 393 ? -71.926 41.531 67.139 1.00 81.38 393 PRO A O 1
ATOM 3168 N N . HIS A 1 394 ? -73.102 41.348 69.040 1.00 83.00 394 HIS A N 1
ATOM 3169 C CA . HIS A 1 394 ? -72.427 40.141 69.525 1.00 83.00 394 HIS A CA 1
ATOM 3170 C C . HIS A 1 394 ? -72.851 38.898 68.733 1.00 83.00 394 HIS A C 1
ATOM 3172 O O . HIS A 1 394 ? -72.016 38.045 68.439 1.00 83.00 394 HIS A O 1
ATOM 3178 N N . ARG A 1 395 ? -74.122 38.819 68.309 1.00 80.00 395 ARG A N 1
ATOM 3179 C CA . ARG A 1 395 ? -74.597 37.757 67.403 1.00 80.00 395 ARG A CA 1
ATOM 3180 C C . ARG A 1 395 ? -73.892 37.806 66.049 1.00 80.00 395 ARG A C 1
ATOM 3182 O O . ARG A 1 395 ? -73.483 36.766 65.543 1.00 80.00 395 ARG A O 1
ATOM 3189 N N . ARG A 1 396 ? -73.707 39.005 65.483 1.00 82.44 396 ARG A N 1
ATOM 3190 C CA . ARG A 1 396 ? -72.963 39.185 64.224 1.00 82.44 396 ARG A CA 1
ATOM 3191 C C . ARG A 1 396 ? -71.503 38.759 64.359 1.00 82.44 396 ARG A C 1
ATOM 3193 O O . ARG A 1 396 ? -71.011 38.059 63.487 1.00 82.44 396 ARG A O 1
ATOM 3200 N N . LEU A 1 397 ? -70.837 39.122 65.458 1.00 84.25 397 LEU A N 1
ATOM 3201 C CA . LEU A 1 397 ? -69.465 38.678 65.736 1.00 84.25 397 LEU A CA 1
ATOM 3202 C C . LEU A 1 397 ? -69.362 37.148 65.836 1.00 84.25 397 LEU A C 1
ATOM 3204 O O . LEU A 1 397 ? -68.464 36.569 65.231 1.00 84.25 397 LEU A O 1
ATOM 3208 N N . LEU A 1 398 ? -70.297 36.487 66.529 1.00 85.31 398 LEU A N 1
ATOM 3209 C CA . LEU A 1 398 ? -70.349 35.021 66.591 1.00 85.31 398 LEU A CA 1
ATOM 3210 C C . LEU A 1 398 ? -70.552 34.384 65.210 1.00 85.31 398 LEU A C 1
ATOM 3212 O O . LEU A 1 398 ? -69.898 33.391 64.906 1.00 85.31 398 LEU A O 1
ATOM 3216 N N . GLN A 1 399 ? -71.414 34.961 64.366 1.00 84.31 399 GLN A N 1
ATOM 3217 C CA . GLN A 1 399 ? -71.607 34.487 62.994 1.00 84.31 399 GLN A CA 1
ATOM 3218 C C . GLN A 1 399 ? -70.328 34.632 62.158 1.00 84.31 399 GLN A C 1
ATOM 3220 O O . GLN A 1 399 ? -69.928 33.681 61.500 1.00 84.31 399 GLN A O 1
ATOM 3225 N N . THR A 1 400 ? -69.628 35.768 62.249 1.00 87.50 400 THR A N 1
ATOM 3226 C CA . THR A 1 400 ? -68.347 35.969 61.551 1.00 87.50 400 THR A CA 1
ATOM 3227 C C . THR A 1 400 ? -67.289 34.946 61.976 1.00 87.50 400 THR A C 1
ATOM 3229 O O . THR A 1 400 ? -66.541 34.451 61.135 1.00 87.50 400 THR A O 1
ATOM 3232 N N . VAL A 1 401 ? -67.217 34.605 63.269 1.00 88.12 401 VAL A N 1
ATOM 3233 C CA . VAL A 1 401 ? -66.291 33.572 63.767 1.00 88.12 401 VAL A CA 1
ATOM 3234 C C . VAL A 1 401 ? -66.681 32.183 63.246 1.00 88.12 401 VAL A C 1
ATOM 3236 O O . VAL A 1 401 ? -65.796 31.433 62.838 1.00 88.12 401 VAL A O 1
ATOM 3239 N N . ALA A 1 402 ? -67.978 31.856 63.201 1.00 85.12 402 ALA A N 1
ATOM 3240 C CA . ALA A 1 402 ? -68.473 30.603 62.622 1.00 85.12 402 ALA A CA 1
ATOM 3241 C C . ALA A 1 402 ? -68.115 30.485 61.131 1.00 85.12 402 ALA A C 1
ATOM 3243 O O . ALA A 1 402 ? -67.537 29.486 60.699 1.00 85.12 402 ALA A O 1
ATOM 3244 N N . ASP A 1 403 ? -68.400 31.533 60.354 1.00 86.44 403 ASP A N 1
ATOM 3245 C CA . ASP A 1 403 ? -68.131 31.574 58.916 1.00 86.44 403 ASP A CA 1
ATOM 3246 C C . ASP A 1 403 ? -66.622 31.464 58.641 1.00 86.44 403 ASP A C 1
ATOM 3248 O O . ASP A 1 403 ? -66.200 30.700 57.771 1.00 86.44 403 ASP A O 1
ATOM 3252 N N . GLY A 1 404 ? -65.791 32.153 59.435 1.00 88.31 404 GLY A N 1
ATOM 3253 C CA . GLY A 1 404 ? -64.332 32.072 59.351 1.00 88.31 404 GLY A CA 1
ATOM 3254 C C . GLY A 1 404 ? -63.780 30.681 59.681 1.00 88.31 404 GLY A C 1
ATOM 3255 O O . GLY A 1 404 ? -62.932 30.167 58.948 1.00 88.31 404 GLY A O 1
ATOM 3256 N N . ALA A 1 405 ? -64.286 30.035 60.738 1.00 87.69 405 ALA A N 1
ATOM 3257 C CA . ALA A 1 405 ? -63.892 28.673 61.107 1.00 87.69 405 ALA A CA 1
ATOM 3258 C C . ALA A 1 405 ? -64.299 27.649 60.031 1.00 87.69 405 ALA A C 1
ATOM 3260 O O . ALA A 1 405 ? -63.498 26.788 59.655 1.00 87.69 405 ALA A O 1
ATOM 3261 N N . SER A 1 406 ? -65.507 27.786 59.476 1.00 85.31 406 SER A N 1
ATOM 3262 C CA . SER A 1 406 ? -66.007 26.948 58.381 1.00 85.31 406 SER A CA 1
ATOM 3263 C C . SER A 1 406 ? -65.189 27.132 57.097 1.00 85.31 406 SER A C 1
ATOM 3265 O O . SER A 1 406 ? -64.795 26.158 56.448 1.00 85.31 406 SER A O 1
ATOM 3267 N N . GLN A 1 407 ? -64.844 28.378 56.758 1.00 88.88 407 GLN A N 1
ATOM 3268 C CA . GLN A 1 407 ? -64.003 28.684 55.605 1.00 88.88 407 GLN A CA 1
ATOM 3269 C C . GLN A 1 407 ? -62.588 28.110 55.760 1.00 88.88 407 GLN A C 1
ATOM 3271 O O . GLN A 1 407 ? -62.066 27.524 54.810 1.00 88.88 407 GLN A O 1
ATOM 3276 N N . MET A 1 408 ? -61.980 28.210 56.948 1.00 89.25 408 MET A N 1
ATOM 3277 C CA . MET A 1 408 ? -60.679 27.590 57.227 1.00 89.25 408 MET A CA 1
ATOM 3278 C C . MET A 1 408 ? -60.734 26.062 57.127 1.00 89.25 408 MET A C 1
ATOM 3280 O O . MET A 1 408 ? -59.843 25.459 56.528 1.00 89.25 408 MET A O 1
ATOM 3284 N N . ALA A 1 409 ? -61.792 25.427 57.639 1.00 85.88 409 ALA A N 1
ATOM 3285 C CA . ALA A 1 409 ? -61.975 23.982 57.517 1.00 85.88 409 ALA A CA 1
ATOM 3286 C C . ALA A 1 409 ? -62.088 23.542 56.047 1.00 85.88 409 ALA A C 1
ATOM 3288 O O . ALA A 1 409 ? -61.443 22.575 55.639 1.00 85.88 409 ALA A O 1
ATOM 3289 N N . LYS A 1 410 ? -62.839 24.294 55.231 1.00 85.75 410 LYS A N 1
ATOM 3290 C CA . LYS A 1 410 ? -62.962 24.042 53.790 1.00 85.75 410 LYS A CA 1
ATOM 3291 C C . LYS A 1 410 ? -61.625 24.191 53.060 1.00 85.75 410 LYS A C 1
ATOM 3293 O O . LYS A 1 410 ? -61.285 23.334 52.253 1.00 85.75 410 LYS A O 1
ATOM 3298 N N . LEU A 1 411 ? -60.845 25.228 53.370 1.00 87.12 411 LEU A N 1
ATOM 3299 C CA . LEU A 1 411 ? -59.519 25.433 52.776 1.00 87.12 411 LEU A CA 1
ATOM 3300 C C . LEU A 1 411 ? -58.545 24.303 53.126 1.00 87.12 411 LEU A C 1
ATOM 3302 O O . LEU A 1 411 ? -57.800 23.858 52.260 1.00 87.12 411 LEU A O 1
ATOM 3306 N N . ILE A 1 412 ? -58.566 23.803 54.364 1.00 86.25 412 ILE A N 1
ATOM 3307 C CA . ILE A 1 412 ? -57.740 22.656 54.777 1.00 86.25 412 ILE A CA 1
ATOM 3308 C C . ILE A 1 412 ? -58.162 21.375 54.043 1.00 86.25 412 ILE A C 1
ATOM 3310 O O . ILE A 1 412 ? -57.312 20.568 53.653 1.00 86.25 412 ILE A O 1
ATOM 3314 N N . ASP A 1 413 ? -59.462 21.181 53.826 1.00 81.19 413 ASP A N 1
ATOM 3315 C CA . ASP A 1 413 ? -59.982 20.060 53.042 1.00 81.19 413 ASP A CA 1
ATOM 3316 C C . ASP A 1 413 ? -59.601 20.163 51.565 1.00 81.19 413 ASP A C 1
ATOM 3318 O O . ASP A 1 413 ? -59.188 19.165 50.977 1.00 81.19 413 ASP A O 1
ATOM 3322 N N . ASP A 1 414 ? -59.682 21.351 50.973 1.00 81.56 414 ASP A N 1
ATOM 3323 C CA . ASP A 1 414 ? -59.284 21.577 49.586 1.00 81.56 414 ASP A CA 1
ATOM 3324 C C . ASP A 1 414 ? -57.764 21.426 49.422 1.00 81.56 414 ASP A C 1
ATOM 3326 O O . ASP A 1 414 ? -57.321 20.758 48.495 1.00 81.56 414 ASP A O 1
ATOM 3330 N N . LEU A 1 415 ? -56.953 21.901 50.372 1.00 77.12 415 LEU A N 1
ATOM 3331 C CA . LEU A 1 415 ? -55.501 21.675 50.404 1.00 77.12 415 LEU A CA 1
ATOM 3332 C C . LEU A 1 415 ? -55.144 20.182 50.547 1.00 77.12 415 LEU A C 1
ATOM 3334 O O . LEU A 1 415 ? -54.171 19.711 49.960 1.00 77.12 415 LEU A O 1
ATOM 3338 N N . SER A 1 416 ? -55.962 19.416 51.275 1.00 71.06 416 SER A N 1
ATOM 3339 C CA . SER A 1 416 ? -55.827 17.955 51.372 1.00 71.06 416 SER A CA 1
ATOM 3340 C C . SER A 1 416 ? -56.230 17.224 50.079 1.00 71.06 416 SER A C 1
ATOM 3342 O O . SER A 1 416 ? -55.833 16.076 49.896 1.00 71.06 416 SER A O 1
ATOM 3344 N N . LYS A 1 417 ? -57.034 17.854 49.206 1.00 70.44 417 LYS A N 1
ATOM 3345 C CA . LYS A 1 417 ? -57.514 17.297 47.923 1.00 70.44 417 LYS A CA 1
ATOM 3346 C C . LYS A 1 417 ? -56.683 17.745 46.715 1.00 70.44 417 LYS A C 1
ATOM 3348 O O . LYS A 1 417 ? -56.580 16.994 45.752 1.00 70.44 417 LYS A O 1
ATOM 3353 N N . ILE A 1 418 ? -56.139 18.966 46.748 1.00 64.00 418 ILE A N 1
ATOM 3354 C CA . ILE A 1 418 ? -55.368 19.597 45.662 1.00 64.00 418 ILE A CA 1
ATOM 3355 C C . ILE A 1 418 ? -53.946 19.046 45.586 1.00 64.00 418 ILE A C 1
ATOM 3357 O O . ILE A 1 418 ? -53.362 19.087 44.511 1.00 64.00 418 ILE A O 1
ATOM 3361 N N . LEU A 1 419 ? -53.398 18.499 46.676 1.00 55.09 419 LEU A N 1
ATOM 3362 C CA . LEU A 1 419 ? -52.169 17.709 46.618 1.00 55.09 419 LEU A CA 1
ATOM 3363 C C . LEU A 1 419 ? -52.503 16.314 46.05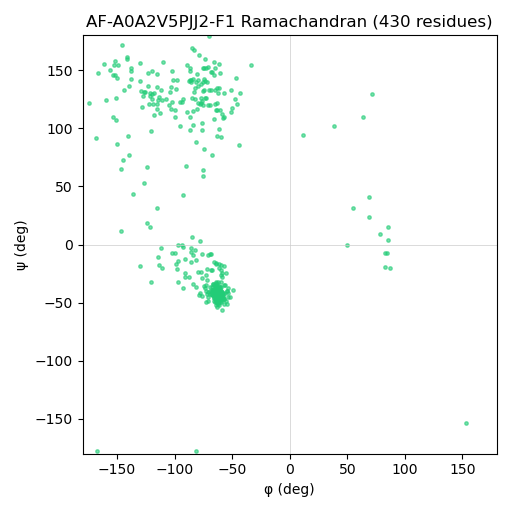8 1.00 55.09 419 LEU A C 1
ATOM 3365 O O . LEU A 1 419 ? -53.040 15.474 46.786 1.00 55.09 419 LEU A O 1
ATOM 3369 N N . PRO A 1 420 ? -52.279 16.075 44.750 1.00 54.28 420 PRO A N 1
ATOM 3370 C CA . PRO A 1 420 ? -52.756 14.884 44.060 1.00 54.28 420 PRO A CA 1
ATOM 3371 C C . PRO A 1 420 ? -51.790 13.738 44.379 1.00 54.28 420 PRO A C 1
ATOM 3373 O O . PRO A 1 420 ? -50.592 13.947 44.523 1.00 54.28 420 PRO A O 1
ATOM 3376 N N . GLN A 1 421 ? -52.213 12.480 44.488 1.00 47.31 421 GLN A N 1
ATOM 3377 C CA . GLN A 1 421 ? -52.463 11.592 43.336 1.00 47.31 421 GLN A CA 1
ATOM 3378 C C . GLN A 1 421 ? -51.343 11.500 42.267 1.00 47.31 421 GLN A C 1
ATOM 3380 O O . GLN A 1 421 ? -51.457 10.674 41.364 1.00 47.31 421 GLN A O 1
ATOM 3385 N N . ALA A 1 422 ? -50.216 12.211 42.399 1.00 41.28 422 ALA A N 1
ATOM 3386 C CA . ALA A 1 422 ? -49.054 12.117 41.508 1.00 41.28 422 ALA A CA 1
ATOM 3387 C C . ALA A 1 422 ? -48.377 10.731 41.540 1.00 41.28 422 ALA A C 1
ATOM 3389 O O . ALA A 1 422 ? -47.624 10.377 40.640 1.00 41.28 422 ALA A O 1
ATOM 3390 N N . SER A 1 423 ? -48.685 9.917 42.551 1.00 42.22 423 SER A N 1
ATOM 3391 C CA . SER A 1 423 ? -48.216 8.538 42.703 1.00 42.22 423 SER A CA 1
ATOM 3392 C C . SER A 1 423 ? -49.177 7.474 42.140 1.00 42.22 423 SER A C 1
ATOM 3394 O O . SER A 1 423 ? -48.855 6.289 42.211 1.00 42.22 423 SER A O 1
ATOM 3396 N N . LYS A 1 424 ? -50.341 7.841 41.569 1.00 40.44 424 LYS A N 1
ATOM 3397 C CA . LYS A 1 424 ? -51.306 6.865 41.009 1.00 40.44 424 LYS A CA 1
ATOM 3398 C C . LYS A 1 424 ? -51.467 6.871 39.486 1.00 40.44 424 LYS A C 1
ATOM 3400 O O . LYS A 1 424 ? -51.883 5.846 38.956 1.00 40.44 424 LYS A O 1
ATOM 3405 N N . GLU A 1 425 ? -51.099 7.932 38.767 1.00 37.19 425 GLU A N 1
ATOM 3406 C CA . GLU A 1 425 ? -51.269 7.967 37.299 1.00 37.19 425 GLU A CA 1
ATOM 3407 C C . GLU A 1 425 ? -50.065 7.450 36.490 1.00 37.19 425 GLU A C 1
ATOM 3409 O O . GLU A 1 425 ? -50.222 7.114 35.320 1.00 37.19 425 GLU A O 1
ATOM 3414 N N . THR A 1 426 ? -48.886 7.252 37.089 1.00 37.94 426 THR A N 1
ATOM 3415 C CA . THR A 1 426 ? -47.713 6.690 36.383 1.00 37.94 426 THR A CA 1
ATOM 3416 C C . THR A 1 426 ? -47.652 5.158 36.344 1.00 37.94 426 THR A C 1
ATOM 3418 O O . THR A 1 426 ? -46.778 4.612 35.679 1.00 37.94 426 THR A O 1
ATOM 3421 N N . ASN A 1 427 ? -48.598 4.446 36.973 1.00 37.22 427 ASN A N 1
ATOM 3422 C CA . ASN A 1 427 ? -48.629 2.974 37.013 1.00 37.22 427 ASN A CA 1
ATOM 3423 C C . ASN A 1 427 ? -49.842 2.345 36.297 1.00 37.22 427 ASN A C 1
ATOM 3425 O O . ASN A 1 427 ? -50.313 1.274 36.676 1.00 37.22 427 ASN A O 1
ATOM 3429 N N . SER A 1 428 ? -50.341 2.986 35.236 1.00 37.31 428 SER A N 1
ATOM 3430 C CA . SER A 1 428 ? -51.295 2.366 34.303 1.00 37.31 428 SER A CA 1
ATOM 3431 C C . SER A 1 428 ? -50.777 2.405 32.862 1.00 37.31 428 SER A C 1
ATOM 3433 O O . SER A 1 428 ? -51.333 3.049 31.979 1.00 37.31 428 SER A O 1
ATOM 3435 N N . HIS A 1 429 ? -49.692 1.672 32.598 1.00 33.53 429 HIS A N 1
ATOM 3436 C CA . HIS A 1 429 ? -49.491 1.146 31.250 1.00 33.53 429 HIS A CA 1
ATOM 3437 C C . HIS A 1 429 ? -50.450 -0.038 31.057 1.00 33.53 429 HIS A C 1
ATOM 3439 O O . HIS A 1 429 ? -50.351 -1.006 31.814 1.00 33.53 429 HIS A O 1
ATOM 3445 N N . PRO A 1 430 ? -51.378 0.004 30.083 1.00 40.53 430 PRO A N 1
ATOM 3446 C CA . PRO A 1 430 ? -52.162 -1.165 29.739 1.00 40.53 430 PRO A CA 1
ATOM 3447 C C . PRO A 1 430 ? -51.226 -2.172 29.071 1.00 40.53 430 PRO A C 1
ATOM 3449 O O . PRO A 1 430 ? -50.591 -1.882 28.057 1.00 40.53 430 PRO A O 1
ATOM 3452 N N . THR A 1 431 ? -51.121 -3.349 29.673 1.00 40.62 431 THR A N 1
ATOM 3453 C CA . THR A 1 431 ? -50.656 -4.562 29.011 1.00 40.62 431 THR A CA 1
ATOM 3454 C C . THR A 1 431 ? -51.549 -4.824 27.797 1.00 40.62 431 THR A C 1
ATOM 3456 O O . THR A 1 431 ? -52.729 -5.142 27.943 1.00 40.62 431 THR A O 1
ATOM 3459 N N . GLY A 1 432 ? -50.979 -4.647 26.606 1.00 36.50 432 GLY A N 1
ATOM 3460 C CA . GLY A 1 432 ? -51.569 -4.954 25.306 1.00 36.50 432 GLY A CA 1
ATOM 3461 C C . GLY A 1 432 ? -50.473 -5.267 24.308 1.00 36.50 432 GLY A C 1
ATOM 3462 O O . GLY A 1 432 ? -49.615 -4.375 24.111 1.00 36.50 432 GLY A O 1
#

Sequence (432 aa):
MNVAAPEDGRAPPPLLRPYNLEFFTMWGVPLPKLRRFPHRNSVLTPLPKRVSGKVRYRGKAYMEGGPAKNEIRVLVLEDVAADVVLINHELRKAGLPFRSQRVETKAEFLQQLEHHRPDVILSDHGLPGFDGFTALAIAKDKCPDVPFIFVTSALGEELTIQTFESGATDYVLKNRLSNLVPVVRRALREAEERRKRAHAEAALAESEERFRRLVEGVKDYAIYMLDTQGRIISWNAGAQWLKGYRAAEILGEHFSRFYTPDDRQQRRPEHALQTAAAEGRFEEECWRLRKSGARFRAHVVLTALRDEHGELRGFAHVTRDITERHTAEEQIRQLNLDLDRRVRERTAELEAANQHLDVLNRSVAHDLRVPLRQIDGSVQTLQKEAAPSLADPHRRLLQTVADGASQMAKLIDDLSKILPQASKETNSHPTG

Secondary structure (DSSP, 8-state):
----------PPPPPPPPP---S--SS--PPP--------------------------------PPP--SSEEEEEE-S-HHHHHHHHHHHHHTT--EEEEEE-SHHHHHHHHHHS--SEEEE-S--TTS-HHHHHHHHHHH-TTS-EEEEES---HHHHHHHHHTT-SEEEEGGGGGGHHHHHHHHHHHHHHHHHHHHHHHHHHHHHHHHHHHHHH--SEEEEEE-TTSBB----HHHHHHH---HHHHTTSBGGGGS-HHHHHTTHHHHHHHHHHHHSEEEEEEEEE-TTS-EEEEEEEEEEEE-TT--EEEEEEEEEE-HHHHHHHHHHHHHHHHHHHHHHHHHHHHHHHHHHHHHHHHHHHHHHHHHHHHHHHHHHHHHHHTGGGS-HHHHHHHHHHHHHHHHHHHHHHHHHHHS--TTTSTT-----

pLDDT: mean 78.94, std 23.56, range [22.34, 98.38]

Mean predicted aligned error: 17.67 Å